Protein AF-A0A2S4VQL9-F1 (afdb_monomer)

Foldseek 3Di:
DDDDDDDDDPDQPQVRPDPPPPPPCDPVNVVVVDDVLCVVPDPDQDQGWEKFWALDADDLQQFDADPVRHGDPQHGDSRQEAEFLQDAPQDDDPVRLVVNLVSVVVVPVVLVVLVVVLVQLVPVVRNPDPSVVSCVVSVVVSVVSSVVSVVVSVVRVVVSVVLQQDKFKWFDCVQAPGNGHYDADDDSDDPPPDDDDPRDPPDQPDADPSQPDDDDDPPDPDPDDDDDDDDDPVLVVVLVQQSPRIGIGGLRSDDAFIWTWDDAQDFDSAKWFALAWLDLPFRKFWKACCQPPNDRDIDIAHHDPLRHQQQGSNSCRPSVDQSNTWMKTFGRDDPDLQWGKIKIWRQPVVCVVVCVPPDDDDPDRPTDIDIDISSRMDHGGMTTHDPDPPPPPSTRTGIIGRD

InterPro domains:
  IPR008250 P-type ATPase, A domain superfamily [SSF81653] (248-383)
  IPR023298 P-type ATPase, transmembrane domain superfamily [SSF81665] (82-169)
  IPR032631 P-type ATPase, N-terminal [PF16209] (78-133)

pLDDT: mean 73.67, std 22.12, range [27.58, 96.25]

Organism: NCBI:txid27350

Nearest PDB structures (foldseek):
  7kyc-assembly1_A  TM=7.510E-01  e=9.557E-21  Saccharomyces cerevisiae S288C
  7kya-assembly1_A  TM=7.364E-01  e=1.854E-18  Saccharomyces cerevisiae S288C
  8ox9-assembly1_A  TM=7.703E-01  e=2.399E-16  Homo sapiens
  8ox8-assembly1_A  TM=7.370E-01  e=1.928E-15  Homo sapiens
  6roj-assembly1_A  TM=8.112E-01  e=6.588E-14  Saccharomyces cerevisiae S288C

Structure (mmCIF, N/CA/C/O backbone):
data_AF-A0A2S4VQL9-F1
#
_entry.id   AF-A0A2S4VQL9-F1
#
loop_
_atom_site.group_PDB
_atom_site.id
_atom_site.type_symbol
_atom_site.label_atom_id
_atom_site.label_alt_id
_atom_site.label_comp_id
_atom_site.label_asym_id
_atom_site.label_entity_id
_atom_site.label_seq_id
_atom_site.pdbx_PDB_ins_code
_atom_site.Cartn_x
_atom_site.Cartn_y
_atom_site.Cartn_z
_atom_site.occupancy
_atom_site.B_iso_or_equiv
_atom_site.auth_seq_id
_atom_site.auth_comp_id
_atom_site.auth_asym_id
_atom_site.auth_atom_id
_atom_site.pdbx_PDB_model_num
ATOM 1 N N . MET A 1 1 ? -7.738 -40.842 -44.217 1.00 43.28 1 MET A N 1
ATOM 2 C CA . MET A 1 1 ? -8.075 -40.825 -42.778 1.00 43.28 1 MET A CA 1
ATOM 3 C C . MET A 1 1 ? -8.167 -39.357 -42.385 1.00 43.28 1 MET A C 1
ATOM 5 O O . MET A 1 1 ? -7.141 -38.694 -42.358 1.00 43.28 1 MET A O 1
ATOM 9 N N . ALA A 1 2 ? -9.377 -38.801 -42.2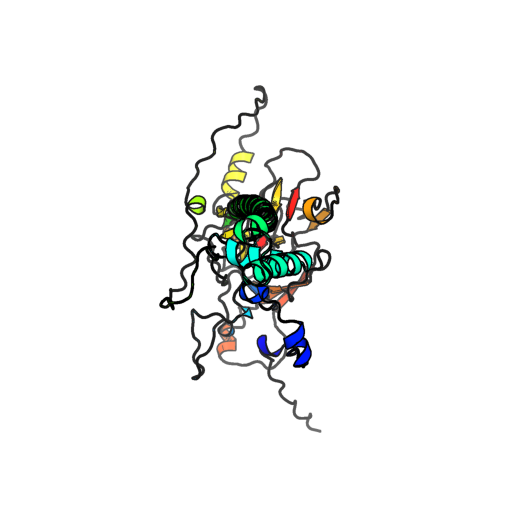87 1.00 36.72 2 ALA A N 1
ATOM 10 C CA . ALA A 1 2 ? -9.545 -37.389 -41.932 1.00 36.72 2 ALA A CA 1
ATOM 11 C C . ALA A 1 2 ? -9.124 -37.179 -40.464 1.00 36.72 2 ALA A C 1
ATOM 13 O O . ALA A 1 2 ? -9.416 -38.058 -39.646 1.00 36.72 2 ALA A O 1
ATOM 14 N N . PRO A 1 3 ? -8.433 -36.078 -40.116 1.00 38.47 3 PRO A N 1
ATOM 15 C CA . PRO A 1 3 ? -8.099 -35.800 -38.726 1.00 38.47 3 PRO A CA 1
ATOM 16 C C . PRO A 1 3 ? -9.386 -35.572 -37.914 1.00 38.47 3 PRO A C 1
ATOM 18 O O . PRO A 1 3 ? -10.385 -35.095 -38.465 1.00 38.47 3 PRO A O 1
ATOM 21 N N . PRO A 1 4 ? -9.399 -35.939 -36.623 1.00 37.69 4 PRO A N 1
ATOM 22 C CA . PRO A 1 4 ? -10.594 -35.833 -35.798 1.00 37.69 4 PRO A CA 1
ATOM 23 C C . PRO A 1 4 ? -10.985 -34.359 -35.590 1.00 37.69 4 PRO A C 1
ATOM 25 O O . PRO A 1 4 ? -10.112 -33.488 -35.573 1.00 37.69 4 PRO A O 1
ATOM 28 N N . PRO A 1 5 ? -12.284 -34.055 -35.414 1.00 36.38 5 PRO A N 1
ATOM 29 C CA . PRO A 1 5 ? -12.742 -32.695 -35.174 1.00 36.38 5 PRO A CA 1
ATOM 30 C C . PRO A 1 5 ? -12.224 -32.192 -33.823 1.00 36.38 5 PRO A C 1
ATOM 32 O O . PRO A 1 5 ? -12.572 -32.717 -32.765 1.00 36.38 5 PRO A O 1
ATOM 35 N N . THR A 1 6 ? -11.389 -31.156 -33.863 1.00 38.81 6 THR A N 1
ATOM 36 C CA . THR A 1 6 ? -10.864 -30.476 -32.678 1.00 38.81 6 THR A CA 1
ATOM 37 C C . THR A 1 6 ? -12.017 -29.817 -31.919 1.00 38.81 6 THR A C 1
ATOM 39 O O . THR A 1 6 ? -12.635 -28.866 -32.400 1.00 38.81 6 THR A O 1
ATOM 42 N N . ILE A 1 7 ? -12.331 -30.329 -30.727 1.00 40.03 7 ILE A N 1
ATOM 43 C CA . ILE A 1 7 ? -13.328 -29.742 -29.827 1.00 40.03 7 ILE A CA 1
ATOM 44 C C . ILE A 1 7 ? -12.822 -28.355 -29.400 1.00 40.03 7 ILE A C 1
ATOM 46 O O . ILE A 1 7 ? -11.817 -28.238 -28.701 1.00 40.03 7 ILE A O 1
ATOM 50 N N . ARG A 1 8 ? -13.518 -27.299 -29.843 1.00 32.69 8 ARG A N 1
ATOM 51 C CA . ARG A 1 8 ? -13.298 -25.899 -29.443 1.00 32.69 8 ARG A CA 1
ATOM 52 C C . ARG A 1 8 ? -13.422 -25.773 -27.919 1.00 32.69 8 ARG A C 1
ATOM 54 O O . ARG A 1 8 ? -14.526 -25.852 -27.387 1.00 32.69 8 ARG A O 1
ATOM 61 N N . GLN A 1 9 ? -12.314 -25.532 -27.227 1.00 37.62 9 GLN A N 1
ATOM 62 C CA . GLN A 1 9 ? -12.337 -25.003 -25.864 1.00 37.62 9 GLN A CA 1
ATOM 63 C C . GLN A 1 9 ? -12.290 -23.473 -25.952 1.00 37.62 9 GLN A C 1
ATOM 65 O O . GLN A 1 9 ? -11.307 -22.901 -26.415 1.00 37.62 9 GLN A O 1
ATOM 70 N N . GLU A 1 10 ? -13.382 -22.806 -25.580 1.00 37.94 10 GLU A N 1
ATOM 71 C CA . GLU A 1 10 ? -13.427 -21.344 -25.486 1.00 37.94 10 GLU A CA 1
ATOM 72 C C . GLU A 1 10 ? -12.422 -20.857 -24.431 1.00 37.94 10 GLU A C 1
ATOM 74 O O . GLU A 1 10 ? -12.387 -21.386 -23.317 1.00 37.94 10 GLU A O 1
ATOM 79 N N . ALA A 1 11 ? -11.620 -19.840 -24.767 1.00 42.22 11 ALA A N 1
ATOM 80 C CA . ALA A 1 11 ? -10.708 -19.207 -23.822 1.00 42.22 11 ALA A CA 1
ATOM 81 C C . ALA A 1 11 ? -11.501 -18.702 -22.610 1.00 42.22 11 ALA A C 1
ATOM 83 O O . ALA A 1 11 ? -12.383 -17.846 -22.713 1.00 42.22 11 ALA A O 1
ATOM 84 N N . ILE A 1 12 ? -11.208 -19.282 -21.452 1.00 43.56 12 ILE A N 1
ATOM 85 C CA . ILE A 1 12 ? -11.928 -19.014 -20.218 1.00 43.56 12 ILE A CA 1
ATOM 86 C C . ILE A 1 12 ? -11.625 -17.559 -19.813 1.00 43.56 12 ILE A C 1
ATOM 88 O O . ILE A 1 12 ? -10.456 -17.237 -19.609 1.00 43.56 12 ILE A O 1
ATOM 92 N N . PRO A 1 13 ? -12.611 -16.651 -19.694 1.00 51.81 13 PRO A N 1
ATOM 93 C CA . PRO A 1 13 ? -12.355 -15.286 -19.243 1.00 51.81 13 PRO A CA 1
ATOM 94 C C . PRO A 1 13 ? -11.736 -15.298 -17.839 1.00 51.81 13 PRO A C 1
ATOM 96 O O . PRO A 1 13 ? -12.085 -16.162 -17.041 1.00 51.81 13 PRO A O 1
ATOM 99 N N . LEU A 1 14 ? -10.857 -14.341 -17.513 1.00 51.47 14 LEU A N 1
ATOM 100 C CA . LEU A 1 14 ? -10.101 -14.290 -16.243 1.00 51.47 14 LEU A CA 1
ATOM 101 C C . LEU A 1 14 ? -10.972 -14.534 -14.990 1.00 51.47 14 LEU A C 1
ATOM 103 O O . LEU A 1 14 ? -10.557 -15.212 -14.059 1.00 51.47 14 LEU A O 1
ATOM 107 N N . TRP A 1 15 ? -12.227 -14.075 -14.985 1.00 50.69 15 TRP A N 1
ATOM 108 C CA . TRP A 1 15 ? -13.175 -14.301 -13.883 1.00 50.69 15 TRP A CA 1
ATOM 109 C C . TRP A 1 15 ? -13.722 -15.743 -13.773 1.00 50.69 15 TRP A C 1
ATOM 111 O O . TRP A 1 15 ? -14.286 -16.099 -12.739 1.00 50.69 15 TRP A O 1
ATOM 121 N N . LYS A 1 16 ? -13.578 -16.572 -14.815 1.00 46.47 16 LYS A N 1
ATOM 122 C CA . LYS A 1 16 ? -13.861 -18.021 -14.834 1.00 46.47 16 LYS A CA 1
ATOM 123 C C . LYS A 1 16 ? -12.601 -18.889 -14.639 1.00 46.47 16 LYS A C 1
ATOM 125 O O . LYS A 1 16 ? -12.766 -20.082 -14.412 1.00 46.47 16 LYS A O 1
ATOM 130 N N . GLN A 1 17 ? -11.383 -18.341 -14.733 1.00 47.94 17 GLN A N 1
ATOM 131 C CA . GLN A 1 17 ? -10.129 -19.116 -14.620 1.00 47.94 17 GLN A CA 1
ATOM 132 C C . GLN A 1 17 ? -9.805 -19.563 -13.186 1.00 47.94 17 GLN A C 1
ATOM 134 O O . GLN A 1 17 ? -8.913 -20.380 -12.982 1.00 47.94 17 GLN A O 1
ATOM 139 N N . TYR A 1 18 ? -10.553 -19.082 -12.192 1.00 48.06 18 TYR A N 1
ATOM 140 C CA . TYR A 1 18 ? -10.358 -19.456 -10.796 1.00 48.06 18 TYR A CA 1
ATOM 141 C C . TYR A 1 18 ? -11.431 -20.436 -10.331 1.00 48.06 18 TYR A C 1
ATOM 143 O O . TYR A 1 18 ? -12.618 -20.235 -10.627 1.00 48.06 18 TYR A O 1
ATOM 151 N N . PRO A 1 19 ? -11.059 -21.470 -9.554 1.00 36.88 19 PRO A N 1
ATOM 152 C CA . PRO A 1 19 ? -12.044 -22.326 -8.927 1.00 36.88 19 PRO A CA 1
ATOM 153 C C . PRO A 1 19 ? -12.939 -21.450 -8.050 1.00 36.88 19 PRO A C 1
ATOM 155 O O . PRO A 1 19 ? -12.478 -20.766 -7.135 1.00 36.88 19 PRO A O 1
ATOM 158 N N . LYS A 1 20 ? -14.252 -21.474 -8.308 1.00 38.50 20 LYS A N 1
ATOM 159 C CA . LYS A 1 20 ? -15.217 -21.062 -7.288 1.00 38.50 20 LYS A CA 1
ATOM 160 C C . LYS A 1 20 ? -14.913 -21.946 -6.088 1.00 38.50 20 LYS A C 1
ATOM 162 O O . LYS A 1 20 ? -15.196 -23.140 -6.151 1.00 38.50 20 LYS A O 1
ATOM 167 N N . HIS A 1 21 ? -14.331 -21.392 -5.026 1.00 39.50 21 HIS A N 1
ATOM 168 C CA . HIS A 1 21 ? -14.248 -22.091 -3.752 1.00 39.50 21 HIS A CA 1
ATOM 169 C C . HIS A 1 21 ? -15.686 -22.372 -3.304 1.00 39.50 21 HIS A C 1
ATOM 171 O O . HIS A 1 21 ? -16.340 -21.571 -2.641 1.00 39.50 21 HIS A O 1
ATOM 177 N N . SER A 1 22 ? -16.201 -23.529 -3.713 1.00 42.69 22 SER A N 1
ATOM 178 C CA . SER A 1 22 ? -17.415 -24.148 -3.208 1.00 42.69 22 SER A CA 1
ATOM 179 C C . SER A 1 22 ? -17.081 -24.746 -1.842 1.00 42.69 22 SER A C 1
ATOM 181 O O . SER A 1 22 ? -17.219 -25.945 -1.607 1.00 42.69 22 SER A O 1
ATOM 183 N N . GLY A 1 23 ? -16.614 -23.901 -0.924 1.00 42.34 23 GLY A N 1
ATOM 184 C CA . GLY A 1 23 ? -16.652 -24.221 0.487 1.00 42.34 23 GLY A CA 1
ATOM 185 C C . GLY A 1 23 ? -18.117 -24.191 0.886 1.00 42.34 23 GLY A C 1
ATOM 186 O O . GLY A 1 23 ? -18.687 -23.115 1.075 1.00 42.34 23 GLY A O 1
ATOM 187 N N . LYS A 1 24 ? -18.751 -25.363 0.980 1.00 43.69 24 LYS A N 1
ATOM 188 C CA . LYS A 1 24 ? -20.011 -25.513 1.711 1.00 43.69 24 LYS A CA 1
ATOM 189 C C . LYS A 1 24 ? -19.702 -25.227 3.184 1.00 43.69 24 LYS A C 1
ATOM 191 O O . LYS A 1 24 ? -19.511 -26.146 3.964 1.00 43.69 24 LYS A O 1
ATOM 196 N N . SER A 1 25 ? -19.590 -23.947 3.537 1.00 48.38 25 SER A N 1
ATOM 197 C CA . SER A 1 25 ? -19.574 -23.491 4.924 1.00 48.38 25 SER A CA 1
ATOM 198 C C . SER A 1 25 ? -20.846 -24.039 5.563 1.00 48.38 25 SER A C 1
ATOM 200 O O . SER A 1 25 ? -21.957 -23.748 5.099 1.00 48.38 25 SER A O 1
ATOM 202 N N . SER A 1 26 ? -20.672 -24.911 6.557 1.00 58.00 26 SER A N 1
ATOM 203 C CA . SER A 1 26 ? -21.779 -25.474 7.316 1.00 58.00 26 SER A CA 1
ATOM 204 C C . SER A 1 26 ? -22.599 -24.318 7.884 1.00 58.00 26 SER A C 1
ATOM 206 O O . SER A 1 26 ? -22.049 -23.300 8.307 1.00 58.00 26 SER A O 1
ATOM 208 N N . ARG A 1 27 ? -23.933 -24.441 7.907 1.00 56.72 27 ARG A N 1
ATOM 209 C CA . ARG A 1 27 ? -24.791 -23.424 8.544 1.00 56.72 27 ARG A CA 1
ATOM 210 C C . ARG A 1 27 ? -24.388 -23.180 10.005 1.00 56.72 27 ARG A C 1
ATOM 212 O O . ARG A 1 27 ? -24.597 -22.078 10.493 1.00 56.72 27 ARG A O 1
ATOM 219 N N . LEU A 1 28 ? -23.779 -24.173 10.657 1.00 55.16 28 LEU A N 1
ATOM 220 C CA . LEU A 1 28 ? -23.256 -24.069 12.018 1.00 55.16 28 LEU A CA 1
ATOM 221 C C . LEU A 1 28 ? -22.000 -23.187 12.095 1.00 55.16 28 LEU A C 1
ATOM 223 O O . LEU A 1 28 ? -21.932 -22.349 12.988 1.00 55.16 28 LEU A O 1
ATOM 227 N N . ASP A 1 29 ? -21.094 -23.257 11.114 1.00 53.09 29 ASP A N 1
ATOM 228 C CA . ASP A 1 29 ? -19.906 -22.383 11.045 1.00 53.09 29 ASP A CA 1
ATOM 229 C C . ASP A 1 29 ? -20.289 -20.908 10.857 1.00 53.09 29 ASP A C 1
ATOM 231 O O . ASP A 1 29 ? -19.590 -20.004 11.309 1.00 53.09 29 ASP A O 1
ATOM 235 N N . ARG A 1 30 ? -21.433 -20.644 10.210 1.00 53.38 30 ARG A N 1
ATOM 236 C CA . ARG A 1 30 ? -21.975 -19.282 10.069 1.00 53.38 30 ARG A CA 1
ATOM 237 C C . ARG A 1 30 ? -22.552 -18.725 11.368 1.00 53.38 30 ARG A C 1
ATOM 239 O O . ARG A 1 30 ? -22.628 -17.509 11.500 1.00 53.38 30 ARG A O 1
ATOM 246 N N . ILE A 1 31 ? -22.980 -19.590 12.288 1.00 56.09 31 ILE A N 1
ATOM 247 C CA . ILE A 1 31 ? -23.577 -19.195 13.571 1.00 56.09 31 ILE A CA 1
ATOM 248 C C . ILE A 1 31 ? -22.487 -19.045 14.641 1.00 56.09 31 ILE A C 1
ATOM 250 O O . ILE A 1 31 ? -22.532 -18.095 15.415 1.00 56.09 31 ILE A O 1
ATOM 254 N N . THR A 1 32 ? -21.477 -19.922 14.662 1.00 58.09 32 THR A N 1
ATOM 255 C CA . THR A 1 32 ? -20.350 -19.843 15.612 1.00 58.09 32 THR A CA 1
ATOM 256 C C . THR A 1 32 ? -19.261 -18.856 15.184 1.00 58.09 32 THR A C 1
ATOM 258 O O . THR A 1 32 ? -18.546 -18.330 16.033 1.00 58.09 32 THR A O 1
ATOM 261 N N . GLY A 1 33 ? -19.146 -18.568 13.883 1.00 57.53 33 GLY A N 1
ATOM 262 C CA . GLY A 1 33 ? -18.180 -17.621 13.319 1.00 57.53 33 GLY A CA 1
ATOM 263 C C . GLY A 1 33 ? -18.687 -16.183 13.165 1.00 57.53 33 GLY A C 1
ATOM 264 O O . GLY A 1 33 ? -17.986 -15.362 12.572 1.00 57.53 33 GLY A O 1
ATOM 265 N N . PHE A 1 34 ? -19.895 -15.860 13.644 1.00 60.69 34 PHE A N 1
ATOM 266 C CA . PHE A 1 34 ? -20.451 -14.509 13.528 1.00 60.69 34 PHE A CA 1
ATOM 267 C C . PHE A 1 34 ? -19.806 -13.566 14.554 1.00 60.69 34 PHE A C 1
ATOM 269 O O . PHE A 1 34 ? -20.309 -13.367 15.659 1.00 60.69 34 PHE A O 1
ATOM 276 N N . ASP A 1 35 ? -18.668 -12.978 14.189 1.00 71.19 35 ASP A N 1
ATOM 277 C CA . ASP A 1 35 ? -18.062 -11.902 14.968 1.00 71.19 35 ASP A CA 1
ATOM 278 C C . ASP A 1 35 ? -18.828 -10.597 14.710 1.00 71.19 35 ASP A C 1
ATOM 280 O O . ASP A 1 35 ? -18.774 -10.043 13.611 1.00 71.19 35 ASP A O 1
ATOM 284 N N . VAL A 1 36 ? -19.534 -10.083 15.721 1.00 72.19 36 VAL A N 1
ATOM 285 C CA . VAL A 1 36 ? -20.275 -8.808 15.646 1.00 72.19 36 VAL A CA 1
ATOM 286 C C . VAL A 1 36 ? -19.349 -7.648 15.261 1.00 72.19 36 VAL A C 1
ATOM 288 O O . VAL A 1 36 ? -19.791 -6.693 14.624 1.00 72.19 36 VAL A O 1
ATOM 291 N N . LEU A 1 37 ? -18.048 -7.742 15.567 1.00 71.25 37 LEU A N 1
ATOM 292 C CA . LEU A 1 37 ? -17.064 -6.734 15.165 1.00 71.25 37 LEU A CA 1
ATOM 293 C C . LEU A 1 37 ? -16.857 -6.682 13.646 1.00 71.25 37 LEU A C 1
ATOM 295 O O . LEU A 1 37 ? -16.582 -5.607 13.115 1.00 71.25 37 LEU A O 1
ATOM 299 N N . SER A 1 38 ? -17.065 -7.798 12.937 1.00 72.19 38 SER A N 1
ATOM 300 C CA . SER A 1 38 ? -16.911 -7.862 11.476 1.00 72.19 38 SER A CA 1
ATOM 301 C C . SER A 1 38 ? -17.935 -7.006 10.723 1.00 72.19 38 SER A C 1
ATOM 303 O O . SER A 1 38 ? -17.681 -6.615 9.588 1.00 72.19 38 SER A O 1
ATOM 305 N N . LEU A 1 39 ? -19.054 -6.633 11.362 1.00 73.00 39 LEU A N 1
ATOM 306 C CA . LEU A 1 39 ? -20.030 -5.684 10.807 1.00 73.00 39 LEU A CA 1
ATOM 307 C C . LEU A 1 39 ? -19.453 -4.273 10.641 1.00 73.00 39 LEU A C 1
ATOM 309 O O . LEU A 1 39 ? -19.949 -3.495 9.826 1.00 73.00 39 LEU A O 1
ATOM 313 N N . PHE A 1 40 ? -18.419 -3.938 11.415 1.00 72.00 40 PHE A N 1
ATOM 314 C CA . PHE A 1 40 ? -17.731 -2.651 11.344 1.00 72.00 40 PHE A CA 1
ATOM 315 C C . PHE A 1 40 ? -16.517 -2.684 10.411 1.00 72.00 40 PHE A C 1
ATOM 317 O O . PHE A 1 40 ? -15.958 -1.626 10.109 1.00 72.00 40 PHE A O 1
ATOM 324 N N . ASP A 1 41 ? -16.109 -3.867 9.949 1.00 69.31 41 ASP A N 1
ATOM 325 C CA . ASP A 1 41 ? -14.976 -4.011 9.048 1.00 69.31 41 ASP A CA 1
ATOM 326 C C . ASP A 1 41 ? -15.420 -3.837 7.590 1.00 69.31 41 ASP A C 1
ATOM 328 O O . ASP A 1 41 ? -16.455 -4.363 7.169 1.00 69.31 41 ASP A O 1
ATOM 332 N N . PRO A 1 42 ? -14.653 -3.096 6.769 1.00 66.75 42 PRO A N 1
ATOM 333 C CA . PRO A 1 42 ? -14.935 -3.033 5.347 1.00 66.75 42 PRO A CA 1
ATOM 334 C C . PRO A 1 42 ? -14.797 -4.436 4.731 1.00 66.75 42 PRO A C 1
ATOM 336 O O . PRO A 1 42 ? -13.919 -5.201 5.141 1.00 66.75 42 PRO A O 1
ATOM 339 N N . PRO A 1 43 ? -15.600 -4.772 3.706 1.00 68.44 43 PRO A N 1
ATOM 340 C CA . PRO A 1 43 ? -15.455 -6.045 3.016 1.00 68.44 43 PRO A CA 1
ATOM 341 C C . PRO A 1 43 ? -14.030 -6.166 2.472 1.00 68.44 43 PRO A C 1
ATOM 343 O O . PRO A 1 43 ? -13.530 -5.250 1.807 1.00 68.44 43 PRO A O 1
ATOM 346 N N . LYS A 1 44 ? -13.372 -7.291 2.771 1.00 67.31 44 LYS A N 1
ATOM 347 C CA . LYS A 1 44 ? -12.032 -7.571 2.251 1.00 67.31 44 LYS A CA 1
ATOM 348 C C . LYS A 1 44 ? -12.110 -7.649 0.720 1.00 67.31 44 LYS A C 1
ATOM 350 O O . LYS A 1 44 ? -12.982 -8.357 0.207 1.00 67.31 44 LYS A O 1
ATOM 355 N N . PRO A 1 45 ? -11.249 -6.928 -0.019 1.00 68.75 45 PRO A N 1
ATOM 356 C CA . PRO A 1 45 ? -11.206 -7.060 -1.467 1.00 68.75 45 PRO A CA 1
ATOM 357 C C . PRO A 1 45 ? -10.804 -8.492 -1.828 1.00 68.75 45 PRO A C 1
ATOM 359 O O . PRO A 1 45 ? -9.984 -9.104 -1.141 1.00 68.75 45 PRO A O 1
ATOM 362 N N . LYS A 1 46 ? -11.376 -9.034 -2.905 1.00 77.19 46 LYS A N 1
ATOM 363 C CA . LYS A 1 46 ? -10.947 -10.337 -3.418 1.00 77.19 46 LYS A CA 1
ATOM 364 C C . LYS A 1 46 ? -9.519 -10.210 -3.946 1.00 77.19 46 LYS A C 1
ATOM 366 O O . LYS A 1 46 ? -9.213 -9.275 -4.684 1.00 77.19 46 LYS A O 1
ATOM 371 N N . GLN A 1 47 ? -8.655 -11.143 -3.568 1.00 78.81 47 GLN A N 1
ATOM 372 C CA . GLN A 1 47 ? -7.318 -11.247 -4.140 1.00 78.81 47 GLN A CA 1
ATOM 373 C C . GLN A 1 47 ? -7.454 -11.942 -5.497 1.00 78.81 47 GLN A C 1
ATOM 375 O O . GLN A 1 47 ? -7.831 -13.107 -5.576 1.00 78.81 47 GLN A O 1
ATOM 380 N N . LEU A 1 48 ? -7.234 -11.182 -6.562 1.00 85.38 48 LEU A N 1
ATOM 381 C CA . LEU A 1 48 ? -7.280 -11.639 -7.947 1.00 85.38 48 LEU A CA 1
ATOM 382 C C . LEU A 1 48 ? -5.904 -11.400 -8.566 1.00 85.38 48 LEU A C 1
ATOM 384 O O . LEU A 1 48 ? -5.208 -10.476 -8.132 1.00 85.38 48 LEU A O 1
ATOM 388 N N . ALA A 1 49 ? -5.538 -12.197 -9.570 1.00 86.69 49 ALA A N 1
ATOM 389 C CA . ALA A 1 49 ? -4.393 -11.882 -10.416 1.00 86.69 49 ALA A CA 1
ATOM 390 C C . ALA A 1 49 ? -4.640 -10.557 -11.134 1.00 86.69 49 ALA A C 1
ATOM 392 O O . ALA A 1 49 ? -5.788 -10.185 -11.410 1.00 86.69 49 ALA A O 1
ATOM 393 N N . ARG A 1 50 ? -3.560 -9.828 -11.398 1.00 87.06 50 ARG A N 1
ATOM 394 C CA . ARG A 1 50 ? -3.631 -8.444 -11.867 1.00 87.06 50 ARG A CA 1
ATOM 395 C C . ARG A 1 50 ? -2.830 -8.293 -13.133 1.00 87.06 50 ARG A C 1
ATOM 397 O O . ARG A 1 50 ? -1.736 -8.829 -13.245 1.00 87.06 50 ARG A O 1
ATOM 404 N N . GLN A 1 51 ? -3.359 -7.503 -14.049 1.00 90.00 51 GLN A N 1
ATOM 405 C CA . GLN A 1 51 ? -2.627 -7.080 -15.227 1.00 90.00 51 GLN A CA 1
ATOM 406 C C . GLN A 1 51 ? -2.455 -5.568 -15.178 1.00 90.00 51 GLN A C 1
ATOM 408 O O . GLN A 1 51 ? -3.420 -4.850 -14.919 1.00 90.00 51 GLN A O 1
ATOM 413 N N . VAL A 1 52 ? -1.234 -5.097 -15.409 1.00 92.00 52 VAL A N 1
ATOM 414 C CA . VAL A 1 52 ? -0.894 -3.671 -15.410 1.00 92.00 52 VAL A CA 1
ATOM 415 C C . VAL A 1 52 ? -0.462 -3.274 -16.809 1.00 92.00 52 VAL A C 1
ATOM 417 O O . VAL A 1 52 ? 0.478 -3.839 -17.360 1.00 92.00 52 VAL A O 1
ATOM 420 N N . PHE A 1 53 ? -1.155 -2.300 -17.388 1.00 91.75 53 PHE A N 1
ATOM 421 C CA . PHE A 1 53 ? -0.972 -1.875 -18.771 1.00 91.75 53 PHE A CA 1
ATOM 422 C C . PHE A 1 53 ? -0.119 -0.617 -18.817 1.00 91.75 53 PHE A C 1
ATOM 424 O O . PHE A 1 53 ? -0.493 0.409 -18.245 1.00 91.75 53 PHE A O 1
ATOM 431 N N . ILE A 1 54 ? 1.015 -0.688 -19.513 1.00 92.62 54 ILE A N 1
ATOM 432 C CA . ILE A 1 54 ? 1.965 0.417 -19.640 1.00 92.62 54 ILE A CA 1
ATOM 433 C C . ILE A 1 54 ? 1.975 0.909 -21.075 1.00 92.62 54 ILE A C 1
ATOM 435 O O . ILE A 1 54 ? 2.223 0.141 -22.003 1.00 92.62 54 ILE A O 1
ATOM 439 N N . ASN A 1 55 ? 1.667 2.198 -21.252 1.00 91.62 55 ASN A N 1
ATOM 440 C CA . ASN A 1 55 ? 1.512 2.849 -22.559 1.00 91.62 55 ASN A CA 1
ATOM 441 C C . ASN A 1 55 ? 0.540 2.128 -23.519 1.00 91.62 55 ASN A C 1
ATOM 443 O O . ASN A 1 55 ? 0.596 2.322 -24.734 1.00 91.62 55 ASN A O 1
ATOM 447 N N . LEU A 1 56 ? -0.360 1.312 -22.969 1.00 89.00 56 LEU A N 1
ATOM 448 C CA . LEU A 1 56 ? -1.388 0.559 -23.676 1.00 89.00 56 LEU A CA 1
ATOM 449 C C . LEU A 1 56 ? -2.759 0.948 -23.127 1.00 89.00 56 LEU A C 1
ATOM 451 O O . LEU A 1 56 ? -2.914 1.201 -21.931 1.00 89.00 56 LEU A O 1
ATOM 455 N N . SER A 1 57 ? -3.759 0.994 -24.001 1.00 89.19 57 SER A N 1
ATOM 456 C CA . SER A 1 57 ? -5.150 1.159 -23.586 1.00 89.19 57 SER A CA 1
ATOM 457 C C . SER A 1 57 ? -5.664 -0.112 -22.920 1.00 89.19 57 SER A C 1
ATOM 459 O O . SER A 1 57 ? -5.318 -1.220 -23.334 1.00 89.19 57 SER A O 1
ATOM 461 N N . LEU A 1 58 ? -6.537 0.047 -21.926 1.00 87.62 58 LEU A N 1
ATOM 462 C CA . LEU A 1 58 ? -7.215 -1.088 -21.310 1.00 87.62 58 LEU A CA 1
ATOM 463 C C . LEU A 1 58 ? -8.101 -1.821 -22.334 1.00 87.62 58 LEU A C 1
ATOM 465 O O . LEU A 1 58 ? -8.760 -1.167 -23.150 1.00 87.62 58 LEU A O 1
ATOM 469 N N . PRO A 1 59 ? -8.165 -3.162 -22.284 1.00 87.62 59 PRO A N 1
ATOM 470 C CA . PRO A 1 59 ? -9.013 -3.939 -23.177 1.00 87.62 59 PRO A CA 1
ATOM 471 C C . PRO A 1 59 ? -10.499 -3.778 -22.817 1.00 87.62 59 PRO A C 1
ATOM 473 O O . PRO A 1 59 ? -10.852 -3.436 -21.688 1.00 87.62 59 PRO A O 1
ATOM 476 N N . SER A 1 60 ? -11.401 -4.083 -23.757 1.00 81.62 60 SER A N 1
ATOM 477 C CA . SER A 1 60 ? -12.861 -3.992 -23.548 1.00 81.62 60 SER A CA 1
ATOM 478 C C . SER A 1 60 ? -13.372 -4.780 -22.329 1.00 81.62 60 SER A C 1
ATOM 480 O O . SER A 1 60 ? -14.316 -4.360 -21.667 1.00 81.62 60 SER A O 1
ATOM 482 N N . GLN A 1 61 ? -12.697 -5.880 -21.990 1.00 85.00 61 GLN A N 1
ATOM 483 C CA . GLN A 1 61 ? -12.981 -6.776 -20.869 1.00 85.00 61 GLN A CA 1
ATOM 484 C C . GLN A 1 61 ? -12.706 -6.137 -19.501 1.00 85.00 61 GLN A C 1
ATOM 486 O O . GLN A 1 61 ? -13.164 -6.654 -18.478 1.00 85.00 61 GLN A O 1
ATOM 491 N N . ALA A 1 62 ? -11.961 -5.028 -19.468 1.00 82.12 62 ALA A N 1
ATOM 492 C CA . ALA A 1 62 ? -11.726 -4.272 -18.245 1.00 82.12 62 ALA A CA 1
ATOM 493 C C . ALA A 1 62 ? -13.021 -3.665 -17.687 1.00 82.12 62 ALA A C 1
ATOM 495 O O . ALA A 1 62 ? -13.144 -3.445 -16.481 1.00 82.12 62 ALA A O 1
ATOM 496 N N . TRP A 1 63 ? -14.011 -3.453 -18.551 1.00 84.94 63 TRP A N 1
ATOM 497 C CA . TRP A 1 63 ? -15.266 -2.783 -18.248 1.00 84.94 63 TRP A CA 1
ATOM 498 C C . TRP A 1 63 ? -16.406 -3.783 -18.040 1.00 84.94 63 TRP A C 1
ATOM 500 O O . TRP A 1 63 ? -16.447 -4.856 -18.643 1.00 84.94 63 TRP A O 1
ATOM 510 N N . LYS A 1 64 ? -17.360 -3.435 -17.176 1.00 83.69 64 LYS A N 1
ATOM 511 C CA . LYS A 1 64 ? -18.572 -4.234 -16.956 1.00 83.69 64 LYS A CA 1
ATOM 512 C C . LYS A 1 64 ? -19.496 -4.148 -18.168 1.00 83.69 64 LYS A C 1
ATOM 514 O O . LYS A 1 64 ? -19.593 -3.105 -18.803 1.00 83.69 64 LYS A O 1
ATOM 519 N N . SER A 1 65 ? -20.235 -5.218 -18.440 1.00 84.06 65 SER A N 1
ATOM 520 C CA . SER A 1 65 ? -21.272 -5.224 -19.476 1.00 84.06 65 SER A CA 1
ATOM 521 C C . SER A 1 65 ? -22.669 -5.106 -18.869 1.00 84.06 65 SER A C 1
ATOM 523 O O . SER A 1 65 ? -22.962 -5.669 -17.811 1.00 84.06 65 SER A O 1
ATOM 525 N N . ASN A 1 66 ? -23.555 -4.400 -19.566 1.00 85.88 66 ASN A N 1
ATOM 526 C CA . ASN A 1 66 ? -24.979 -4.357 -19.258 1.00 85.88 66 ASN A CA 1
ATOM 527 C C . ASN A 1 66 ? -25.651 -5.717 -19.487 1.00 85.88 66 ASN A C 1
ATOM 529 O O . ASN A 1 66 ? -25.138 -6.575 -20.201 1.00 85.88 66 ASN A O 1
ATOM 533 N N . LYS A 1 67 ? -26.884 -5.883 -18.983 1.00 85.12 67 LYS A N 1
ATOM 534 C CA . LYS A 1 67 ? -27.734 -7.055 -19.296 1.00 85.12 67 LYS A CA 1
ATOM 535 C C . LYS A 1 67 ? -27.966 -7.257 -20.804 1.00 85.12 67 LYS A C 1
ATOM 537 O O . LYS A 1 67 ? -28.299 -8.358 -21.218 1.00 85.12 67 LYS A O 1
ATOM 542 N N . LYS A 1 68 ? -27.800 -6.196 -21.601 1.00 84.44 68 LYS A N 1
ATOM 543 C CA . LYS A 1 68 ? -27.902 -6.192 -23.068 1.00 84.44 68 LYS A CA 1
ATOM 544 C C . LYS A 1 68 ? -26.582 -6.529 -23.786 1.00 84.44 68 LYS A C 1
ATOM 546 O O . LYS A 1 68 ? -26.567 -6.568 -25.005 1.00 84.44 68 LYS A O 1
ATOM 551 N N . GLY A 1 69 ? -25.484 -6.745 -23.054 1.00 78.50 69 GLY A N 1
ATOM 552 C CA . GLY A 1 69 ? -24.160 -7.055 -23.614 1.00 78.50 69 GLY A CA 1
ATOM 553 C C . GLY A 1 69 ? -23.289 -5.841 -23.963 1.00 78.50 69 GLY A C 1
ATOM 554 O O . GLY A 1 69 ? -22.111 -6.009 -24.255 1.00 78.50 69 GLY A O 1
ATOM 555 N N . GLU A 1 70 ? -23.820 -4.620 -23.884 1.00 80.62 70 GLU A N 1
ATOM 556 C CA . GLU A 1 70 ? -23.069 -3.383 -24.145 1.00 80.62 70 GLU A CA 1
ATOM 557 C C . GLU A 1 70 ? -22.032 -3.105 -23.049 1.00 80.62 70 GLU A C 1
ATOM 559 O O . GLU A 1 70 ? -22.316 -3.271 -21.859 1.00 80.62 70 GLU A O 1
ATOM 564 N N . VAL A 1 71 ? -20.840 -2.661 -23.449 1.00 80.31 71 VAL A N 1
ATOM 565 C CA . VAL A 1 71 ? -19.724 -2.359 -22.546 1.00 80.31 71 VAL A CA 1
ATOM 566 C C . VAL A 1 71 ? -19.917 -0.987 -21.895 1.00 80.31 71 VAL A C 1
ATOM 568 O O . VAL A 1 71 ? -20.036 0.027 -22.579 1.00 80.31 71 VAL A O 1
ATOM 571 N N . LEU A 1 72 ? -19.915 -0.947 -20.563 1.00 77.94 72 LEU A N 1
ATOM 572 C CA . LEU A 1 72 ? -20.015 0.271 -19.766 1.00 77.94 72 LEU A CA 1
ATOM 573 C C . LEU A 1 72 ? -18.626 0.836 -19.444 1.00 77.94 72 LEU A C 1
ATOM 575 O O . LEU A 1 72 ? -18.044 0.550 -18.391 1.00 77.94 72 LEU A O 1
ATOM 579 N N . VAL A 1 73 ? -18.102 1.669 -20.342 1.00 75.50 73 VAL A N 1
ATOM 580 C CA . VAL A 1 73 ? -16.860 2.416 -20.096 1.00 75.50 73 VAL A CA 1
ATOM 581 C C . VAL A 1 73 ? -17.035 3.296 -18.853 1.00 75.50 73 VAL A C 1
ATOM 583 O O . VAL A 1 73 ? -18.037 3.990 -18.713 1.00 75.50 73 VAL A O 1
ATOM 586 N N . GLY A 1 74 ? -16.081 3.239 -17.923 1.00 74.12 74 GLY A N 1
ATOM 587 C CA . GLY A 1 74 ? -16.156 3.933 -16.630 1.00 74.12 74 GLY A CA 1
ATOM 588 C C . GLY A 1 74 ? -16.476 3.032 -15.436 1.00 74.12 74 GLY A C 1
ATOM 589 O O . GLY A 1 74 ? -16.141 3.381 -14.306 1.00 74.12 74 GLY A O 1
ATOM 590 N N . HIS A 1 75 ? -17.039 1.842 -15.667 1.00 79.25 75 HIS A N 1
ATOM 591 C CA . HIS A 1 75 ? -17.333 0.878 -14.607 1.00 79.25 75 HIS A CA 1
ATOM 592 C C . HIS A 1 75 ? -16.404 -0.336 -14.6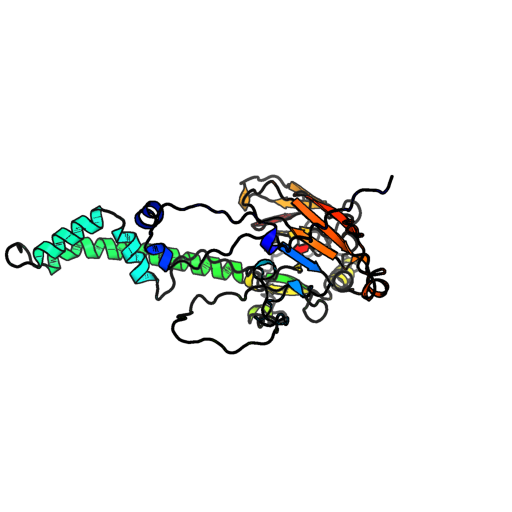99 1.00 79.25 75 HIS A C 1
ATOM 594 O O . HIS A 1 75 ? -16.744 -1.310 -15.377 1.00 79.25 75 HIS A O 1
ATOM 600 N N . PRO A 1 76 ? -15.240 -0.315 -14.025 1.00 84.06 76 PRO A N 1
ATOM 601 C CA . PRO A 1 76 ? -14.303 -1.426 -14.080 1.00 84.06 76 PRO A CA 1
ATOM 602 C C . PRO A 1 76 ? -14.866 -2.693 -13.431 1.00 84.06 76 PRO A C 1
ATOM 604 O O . PRO A 1 76 ? -15.683 -2.664 -12.497 1.00 84.06 76 PRO A O 1
ATOM 607 N N . THR A 1 77 ? -14.396 -3.830 -13.929 1.00 84.69 77 THR A N 1
ATOM 608 C CA . THR A 1 77 ? -14.551 -5.139 -13.291 1.00 84.69 77 THR A CA 1
ATOM 609 C C . THR A 1 77 ? -13.551 -5.280 -12.136 1.00 84.69 77 THR A C 1
ATOM 611 O O . THR A 1 77 ? -12.466 -4.714 -12.188 1.00 84.69 77 THR A O 1
ATOM 614 N N . GLU A 1 78 ? -13.880 -6.068 -11.104 1.00 82.19 78 GLU A N 1
ATOM 615 C CA . GLU A 1 78 ? -13.048 -6.229 -9.889 1.00 82.19 78 GLU A CA 1
ATOM 616 C C . GLU A 1 78 ? -11.589 -6.641 -10.173 1.00 82.19 78 GLU A C 1
ATOM 618 O O . GLU A 1 78 ? -10.698 -6.265 -9.423 1.00 82.19 78 GLU A O 1
ATOM 623 N N . ALA A 1 79 ? -11.327 -7.387 -11.253 1.00 80.88 79 ALA A N 1
ATOM 624 C CA . ALA A 1 79 ? -9.972 -7.803 -11.639 1.00 80.88 79 ALA A CA 1
ATOM 625 C C . ALA A 1 79 ? -9.084 -6.645 -12.144 1.00 80.88 79 ALA A C 1
ATOM 627 O O . ALA A 1 79 ? -7.862 -6.752 -12.127 1.00 80.88 79 ALA A O 1
ATOM 628 N N . TRP A 1 80 ? -9.704 -5.548 -12.582 1.00 84.62 80 TRP A N 1
ATOM 629 C CA . TRP A 1 80 ? -9.067 -4.406 -13.245 1.00 84.62 80 TRP A CA 1
ATOM 630 C C . TRP A 1 80 ? -9.057 -3.142 -12.379 1.00 84.62 80 TRP A C 1
ATOM 632 O O . TRP A 1 80 ? -8.525 -2.109 -12.778 1.00 84.62 80 TRP A O 1
ATOM 642 N N . GLU A 1 81 ? -9.668 -3.212 -11.197 1.00 87.06 81 GLU A N 1
ATOM 643 C CA . GLU A 1 81 ? -9.715 -2.127 -10.228 1.00 87.06 81 GLU A CA 1
ATOM 644 C C . GLU A 1 81 ? -8.709 -2.400 -9.100 1.00 87.06 81 GLU A C 1
ATOM 646 O O . GLU A 1 81 ? -8.898 -3.280 -8.258 1.00 87.06 81 GLU A O 1
ATOM 651 N N . HIS A 1 82 ? -7.616 -1.638 -9.071 1.00 88.25 82 HIS A N 1
ATOM 652 C CA . HIS A 1 82 ? -6.546 -1.815 -8.090 1.00 88.25 82 HIS A CA 1
ATOM 653 C C . HIS A 1 82 ? -6.818 -1.060 -6.777 1.00 88.25 82 HIS A C 1
ATOM 655 O O . HIS A 1 82 ? -7.422 0.014 -6.787 1.00 88.25 82 HIS A O 1
ATOM 661 N N . PRO A 1 83 ? -6.341 -1.552 -5.619 1.00 88.00 83 PRO A N 1
ATOM 662 C CA . PRO A 1 83 ? -6.487 -0.846 -4.352 1.00 88.00 83 PRO A CA 1
ATOM 663 C C . PRO A 1 83 ? -5.634 0.435 -4.293 1.00 88.00 83 PRO A C 1
ATOM 665 O O . PRO A 1 83 ? -4.532 0.510 -4.842 1.00 88.00 83 PRO A O 1
ATOM 668 N N . SER A 1 84 ? -6.137 1.439 -3.569 1.00 90.25 84 SER A N 1
ATOM 669 C CA . SER A 1 84 ? -5.393 2.661 -3.232 1.00 90.25 84 SER A CA 1
ATOM 670 C C . SER A 1 84 ? -4.114 2.332 -2.454 1.00 90.25 84 SER A C 1
ATOM 672 O O . SER A 1 84 ? -4.091 1.378 -1.679 1.00 90.25 84 SER A O 1
ATOM 674 N N . ASN A 1 85 ? -3.064 3.147 -2.610 1.00 92.19 85 ASN A N 1
ATOM 675 C CA . ASN A 1 85 ? -1.828 3.008 -1.830 1.00 92.19 85 ASN A CA 1
ATOM 676 C C . ASN A 1 85 ? -1.929 3.560 -0.389 1.00 92.19 85 ASN A C 1
ATOM 678 O O . ASN A 1 85 ? -0.947 3.563 0.357 1.00 92.19 85 ASN A O 1
ATOM 682 N N . GLN A 1 86 ? -3.107 4.052 0.005 1.00 90.62 86 GLN A N 1
ATOM 683 C CA . GLN A 1 86 ? -3.362 4.565 1.345 1.00 90.62 86 GLN A CA 1
ATOM 684 C C . GLN A 1 86 ? -3.269 3.449 2.400 1.00 90.62 86 GLN A C 1
ATOM 686 O O . GLN A 1 86 ? -4.047 2.494 2.374 1.00 90.62 86 GLN A O 1
ATOM 691 N N . ILE A 1 87 ? -2.384 3.621 3.382 1.00 90.31 87 ILE A N 1
ATOM 692 C CA . ILE A 1 87 ? -2.343 2.791 4.590 1.00 90.31 87 ILE A CA 1
ATOM 693 C C . ILE A 1 87 ? -3.374 3.295 5.598 1.00 90.31 87 ILE A C 1
ATOM 695 O O . ILE A 1 87 ? -3.517 4.502 5.812 1.00 90.31 87 ILE A O 1
ATOM 699 N N . LYS A 1 88 ? -4.065 2.351 6.241 1.00 88.44 88 LYS A N 1
ATOM 700 C CA . LYS A 1 88 ? -4.912 2.595 7.409 1.00 88.44 88 LYS A CA 1
ATOM 701 C C . LYS A 1 88 ? -4.685 1.503 8.444 1.00 88.44 88 LYS A C 1
ATOM 703 O O . LYS A 1 88 ? -5.163 0.385 8.268 1.00 88.44 88 LYS A O 1
ATOM 708 N N . THR A 1 89 ? -3.951 1.833 9.497 1.00 89.81 89 THR A N 1
ATOM 709 C CA . THR A 1 89 ? -3.714 0.962 10.654 1.00 89.81 89 THR A CA 1
ATOM 710 C C . THR A 1 89 ? -4.644 1.286 11.819 1.00 89.81 89 THR A C 1
ATOM 712 O O . THR A 1 89 ? -4.879 0.431 12.675 1.00 89.81 89 THR A O 1
ATOM 715 N N . ALA A 1 90 ? -5.200 2.501 11.853 1.00 86.12 90 ALA A N 1
ATOM 716 C CA . ALA A 1 90 ? -6.165 2.889 12.870 1.00 86.12 90 ALA A CA 1
ATOM 717 C C . ALA A 1 90 ? -7.457 2.060 12.784 1.00 86.12 90 ALA A C 1
ATOM 719 O O . ALA A 1 90 ? -8.023 1.855 11.705 1.00 86.12 90 ALA A O 1
ATOM 720 N N . LYS A 1 91 ? -7.927 1.590 13.943 1.00 81.00 91 LYS A N 1
ATOM 721 C CA . LYS A 1 91 ? -9.085 0.688 14.049 1.00 81.00 91 LYS A CA 1
ATOM 722 C C . LYS A 1 91 ? -10.399 1.447 14.155 1.00 81.00 91 LYS A C 1
ATOM 724 O O . LYS A 1 91 ? -11.442 0.949 13.721 1.00 81.00 91 LYS A O 1
ATOM 729 N N . TYR A 1 92 ? -10.354 2.640 14.742 1.00 83.19 92 TYR A N 1
ATOM 730 C CA . TYR A 1 92 ? -11.538 3.406 15.077 1.00 83.19 92 TYR A CA 1
ATOM 731 C C . TYR A 1 92 ? -11.636 4.678 14.233 1.00 83.19 92 TYR A C 1
ATOM 733 O O . TYR A 1 92 ? -10.655 5.333 13.886 1.00 83.19 92 TYR A O 1
ATOM 741 N N . SER A 1 93 ? -12.870 5.044 13.904 1.00 81.06 93 SER A N 1
ATOM 742 C CA . SER A 1 93 ? -13.238 6.404 13.516 1.00 81.06 93 SER A CA 1
ATOM 743 C C . SER A 1 93 ? -13.821 7.105 14.743 1.00 81.06 93 SER A C 1
ATOM 745 O O . SER A 1 93 ? -14.259 6.431 15.675 1.00 81.06 93 SER A O 1
ATOM 747 N N . LEU A 1 94 ? -13.901 8.440 14.740 1.00 78.12 94 LEU A N 1
ATOM 748 C CA . LEU A 1 94 ? -14.487 9.193 15.857 1.00 78.12 94 LEU A CA 1
ATOM 749 C C . LEU A 1 94 ? -15.890 8.681 16.235 1.00 78.12 94 LEU A C 1
ATOM 751 O O . LEU A 1 94 ? -16.219 8.610 17.414 1.00 78.12 94 LEU A O 1
ATOM 755 N N . LEU A 1 95 ? -16.694 8.277 15.245 1.00 80.31 95 LEU A N 1
ATOM 756 C CA . LEU A 1 95 ? -18.050 7.767 15.473 1.00 80.31 95 LEU A CA 1
ATOM 757 C C . LEU A 1 95 ? -18.084 6.279 15.854 1.00 80.31 95 LEU A C 1
ATOM 759 O O . LEU A 1 95 ? -18.944 5.856 16.621 1.00 80.31 95 LEU A O 1
ATOM 763 N N . THR A 1 96 ? -17.172 5.469 15.312 1.00 85.19 96 THR A N 1
ATOM 764 C CA . THR A 1 96 ? -17.162 4.020 15.570 1.00 85.19 96 THR A CA 1
ATOM 765 C C . THR A 1 96 ? -16.387 3.647 16.828 1.00 85.19 96 THR A C 1
ATOM 767 O O . THR A 1 96 ? -16.521 2.515 17.281 1.00 85.19 96 THR A O 1
ATOM 770 N N . PHE A 1 97 ? -15.628 4.584 17.412 1.00 90.19 97 PHE A N 1
ATOM 771 C CA . PHE A 1 97 ? -14.821 4.358 18.607 1.00 90.19 97 PHE A CA 1
ATOM 772 C C . PHE A 1 97 ? -15.654 3.807 19.763 1.00 90.19 97 PHE A C 1
ATOM 774 O O . PHE A 1 97 ? -15.435 2.675 20.166 1.00 90.19 97 PHE A O 1
ATOM 781 N N . ILE A 1 98 ? -16.651 4.553 20.249 1.00 90.25 98 ILE A N 1
ATOM 782 C CA . ILE A 1 98 ? -17.446 4.157 21.422 1.00 90.25 98 ILE A CA 1
ATOM 783 C C . ILE A 1 98 ? -18.121 2.787 21.233 1.00 90.25 98 ILE A C 1
ATOM 785 O O . ILE A 1 98 ? -17.865 1.907 22.055 1.00 90.25 98 ILE A O 1
ATOM 789 N N . PRO A 1 99 ? -18.944 2.551 20.187 1.00 89.94 99 PRO A N 1
ATOM 790 C CA . PRO A 1 99 ? -19.655 1.280 20.055 1.00 89.94 99 PRO A CA 1
ATOM 791 C C . PRO A 1 99 ? -18.704 0.097 19.854 1.00 89.94 99 PRO A C 1
ATOM 793 O O . PRO A 1 99 ? -18.895 -0.948 20.472 1.00 89.94 99 PRO A O 1
ATOM 796 N N . ARG A 1 100 ? -17.655 0.252 19.036 1.00 88.88 100 ARG A N 1
ATOM 797 C CA . ARG A 1 100 ? -16.709 -0.836 18.755 1.00 88.88 100 ARG A CA 1
ATOM 798 C C . ARG A 1 100 ? -15.827 -1.137 19.966 1.00 88.88 100 ARG A C 1
ATOM 800 O O . ARG A 1 100 ? -15.688 -2.298 20.330 1.00 88.88 100 ARG A O 1
ATOM 807 N N . ASN A 1 101 ? -15.301 -0.106 20.625 1.00 93.31 101 ASN A N 1
ATOM 808 C CA . ASN A 1 101 ? -14.478 -0.249 21.823 1.00 93.31 101 ASN A CA 1
ATOM 809 C C . ASN A 1 101 ? -15.262 -0.901 22.975 1.00 93.31 101 ASN A C 1
ATOM 811 O O . ASN A 1 101 ? -14.748 -1.807 23.624 1.00 93.31 101 ASN A O 1
ATOM 815 N N . LEU A 1 102 ? -16.527 -0.511 23.202 1.00 92.06 102 LEU A N 1
ATOM 816 C CA . LEU A 1 102 ? -17.356 -1.163 24.224 1.00 92.06 102 LEU A CA 1
ATOM 817 C C . LEU A 1 102 ? -17.579 -2.646 23.904 1.00 92.06 102 LEU A C 1
ATOM 819 O O . LEU A 1 102 ? -17.414 -3.490 24.782 1.00 92.06 102 LEU A O 1
ATOM 823 N N . LEU A 1 103 ? -17.924 -2.973 22.652 1.00 91.12 103 LEU A N 1
ATOM 824 C CA . LEU A 1 103 ? -18.106 -4.363 22.224 1.00 91.12 103 LEU A CA 1
ATOM 825 C C . LEU A 1 103 ? -16.824 -5.182 22.425 1.00 91.12 103 LEU A C 1
ATOM 827 O O . LEU A 1 103 ? -16.888 -6.290 22.953 1.00 91.12 103 LEU A O 1
ATOM 831 N N . GLU A 1 104 ? -15.660 -4.629 22.072 1.00 90.00 104 GLU A N 1
ATOM 832 C CA . GLU A 1 104 ? -14.355 -5.263 22.300 1.00 90.00 104 GLU A CA 1
ATOM 833 C C . GLU A 1 104 ? -14.081 -5.495 23.794 1.00 90.00 104 GLU A C 1
ATOM 835 O O . GLU A 1 104 ? -13.646 -6.584 24.181 1.00 90.00 104 GLU A O 1
ATOM 840 N N . GLN A 1 105 ? -14.402 -4.531 24.660 1.00 93.31 105 GLN A N 1
ATOM 841 C CA . GLN A 1 105 ? -14.244 -4.687 26.107 1.00 93.31 105 GLN A CA 1
ATOM 842 C C . GLN A 1 105 ? -15.204 -5.741 26.685 1.00 93.31 105 GLN A C 1
ATOM 844 O O . GLN A 1 105 ? -14.788 -6.545 27.522 1.00 93.31 105 GLN A O 1
ATOM 849 N N . PHE A 1 106 ? -16.453 -5.812 26.218 1.00 92.88 106 PHE A N 1
ATOM 850 C CA . PHE A 1 106 ? -17.437 -6.802 26.678 1.00 92.88 106 PHE A CA 1
ATOM 851 C C . PHE A 1 106 ? -17.238 -8.213 26.109 1.00 92.88 106 PHE A C 1
ATOM 853 O O . PHE A 1 106 ? -17.859 -9.151 26.603 1.00 92.88 106 PHE A O 1
ATOM 860 N N . ARG A 1 107 ? -16.305 -8.425 25.169 1.00 88.81 107 ARG A N 1
ATOM 861 C CA . ARG A 1 107 ? -15.843 -9.786 24.823 1.00 88.81 107 ARG A CA 1
ATOM 862 C C . ARG A 1 107 ? -15.111 -10.472 25.978 1.00 88.81 107 ARG A C 1
ATOM 864 O O . ARG A 1 107 ? -14.979 -11.694 25.978 1.00 88.81 107 ARG A O 1
ATOM 871 N N . ARG A 1 108 ? -14.629 -9.715 26.971 1.00 90.19 108 ARG A N 1
ATOM 872 C CA . ARG A 1 108 ? -14.053 -10.287 28.192 1.00 90.19 108 ARG A CA 1
ATOM 873 C C . ARG A 1 108 ? -15.175 -10.741 29.122 1.00 90.19 108 ARG A C 1
ATOM 875 O O . ARG A 1 108 ? -15.935 -9.915 29.622 1.00 90.19 108 ARG A O 1
ATOM 882 N N . ILE A 1 109 ? -15.208 -12.040 29.426 1.00 91.62 109 ILE A N 1
ATOM 883 C CA . ILE A 1 109 ? -16.231 -12.670 30.285 1.00 91.62 109 ILE A CA 1
ATOM 884 C C . ILE A 1 109 ? -16.350 -11.959 31.645 1.00 91.62 109 ILE A C 1
ATOM 886 O O . ILE A 1 109 ? -17.455 -11.761 32.140 1.00 91.62 109 ILE A O 1
ATOM 890 N N . ALA A 1 110 ? -15.233 -11.490 32.214 1.00 92.38 110 ALA A N 1
ATOM 891 C CA . ALA A 1 110 ? -15.230 -10.732 33.466 1.00 92.38 110 ALA A CA 1
ATOM 892 C C . ALA A 1 110 ? -16.076 -9.446 33.398 1.00 92.38 110 ALA A C 1
ATOM 894 O O . ALA A 1 110 ? -16.828 -9.155 34.323 1.00 92.38 110 ALA A O 1
ATOM 895 N N . ASN A 1 111 ? -16.013 -8.701 32.290 1.00 93.88 111 ASN A N 1
ATOM 896 C CA . ASN A 1 111 ? -16.785 -7.466 32.131 1.00 93.88 111 ASN A CA 1
ATOM 897 C C . ASN A 1 111 ? -18.289 -7.757 32.028 1.00 93.88 111 ASN A C 1
ATOM 899 O O . ASN A 1 111 ? -19.093 -7.012 32.582 1.00 93.88 111 ASN A O 1
ATOM 903 N N . VAL A 1 112 ? -18.669 -8.869 31.388 1.00 94.50 112 VAL A N 1
ATOM 904 C CA . VAL A 1 112 ? -20.063 -9.345 31.346 1.00 94.50 112 VAL A CA 1
ATOM 905 C C . VAL A 1 112 ? -20.545 -9.755 32.739 1.00 94.50 112 VAL A C 1
ATOM 907 O O . VAL A 1 112 ? -21.656 -9.403 33.138 1.00 94.50 112 VAL A O 1
ATOM 910 N N . PHE A 1 113 ? -19.704 -10.453 33.505 1.00 93.69 113 PHE A N 1
ATOM 911 C CA . PHE A 1 113 ? -19.998 -10.836 34.886 1.00 93.69 113 PHE A CA 1
ATOM 912 C C . PHE A 1 113 ? -20.236 -9.610 35.781 1.00 93.69 113 PHE A C 1
ATOM 914 O O . PHE A 1 113 ? -21.285 -9.510 36.416 1.00 93.69 113 PHE A O 1
ATOM 921 N N . PHE A 1 114 ? -19.324 -8.632 35.776 1.00 93.94 114 PHE A N 1
ATOM 922 C CA . PHE A 1 114 ? -19.482 -7.408 36.567 1.00 93.94 114 PHE A CA 1
ATOM 923 C C . PHE A 1 114 ? -20.686 -6.573 36.127 1.00 93.94 114 PHE A C 1
ATOM 925 O O . PHE A 1 114 ? -21.408 -6.055 36.976 1.00 93.94 114 PHE A O 1
ATOM 932 N N . LEU A 1 115 ? -20.958 -6.485 34.821 1.00 94.19 115 LEU A N 1
ATOM 933 C CA . LEU A 1 115 ? -22.163 -5.826 34.319 1.00 94.19 115 LEU A CA 1
ATOM 934 C C . LEU A 1 115 ? -23.433 -6.516 34.827 1.00 94.19 115 LEU A C 1
ATOM 936 O O . LEU A 1 115 ? -24.373 -5.838 35.228 1.00 94.19 115 LEU A O 1
ATOM 940 N N . SER A 1 116 ? -23.449 -7.848 34.866 1.00 93.94 116 SER A N 1
ATOM 941 C CA . SER A 1 116 ? -24.588 -8.618 35.379 1.00 93.94 116 SER A CA 1
ATOM 942 C C . SER A 1 116 ? -24.830 -8.345 36.867 1.00 93.94 116 SER A C 1
ATOM 944 O O . SER A 1 116 ? -25.976 -8.170 37.277 1.00 93.94 116 SER A O 1
ATOM 946 N N . LEU A 1 117 ? -23.761 -8.230 37.666 1.00 92.06 117 LEU A N 1
ATOM 947 C CA . LEU A 1 117 ? -23.859 -7.845 39.079 1.00 92.06 117 LEU A CA 1
ATOM 948 C C . LEU A 1 117 ? -24.396 -6.421 39.264 1.00 92.06 117 LEU A C 1
ATOM 950 O O . LEU A 1 117 ? -25.185 -6.179 40.175 1.00 92.06 117 LEU A O 1
ATOM 954 N N . VAL A 1 118 ? -23.994 -5.483 38.402 1.00 93.12 118 VAL A N 1
ATOM 955 C CA . VAL A 1 118 ? -24.516 -4.109 38.416 1.00 93.12 118 VAL A CA 1
ATOM 956 C C . VAL A 1 118 ? -26.000 -4.096 38.043 1.00 93.12 118 VAL A C 1
ATOM 958 O O . VAL A 1 118 ? -26.795 -3.498 38.761 1.00 93.12 118 VAL A O 1
ATOM 961 N N . ILE A 1 119 ? -26.398 -4.800 36.977 1.00 92.94 119 ILE A N 1
ATOM 962 C CA . ILE A 1 119 ? -27.801 -4.913 36.541 1.00 92.94 119 ILE A CA 1
ATOM 963 C C . ILE A 1 119 ? -28.674 -5.519 37.647 1.00 92.94 119 ILE A C 1
ATOM 965 O O . ILE A 1 119 ? -29.774 -5.026 37.892 1.00 92.94 119 ILE A O 1
ATOM 969 N N . LEU A 1 120 ? -28.186 -6.543 38.353 1.00 91.81 120 LEU A N 1
ATOM 970 C CA . LEU A 1 120 ? -28.928 -7.178 39.444 1.00 91.81 120 LEU A CA 1
ATOM 971 C C . LEU A 1 120 ? -29.249 -6.195 40.583 1.00 91.81 120 LEU A C 1
ATOM 973 O O . LEU A 1 120 ? -30.319 -6.286 41.178 1.00 91.81 120 LEU A O 1
ATOM 977 N N . GLN A 1 121 ? -28.376 -5.216 40.842 1.00 90.69 121 GLN A N 1
ATOM 978 C CA . GLN A 1 121 ? -28.603 -4.189 41.866 1.00 90.69 121 GLN A CA 1
ATOM 979 C C . GLN A 1 121 ? -29.653 -3.145 41.469 1.00 90.69 121 GLN A C 1
ATOM 981 O O . GLN A 1 121 ? -30.236 -2.520 42.347 1.00 90.69 121 GLN A O 1
ATOM 986 N N . PHE A 1 122 ? -29.970 -2.989 40.178 1.00 89.00 122 PHE A N 1
ATOM 987 C CA . PHE A 1 122 ? -31.105 -2.159 39.754 1.00 89.00 122 PHE A CA 1
ATOM 988 C C . PHE A 1 122 ? -32.463 -2.790 40.089 1.00 89.00 122 PHE A C 1
ATOM 990 O O . PHE A 1 122 ? -33.478 -2.096 40.048 1.00 89.00 122 PHE A O 1
ATOM 997 N N . ILE A 1 123 ? -32.504 -4.081 40.441 1.00 92.12 123 ILE A N 1
ATOM 998 C CA . ILE A 1 123 ? -33.713 -4.741 40.935 1.00 92.12 123 ILE A CA 1
ATOM 999 C C . ILE A 1 123 ? -33.818 -4.461 42.442 1.00 92.12 123 ILE A C 1
ATOM 1001 O O . ILE A 1 123 ? -33.019 -5.000 43.211 1.00 92.12 123 ILE A O 1
ATOM 1005 N N . PRO A 1 124 ? -34.823 -3.693 42.913 1.00 87.94 124 PRO A N 1
ATOM 1006 C CA . PRO A 1 124 ? -34.885 -3.244 44.308 1.00 87.94 124 PRO A CA 1
ATOM 1007 C C . PRO A 1 124 ? -34.870 -4.380 45.339 1.00 87.94 124 PRO A C 1
ATOM 1009 O O . PRO A 1 124 ? -34.377 -4.199 46.444 1.00 87.94 124 PRO A O 1
ATOM 1012 N N . LYS A 1 125 ? -35.360 -5.573 44.971 1.00 90.31 125 LYS A N 1
ATOM 1013 C CA . LYS A 1 125 ? -35.351 -6.766 45.835 1.00 90.31 125 LYS A CA 1
ATOM 1014 C C . LYS A 1 125 ? -33.947 -7.292 46.162 1.00 90.31 125 LYS A C 1
ATOM 1016 O O . LYS A 1 125 ? -33.791 -7.968 47.170 1.00 90.31 125 LYS A O 1
ATOM 1021 N N . PHE A 1 126 ? -32.959 -7.014 45.312 1.00 86.12 126 PHE A N 1
ATOM 1022 C CA . PHE A 1 126 ? -31.576 -7.484 45.454 1.00 86.12 126 PHE A CA 1
ATOM 1023 C C . PHE A 1 126 ? -30.577 -6.332 45.672 1.00 86.12 126 PHE A C 1
ATOM 1025 O O . PHE A 1 126 ? -29.375 -6.569 45.782 1.00 86.12 126 PHE A O 1
ATOM 1032 N N . SER A 1 127 ? -31.056 -5.085 45.743 1.00 87.19 127 SER A N 1
ATOM 1033 C CA . SER A 1 127 ? -30.235 -3.889 45.951 1.00 87.19 127 SER A CA 1
ATOM 1034 C C . SER A 1 127 ? -29.738 -3.814 47.396 1.00 87.19 127 SER A C 1
ATOM 1036 O O . SER A 1 127 ? -30.528 -3.611 48.314 1.00 87.19 127 SER A O 1
ATOM 1038 N N . GLN A 1 128 ? -28.425 -3.927 47.601 1.00 85.88 128 GLN A N 1
ATOM 1039 C CA . GLN A 1 128 ? -27.786 -3.751 48.917 1.00 85.88 128 GLN A CA 1
ATOM 1040 C C . GLN A 1 128 ? -27.104 -2.383 49.068 1.00 85.88 128 GLN A C 1
ATOM 1042 O O . GLN A 1 128 ? -27.000 -1.856 50.171 1.00 85.88 128 GLN A O 1
ATOM 1047 N N . VAL A 1 129 ? -26.652 -1.802 47.954 1.00 87.69 129 VAL A N 1
ATOM 1048 C CA . VAL A 1 129 ? -25.964 -0.506 47.865 1.00 87.69 129 VAL A CA 1
ATOM 1049 C C . VAL A 1 129 ? -26.625 0.296 46.745 1.00 87.69 129 VAL A C 1
ATOM 1051 O O . VAL A 1 129 ? -27.315 -0.277 45.902 1.00 87.69 129 VAL A O 1
ATOM 1054 N N . SER A 1 130 ? -26.451 1.621 46.716 1.00 90.19 130 SER A N 1
ATOM 1055 C CA . SER A 1 130 ? -26.984 2.409 45.606 1.00 90.19 130 SER A CA 1
ATOM 1056 C C . SER A 1 130 ? -26.404 1.903 44.265 1.00 90.19 130 SER A C 1
ATOM 1058 O O . SER A 1 130 ? -25.181 1.767 44.135 1.00 90.19 130 SER A O 1
ATOM 1060 N N . PRO A 1 131 ? -27.248 1.639 43.245 1.00 87.56 131 PRO A N 1
ATOM 1061 C CA . PRO A 1 131 ? -26.796 1.056 41.976 1.00 87.56 131 PRO A CA 1
ATOM 1062 C C . PRO A 1 131 ? -25.705 1.878 41.279 1.00 87.56 131 PRO A C 1
ATOM 1064 O O . PRO A 1 131 ? -24.819 1.331 40.625 1.00 87.56 131 PRO A O 1
ATOM 1067 N N . ALA A 1 132 ? -25.730 3.202 41.463 1.00 89.31 132 ALA A N 1
ATOM 1068 C CA . ALA A 1 132 ? -24.712 4.108 40.944 1.00 89.31 132 ALA A CA 1
ATOM 1069 C C . ALA A 1 132 ? -23.327 3.848 41.560 1.00 89.31 132 ALA A C 1
ATOM 1071 O O . ALA A 1 132 ? -22.342 3.771 40.827 1.00 89.31 132 ALA A O 1
ATOM 1072 N N . LEU A 1 133 ? -23.243 3.664 42.885 1.00 91.38 133 LEU A N 1
ATOM 1073 C CA . LEU A 1 133 ? -21.975 3.376 43.563 1.00 91.38 133 LEU A CA 1
ATOM 1074 C C . LEU A 1 133 ? -21.437 1.995 43.179 1.00 91.38 133 LEU A C 1
ATOM 1076 O O . LEU A 1 133 ? -20.234 1.834 42.997 1.00 91.38 133 LEU A O 1
ATOM 1080 N N . ALA A 1 134 ? -22.320 1.016 42.987 1.00 90.38 134 ALA A N 1
ATOM 1081 C CA . ALA A 1 134 ? -21.935 -0.316 42.536 1.00 90.38 134 ALA A CA 1
ATOM 1082 C C . ALA A 1 134 ? -21.404 -0.355 41.095 1.00 90.38 134 ALA A C 1
ATOM 1084 O O . ALA A 1 134 ? -20.554 -1.184 40.773 1.00 90.38 134 ALA A O 1
ATOM 1085 N N . ALA A 1 135 ? -21.882 0.542 40.228 1.00 93.69 135 ALA A N 1
ATOM 1086 C CA . ALA A 1 135 ? -21.412 0.660 38.850 1.00 93.69 135 ALA A CA 1
ATOM 1087 C C . ALA A 1 135 ? -20.043 1.352 38.733 1.00 93.69 135 ALA A C 1
ATOM 1089 O O . ALA A 1 135 ? -19.344 1.141 37.739 1.00 93.69 135 ALA A O 1
ATOM 1090 N N . LEU A 1 136 ? -19.642 2.162 39.722 1.00 93.62 136 LEU A N 1
ATOM 1091 C CA . LEU A 1 136 ? -18.425 2.981 39.650 1.00 93.62 136 LEU A CA 1
ATOM 1092 C C . LEU A 1 136 ? -17.148 2.192 39.327 1.00 93.62 136 LEU A C 1
ATOM 1094 O O . LEU A 1 136 ? -16.414 2.646 38.446 1.00 93.62 136 LEU A O 1
ATOM 1098 N N . PRO A 1 137 ? -16.849 1.035 39.952 1.00 92.81 137 PRO A N 1
ATOM 1099 C CA . PRO A 1 137 ? -15.628 0.291 39.641 1.00 92.81 137 PRO A CA 1
ATOM 1100 C C . PRO A 1 137 ? -15.600 -0.201 38.191 1.00 92.81 137 PRO A C 1
ATOM 1102 O O . PRO A 1 137 ? -14.593 -0.038 37.503 1.00 92.81 137 PRO A O 1
ATOM 1105 N N . LEU A 1 138 ? -16.724 -0.738 37.701 1.00 93.75 138 LEU A N 1
ATOM 1106 C CA . LEU A 1 138 ? -16.850 -1.197 36.318 1.00 93.75 138 LEU A CA 1
ATOM 1107 C C . LEU A 1 138 ? -16.682 -0.028 35.342 1.00 93.75 138 LEU A C 1
ATOM 1109 O O . LEU A 1 138 ? -15.858 -0.103 34.434 1.00 93.75 138 LEU A O 1
ATOM 1113 N N . LEU A 1 139 ? -17.410 1.071 35.557 1.00 95.00 139 LEU A N 1
ATOM 1114 C CA . LEU A 1 139 ? -17.317 2.263 34.713 1.00 95.00 139 LEU A CA 1
ATOM 1115 C C . LEU A 1 139 ? -15.902 2.848 34.705 1.00 95.00 139 LEU A C 1
ATOM 1117 O O . LEU A 1 139 ? -15.420 3.245 33.649 1.00 95.00 139 LEU A O 1
ATOM 1121 N N . SER A 1 140 ? -15.214 2.846 35.849 1.00 95.00 140 SER A N 1
ATOM 1122 C CA . SER A 1 140 ? -13.838 3.343 35.964 1.00 95.00 140 SER A CA 1
ATOM 1123 C C . SER A 1 140 ? -12.864 2.507 35.134 1.00 95.00 140 SER A C 1
ATOM 1125 O O . SER A 1 140 ? -12.063 3.057 34.380 1.00 95.00 140 SER A O 1
ATOM 1127 N N . VAL A 1 141 ? -12.954 1.175 35.213 1.00 94.12 141 VAL A N 1
ATOM 1128 C CA . VAL A 1 141 ? -12.091 0.272 34.432 1.00 94.12 141 VAL A CA 1
ATOM 1129 C C . VAL A 1 141 ? -12.371 0.395 32.931 1.00 94.12 141 VAL A C 1
ATOM 1131 O O . VAL A 1 141 ? -11.428 0.499 32.139 1.00 94.12 141 VAL A O 1
ATOM 1134 N N . LEU A 1 142 ? -13.646 0.435 32.526 1.00 95.38 142 LEU A N 1
ATOM 1135 C CA . LEU A 1 142 ? -14.031 0.625 31.121 1.00 95.38 142 LEU A CA 1
ATOM 1136 C C . LEU A 1 142 ? -13.566 1.995 30.592 1.00 95.38 142 LEU A C 1
ATOM 1138 O O . LEU A 1 142 ? -13.056 2.092 29.477 1.00 95.38 142 LEU A O 1
ATOM 1142 N N . ALA A 1 143 ? -13.664 3.051 31.407 1.00 95.50 143 ALA A N 1
ATOM 1143 C CA . ALA A 1 143 ? -13.213 4.391 31.040 1.00 95.50 143 ALA A CA 1
ATOM 1144 C C . ALA A 1 143 ? -11.688 4.469 30.878 1.00 95.50 143 ALA A C 1
ATOM 1146 O O . ALA A 1 143 ? -11.210 4.970 29.863 1.00 95.50 143 ALA A O 1
ATOM 1147 N N . ILE A 1 144 ? -10.909 3.942 31.831 1.00 96.25 144 ILE A N 1
ATOM 1148 C CA . ILE A 1 144 ? -9.437 3.957 31.760 1.00 96.25 144 ILE A CA 1
ATOM 1149 C C . ILE A 1 144 ? -8.945 3.183 30.532 1.00 96.25 144 ILE A C 1
ATOM 1151 O O . ILE A 1 144 ? -8.068 3.655 29.807 1.00 96.25 144 ILE A O 1
ATOM 1155 N N . THR A 1 145 ? -9.527 2.009 30.274 1.00 94.94 145 THR A N 1
ATOM 1156 C CA . THR A 1 145 ? -9.185 1.207 29.090 1.00 94.94 145 THR A CA 1
ATOM 1157 C C . THR A 1 145 ? -9.571 1.924 27.799 1.00 94.94 145 THR A C 1
ATOM 1159 O O . THR A 1 145 ? -8.737 2.025 26.905 1.00 94.94 145 THR A O 1
ATOM 1162 N N . ALA A 1 146 ? -10.759 2.535 27.735 1.00 95.62 146 ALA A N 1
ATOM 1163 C CA . ALA A 1 146 ? -11.172 3.327 26.579 1.00 95.62 146 ALA A CA 1
ATOM 1164 C C . ALA A 1 146 ? -10.235 4.523 26.327 1.00 95.62 146 ALA A C 1
ATOM 1166 O O . ALA A 1 146 ? -9.847 4.765 25.190 1.00 95.62 146 ALA A O 1
ATOM 1167 N N . ILE A 1 147 ? -9.818 5.256 27.364 1.00 95.69 147 ILE A N 1
ATOM 1168 C CA . ILE A 1 147 ? -8.887 6.388 27.212 1.00 95.69 147 ILE A CA 1
ATOM 1169 C C . ILE A 1 147 ? -7.540 5.914 26.656 1.00 95.69 147 ILE A C 1
ATOM 1171 O O . ILE A 1 147 ? -6.998 6.538 25.741 1.00 95.69 147 ILE A O 1
ATOM 1175 N N . LYS A 1 148 ? -7.009 4.803 27.179 1.00 95.69 148 LYS A N 1
ATOM 1176 C CA . LYS A 1 148 ? -5.767 4.204 26.676 1.00 95.69 148 LYS A CA 1
ATOM 1177 C C . LYS A 1 148 ? -5.899 3.824 25.199 1.00 95.69 148 LYS A C 1
ATOM 1179 O O . LYS A 1 148 ? -5.040 4.195 24.400 1.00 95.69 148 LYS A O 1
ATOM 1184 N N . ASP A 1 149 ? -6.974 3.124 24.846 1.00 95.00 149 ASP A N 1
ATOM 1185 C CA . ASP A 1 149 ? -7.211 2.642 23.485 1.00 95.00 149 ASP A CA 1
ATOM 1186 C C . ASP A 1 149 ? -7.431 3.813 22.512 1.00 95.00 149 ASP A C 1
ATOM 1188 O O . ASP A 1 149 ? -6.915 3.794 21.393 1.00 95.00 149 ASP A O 1
ATOM 1192 N N . ALA A 1 150 ? -8.104 4.883 22.954 1.00 93.06 150 ALA A N 1
ATOM 1193 C CA . ALA A 1 150 ? -8.253 6.123 22.195 1.00 93.06 150 ALA A CA 1
ATOM 1194 C C . ALA A 1 150 ? -6.904 6.808 21.944 1.00 93.06 150 ALA A C 1
ATOM 1196 O O . ALA A 1 150 ? -6.614 7.204 20.816 1.00 93.06 150 ALA A O 1
ATOM 1197 N N . TYR A 1 151 ? -6.062 6.932 22.975 1.00 93.81 151 TYR A N 1
ATOM 1198 C CA . TYR A 1 151 ? -4.731 7.526 22.840 1.00 93.81 151 TYR A CA 1
ATOM 1199 C C . TYR A 1 151 ? -3.852 6.731 21.865 1.00 93.81 151 TYR A C 1
ATOM 1201 O O . TYR A 1 151 ? -3.185 7.313 21.004 1.00 93.81 151 TYR A O 1
ATOM 1209 N N . GLU A 1 152 ? -3.874 5.400 21.961 1.00 93.06 152 GLU A N 1
ATOM 1210 C CA . GLU A 1 152 ? -3.148 4.533 21.037 1.00 93.06 152 GLU A CA 1
ATOM 1211 C C . GLU A 1 152 ? -3.660 4.683 19.597 1.00 93.06 152 GLU A C 1
ATOM 1213 O O . GLU A 1 152 ? -2.856 4.802 18.670 1.00 93.06 152 GLU A O 1
ATOM 1218 N N . ASP A 1 153 ? -4.977 4.750 19.392 1.00 93.94 153 ASP A N 1
ATOM 1219 C CA . ASP A 1 153 ? -5.538 4.888 18.047 1.00 93.94 153 ASP A CA 1
ATOM 1220 C C . ASP A 1 153 ? -5.276 6.277 17.441 1.00 93.94 153 ASP A C 1
ATOM 1222 O O . ASP A 1 153 ? -4.961 6.374 16.256 1.00 93.94 153 ASP A O 1
ATOM 1226 N N . VAL A 1 154 ? -5.270 7.353 18.241 1.00 89.88 154 VAL A N 1
ATOM 1227 C CA . VAL A 1 154 ? -4.829 8.692 17.793 1.00 89.88 154 VAL A CA 1
ATOM 1228 C C . VAL A 1 154 ? -3.378 8.657 17.310 1.00 89.88 154 VAL A C 1
ATOM 1230 O O . VAL A 1 154 ? -3.058 9.238 16.269 1.00 89.88 154 VAL A O 1
ATOM 1233 N N . ARG A 1 155 ? -2.494 7.937 18.015 1.00 93.62 155 ARG A N 1
ATOM 1234 C CA . ARG A 1 155 ? -1.106 7.744 17.564 1.00 93.62 155 ARG A CA 1
ATOM 1235 C C . ARG A 1 155 ? -1.035 6.980 16.241 1.00 93.62 155 ARG A C 1
ATOM 1237 O O . ARG A 1 155 ? -0.215 7.348 15.399 1.00 93.62 155 ARG A O 1
ATOM 1244 N N . ARG A 1 156 ? -1.896 5.977 16.025 1.00 92.25 156 ARG A N 1
ATOM 1245 C CA . ARG A 1 156 ? -1.998 5.268 14.733 1.00 92.25 156 ARG A CA 1
ATOM 1246 C C . ARG A 1 156 ? -2.459 6.197 13.612 1.00 92.25 156 ARG A C 1
ATOM 1248 O O . ARG A 1 156 ? -1.807 6.237 12.577 1.00 92.25 156 ARG A O 1
ATOM 1255 N N . HIS A 1 157 ? -3.485 7.024 13.836 1.00 88.44 157 HIS A N 1
ATOM 1256 C CA . HIS A 1 157 ? -3.921 8.029 12.850 1.00 88.44 157 HIS A CA 1
ATOM 1257 C C . HIS A 1 157 ? -2.804 9.016 12.492 1.00 88.44 157 HIS A C 1
ATOM 1259 O O . HIS A 1 157 ? -2.628 9.344 11.320 1.00 88.44 157 HIS A O 1
ATOM 1265 N N . ALA A 1 158 ? -2.026 9.475 13.477 1.00 89.00 158 ALA A N 1
ATOM 1266 C CA . ALA A 1 158 ? -0.899 10.376 13.237 1.00 89.00 158 ALA A CA 1
ATOM 1267 C C . ALA A 1 158 ? 0.221 9.702 12.416 1.00 89.00 158 ALA A C 1
ATOM 1269 O O . ALA A 1 158 ? 0.771 10.314 11.496 1.00 89.00 158 ALA A O 1
ATOM 1270 N N . ALA A 1 159 ? 0.529 8.434 12.706 1.00 89.88 159 ALA A N 1
ATOM 1271 C CA . ALA A 1 159 ? 1.508 7.645 11.958 1.00 89.88 159 ALA A CA 1
ATOM 1272 C C . ALA A 1 159 ? 1.042 7.341 10.521 1.00 89.88 159 ALA A C 1
ATOM 1274 O O . ALA A 1 159 ? 1.813 7.520 9.572 1.00 89.88 159 ALA A O 1
ATOM 1275 N N . ASP A 1 160 ? -0.227 6.960 10.348 1.00 91.94 160 ASP A N 1
ATOM 1276 C CA . ASP A 1 160 ? -0.858 6.757 9.041 1.00 91.94 160 ASP A CA 1
ATOM 1277 C C . ASP A 1 160 ? -0.828 8.053 8.225 1.00 91.94 160 ASP A C 1
ATOM 1279 O O . ASP A 1 160 ? -0.468 8.041 7.048 1.00 91.94 160 ASP A O 1
ATOM 1283 N N . TYR A 1 161 ? -1.160 9.193 8.844 1.00 88.38 161 TYR A N 1
ATOM 1284 C CA . TYR A 1 161 ? -1.107 10.499 8.189 1.00 88.38 161 TYR A CA 1
ATOM 1285 C C . TYR A 1 161 ? 0.306 10.814 7.700 1.00 88.38 161 TYR A C 1
ATOM 1287 O O . TYR A 1 161 ? 0.473 11.171 6.533 1.00 88.38 161 TYR A O 1
ATOM 1295 N N . LYS A 1 162 ? 1.323 10.633 8.553 1.00 90.44 162 LYS A N 1
ATOM 1296 C CA . LYS A 1 162 ? 2.726 10.862 8.187 1.00 90.44 162 LYS A CA 1
ATOM 1297 C C . LYS A 1 162 ? 3.139 9.997 6.994 1.00 90.44 162 LYS A C 1
ATOM 1299 O O . LYS A 1 162 ? 3.669 10.534 6.030 1.00 90.44 162 L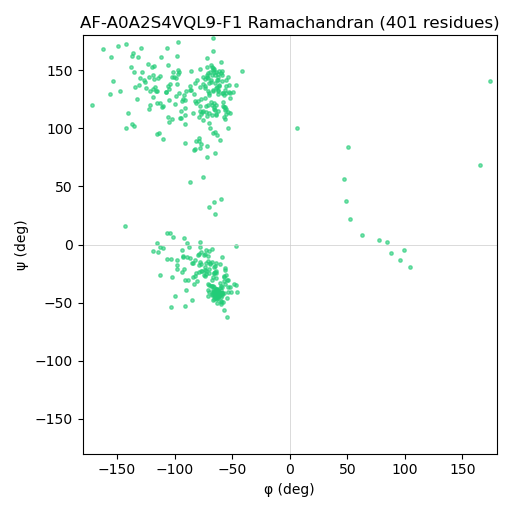YS A O 1
ATOM 1304 N N . THR A 1 163 ? 2.854 8.697 7.040 1.00 90.31 163 THR A N 1
ATOM 1305 C CA . THR A 1 163 ? 3.238 7.735 5.990 1.00 90.31 163 THR A CA 1
ATOM 1306 C C . THR A 1 163 ? 2.528 8.024 4.668 1.00 90.31 163 THR A C 1
ATOM 1308 O O . THR A 1 163 ? 3.151 8.089 3.616 1.00 90.31 163 THR A O 1
ATOM 1311 N N . ASN A 1 164 ? 1.222 8.287 4.708 1.00 89.56 164 ASN A N 1
ATOM 1312 C CA . ASN A 1 164 ? 0.426 8.572 3.513 1.00 89.56 164 ASN A CA 1
ATOM 1313 C C . ASN A 1 164 ? 0.811 9.888 2.811 1.00 89.56 164 ASN A C 1
ATOM 1315 O O . ASN A 1 164 ? 0.577 10.024 1.607 1.00 89.56 164 ASN A O 1
ATOM 1319 N N . HIS A 1 165 ? 1.394 10.839 3.550 1.00 90.06 165 HIS A N 1
ATOM 1320 C CA . HIS A 1 165 ? 1.847 12.138 3.039 1.00 90.06 165 HIS A CA 1
ATOM 1321 C C . HIS A 1 165 ? 3.361 12.210 2.800 1.00 90.06 165 HIS A C 1
ATOM 1323 O O . HIS A 1 165 ? 3.859 13.282 2.452 1.00 90.06 165 HIS A O 1
ATOM 1329 N N . GLN A 1 166 ? 4.092 11.096 2.935 1.00 88.12 166 GLN A N 1
ATOM 1330 C CA . GLN A 1 166 ? 5.452 11.016 2.406 1.00 88.12 166 GLN A CA 1
ATOM 1331 C C . GLN A 1 166 ? 5.430 11.262 0.898 1.00 88.12 166 GLN A C 1
ATOM 1333 O O . GLN A 1 166 ? 4.457 10.937 0.212 1.00 88.12 166 GLN A O 1
ATOM 1338 N N . LEU A 1 167 ? 6.482 11.901 0.395 1.00 90.06 167 LEU A N 1
ATOM 1339 C CA . LEU A 1 167 ? 6.595 12.277 -1.006 1.00 90.06 167 LEU A CA 1
ATOM 1340 C C . LEU A 1 167 ? 7.481 11.279 -1.736 1.00 90.06 167 LEU A C 1
ATOM 1342 O O . LEU A 1 167 ? 8.470 10.801 -1.190 1.00 90.06 167 LEU A O 1
ATOM 1346 N N . VAL A 1 168 ? 7.128 11.008 -2.984 1.00 88.94 168 VAL A N 1
ATOM 1347 C CA . VAL A 1 168 ? 7.962 10.272 -3.927 1.00 88.94 168 VAL A CA 1
ATOM 1348 C C . VAL A 1 168 ? 7.896 10.950 -5.290 1.00 88.94 168 VAL A C 1
ATOM 1350 O O . VAL A 1 168 ? 6.919 11.636 -5.598 1.00 88.94 168 VAL A O 1
ATOM 1353 N N . GLN A 1 169 ? 8.939 10.813 -6.104 1.00 90.00 169 GLN A N 1
ATOM 1354 C CA . GLN A 1 169 ? 8.960 11.393 -7.442 1.00 90.00 169 GLN A CA 1
ATOM 1355 C C . GLN A 1 169 ? 8.229 10.471 -8.422 1.00 90.00 169 GLN A C 1
ATOM 1357 O O . GLN A 1 169 ? 8.593 9.311 -8.569 1.00 90.00 169 GLN A O 1
ATOM 1362 N N . THR A 1 170 ? 7.218 10.981 -9.117 1.00 91.00 170 THR A N 1
ATOM 1363 C CA . THR A 1 170 ? 6.472 10.260 -10.163 1.00 91.00 170 THR A CA 1
ATOM 1364 C C . THR A 1 170 ? 6.529 11.029 -11.470 1.00 91.00 170 THR A C 1
ATOM 1366 O O . THR A 1 170 ? 6.660 12.250 -11.436 1.00 91.00 170 THR A O 1
ATOM 1369 N N . ILE A 1 171 ? 6.373 10.375 -12.620 1.00 89.38 171 ILE A N 1
ATOM 1370 C CA . ILE A 1 171 ? 6.264 11.118 -13.888 1.00 89.38 171 ILE A CA 1
ATOM 1371 C C . ILE A 1 171 ? 5.029 12.026 -13.857 1.00 89.38 171 ILE A C 1
ATOM 1373 O O . ILE A 1 171 ? 3.959 11.634 -13.385 1.00 89.38 171 ILE A O 1
ATOM 1377 N N . SER A 1 172 ? 5.186 13.257 -14.343 1.00 88.50 172 SER A N 1
ATOM 1378 C CA . SER A 1 172 ? 4.104 14.229 -14.371 1.00 88.50 172 SER A CA 1
ATOM 1379 C C . SER A 1 172 ? 2.954 13.771 -15.258 1.00 88.50 172 SER A C 1
ATOM 1381 O O . SER A 1 172 ? 3.155 13.223 -16.346 1.00 88.50 172 SER A O 1
ATOM 1383 N N . SER A 1 173 ? 1.730 14.048 -14.807 1.00 84.94 173 SER A N 1
ATOM 1384 C CA . SER A 1 173 ? 0.506 13.653 -15.514 1.00 84.94 173 SER A CA 1
ATOM 1385 C C . SER A 1 173 ? 0.344 14.318 -16.887 1.00 84.94 173 SER A C 1
ATOM 1387 O O . SER A 1 173 ? -0.454 13.845 -17.689 1.00 84.94 173 SER A O 1
ATOM 1389 N N . SER A 1 174 ? 1.086 15.393 -17.180 1.00 86.31 174 SER A N 1
ATOM 1390 C CA . SER A 1 174 ? 1.127 15.995 -18.521 1.00 86.31 174 SER A CA 1
ATOM 1391 C C . SER A 1 174 ? 1.921 15.165 -19.528 1.00 86.31 174 SER A C 1
ATOM 1393 O O . SER A 1 174 ? 1.678 15.264 -20.725 1.00 86.31 174 SER A O 1
ATOM 1395 N N . THR A 1 175 ? 2.893 14.388 -19.049 1.00 87.69 175 THR A N 1
ATOM 1396 C CA . THR A 1 175 ? 3.841 13.650 -19.889 1.00 87.69 175 THR A CA 1
ATOM 1397 C C . THR A 1 175 ? 3.419 12.193 -20.021 1.00 87.69 175 THR A C 1
ATOM 1399 O O . THR A 1 175 ? 3.403 11.656 -21.122 1.00 87.69 175 THR A O 1
ATOM 1402 N N . TYR A 1 176 ? 3.028 11.561 -18.912 1.00 89.12 176 TYR A N 1
ATOM 1403 C CA . TYR A 1 176 ? 2.591 10.168 -18.877 1.00 89.12 176 TYR A CA 1
ATOM 1404 C C . TYR A 1 176 ? 1.147 10.065 -18.390 1.00 89.12 176 TYR A C 1
ATOM 1406 O O . TYR A 1 176 ? 0.796 10.550 -17.311 1.00 89.12 176 TYR A O 1
ATOM 1414 N N . THR A 1 177 ? 0.311 9.391 -19.180 1.00 89.56 177 THR A N 1
ATOM 1415 C CA . THR A 1 177 ? -1.076 9.096 -18.812 1.00 89.56 177 THR A CA 1
ATOM 1416 C C . THR A 1 177 ? -1.202 7.631 -18.426 1.00 89.56 177 THR A C 1
ATOM 1418 O O . THR A 1 177 ? -1.225 6.748 -19.280 1.00 89.56 177 THR A O 1
ATOM 1421 N N . ASN A 1 178 ? -1.325 7.382 -17.125 1.00 90.19 178 ASN A N 1
ATOM 1422 C CA . ASN A 1 178 ? -1.611 6.054 -16.601 1.00 90.19 178 ASN A CA 1
ATOM 1423 C C . ASN A 1 178 ? -3.077 5.669 -16.877 1.00 90.19 178 ASN A C 1
ATOM 1425 O O . ASN A 1 178 ? -3.992 6.342 -16.393 1.00 90.19 178 ASN A O 1
ATOM 1429 N N . GLN A 1 179 ? -3.269 4.589 -17.639 1.00 88.31 179 GLN A N 1
ATOM 1430 C CA . GLN A 1 179 ? -4.577 4.042 -18.021 1.00 88.31 179 GLN A CA 1
ATOM 1431 C C . GLN A 1 179 ? -5.168 3.101 -16.960 1.00 88.31 179 GLN A C 1
ATOM 1433 O O . GLN A 1 179 ? -6.359 2.807 -16.999 1.00 88.31 179 GLN A O 1
ATOM 1438 N N . ASN A 1 180 ? -4.359 2.625 -16.007 1.00 90.69 180 ASN A N 1
ATOM 1439 C CA . ASN A 1 180 ? -4.791 1.669 -14.991 1.00 90.69 180 ASN A CA 1
ATOM 1440 C C . ASN A 1 180 ? -5.719 2.326 -13.965 1.00 90.69 180 ASN A C 1
ATOM 1442 O O . ASN A 1 180 ? -5.544 3.480 -13.556 1.00 90.69 180 ASN A O 1
ATOM 1446 N N . ILE A 1 181 ? -6.706 1.560 -13.506 1.00 88.69 181 ILE A N 1
ATOM 1447 C CA . ILE A 1 181 ? -7.764 2.071 -12.640 1.00 88.69 181 ILE A CA 1
ATOM 1448 C C . ILE A 1 181 ? -7.438 1.719 -11.195 1.00 88.69 181 ILE A C 1
ATOM 1450 O O . ILE A 1 181 ? -7.159 0.574 -10.854 1.00 88.69 181 ILE A O 1
ATOM 1454 N N . THR A 1 182 ? -7.462 2.723 -10.323 1.00 87.00 182 THR A N 1
ATOM 1455 C CA . THR A 1 182 ? -7.197 2.556 -8.891 1.00 87.00 182 THR A CA 1
ATOM 1456 C C . THR A 1 182 ? -8.364 3.117 -8.091 1.00 87.00 182 THR A C 1
ATOM 1458 O O . THR A 1 182 ? -8.828 4.225 -8.363 1.00 87.00 182 THR A O 1
ATOM 1461 N N . THR A 1 183 ? -8.820 2.376 -7.078 1.00 85.31 183 THR A N 1
ATOM 1462 C CA . THR A 1 183 ? -9.838 2.848 -6.135 1.00 85.31 183 THR A CA 1
ATOM 1463 C C . THR A 1 183 ? -9.380 4.166 -5.502 1.00 85.31 183 THR A C 1
ATOM 1465 O O . THR A 1 183 ? -8.221 4.274 -5.088 1.00 85.31 183 THR A O 1
ATOM 1468 N N . PRO A 1 184 ? -10.256 5.171 -5.371 1.00 80.00 184 PRO A N 1
ATOM 1469 C CA . PRO A 1 184 ? -9.892 6.403 -4.689 1.00 80.00 184 PRO A CA 1
ATOM 1470 C C . PRO A 1 184 ? -9.626 6.141 -3.201 1.00 80.00 184 PRO A C 1
ATOM 1472 O O . PRO A 1 184 ? -10.279 5.295 -2.579 1.00 80.00 184 PRO A O 1
ATOM 1475 N N . ALA A 1 185 ? -8.708 6.916 -2.615 1.00 74.12 185 ALA A N 1
ATOM 1476 C CA . ALA A 1 185 ? -8.454 6.895 -1.179 1.00 74.12 185 ALA A CA 1
ATOM 1477 C C . ALA A 1 185 ? -9.770 7.092 -0.407 1.00 74.12 185 ALA A C 1
ATOM 1479 O O . ALA A 1 185 ? -10.588 7.976 -0.701 1.00 74.12 185 ALA A O 1
ATOM 1480 N N . LYS A 1 186 ? -10.015 6.237 0.587 1.00 71.81 186 LYS A N 1
ATOM 1481 C CA . LYS A 1 186 ? -11.239 6.314 1.385 1.00 71.81 186 LYS A CA 1
ATOM 1482 C C . LYS A 1 186 ? -11.020 7.389 2.446 1.00 71.81 186 LYS A C 1
ATOM 1484 O O . LYS A 1 186 ? -10.124 7.260 3.271 1.00 71.81 186 LYS A O 1
ATOM 1489 N N . SER A 1 187 ? -11.848 8.430 2.497 1.00 63.47 187 SER A N 1
ATOM 1490 C CA . SER A 1 187 ? -11.874 9.298 3.685 1.00 63.47 187 SER A CA 1
ATOM 1491 C C . SER A 1 187 ? -12.373 8.494 4.891 1.00 63.47 187 SER A C 1
ATOM 1493 O O . SER A 1 187 ? -13.299 7.694 4.752 1.00 63.47 187 SER A O 1
ATOM 1495 N N . SER A 1 188 ? -11.764 8.685 6.065 1.00 54.16 188 SER A N 1
ATOM 1496 C CA . SER A 1 188 ? -12.175 8.042 7.329 1.00 54.16 188 SER A CA 1
ATOM 1497 C C . SER A 1 188 ? -13.544 8.522 7.843 1.00 54.16 188 SER A C 1
ATOM 1499 O O . SER A 1 188 ? -14.071 7.979 8.813 1.00 54.16 188 SER A O 1
ATOM 1501 N N . PHE A 1 189 ? -14.149 9.489 7.147 1.00 46.88 189 PHE A N 1
ATOM 1502 C CA . PHE A 1 189 ? -15.515 9.953 7.349 1.00 46.88 189 PHE A CA 1
ATOM 1503 C C . PHE A 1 189 ? -16.376 9.652 6.120 1.00 46.88 189 PHE A C 1
ATOM 1505 O O . PHE A 1 189 ? -16.416 10.433 5.169 1.00 46.88 189 PHE A O 1
ATOM 1512 N N . LYS A 1 190 ? -17.089 8.521 6.144 1.00 39.97 190 LYS A N 1
ATOM 1513 C CA . LYS A 1 190 ? -18.264 8.292 5.291 1.00 39.97 190 LYS A CA 1
ATOM 1514 C C . LYS A 1 190 ? -19.330 7.526 6.070 1.00 39.97 190 LYS A C 1
ATOM 1516 O O . LYS A 1 190 ? -19.261 6.309 6.192 1.00 39.97 190 LYS A O 1
ATOM 1521 N N . ILE A 1 191 ? -20.334 8.249 6.559 1.00 39.00 191 ILE A N 1
ATOM 1522 C CA . ILE A 1 191 ? -21.622 7.667 6.948 1.00 39.00 191 ILE A CA 1
ATOM 1523 C C . ILE A 1 191 ? -22.391 7.453 5.639 1.00 39.00 191 ILE A C 1
ATOM 1525 O O . ILE A 1 191 ? -23.067 8.347 5.140 1.00 39.00 191 ILE A O 1
ATOM 1529 N N . ASN A 1 192 ? -22.216 6.290 5.014 1.00 38.03 192 ASN A N 1
ATOM 1530 C CA . ASN A 1 192 ? -22.836 5.964 3.727 1.00 38.03 192 ASN A CA 1
ATOM 1531 C C . ASN A 1 192 ? -24.245 5.367 3.915 1.00 38.03 192 ASN A C 1
ATOM 1533 O O . ASN A 1 192 ? -24.528 4.287 3.405 1.00 38.03 192 ASN A O 1
ATOM 1537 N N . TRP A 1 193 ? -25.132 6.055 4.643 1.00 40.41 193 TRP A N 1
ATOM 1538 C CA . TRP A 1 193 ? -26.520 5.591 4.784 1.00 40.41 193 TRP A CA 1
ATOM 1539 C C . TRP A 1 193 ? -27.472 6.169 3.720 1.00 40.41 193 TRP A C 1
ATOM 1541 O O . TRP A 1 193 ? -28.461 5.520 3.408 1.00 40.41 193 TRP A O 1
ATOM 1551 N N . PHE A 1 194 ? -27.154 7.303 3.064 1.00 36.19 194 PHE A N 1
ATOM 1552 C CA . PHE A 1 194 ? -28.142 7.973 2.188 1.00 36.19 194 PHE A CA 1
ATOM 1553 C C . PHE A 1 194 ? -27.681 8.645 0.887 1.00 36.19 194 PHE A C 1
ATOM 1555 O O . PHE A 1 194 ? -28.464 9.375 0.290 1.00 36.19 194 PHE A O 1
ATOM 1562 N N . HIS A 1 195 ? -26.487 8.385 0.350 1.00 34.94 195 HIS A N 1
ATOM 1563 C CA . HIS A 1 195 ? -26.144 8.959 -0.962 1.00 34.94 195 HIS A CA 1
ATOM 1564 C C . HIS A 1 195 ? -25.475 7.959 -1.907 1.00 34.94 195 HIS A C 1
ATOM 1566 O O . HIS A 1 195 ? -24.269 7.720 -1.841 1.00 34.94 195 HIS A O 1
ATOM 1572 N N . LYS A 1 196 ? -26.264 7.442 -2.862 1.00 34.47 196 LYS A N 1
ATOM 1573 C CA . LYS A 1 196 ? -25.743 7.113 -4.195 1.00 34.47 196 LYS A CA 1
ATOM 1574 C C . LYS A 1 196 ? -25.253 8.426 -4.804 1.00 34.47 196 LYS A C 1
ATOM 1576 O O . LYS A 1 196 ? -26.050 9.339 -5.003 1.00 34.47 196 LYS A O 1
ATOM 1581 N N . LYS A 1 197 ? -23.948 8.550 -5.042 1.00 34.38 197 LYS A N 1
ATOM 1582 C CA . LYS A 1 197 ? -23.429 9.657 -5.852 1.00 34.38 197 LYS A CA 1
ATOM 1583 C C . LYS A 1 197 ? -23.773 9.400 -7.326 1.00 34.38 197 LYS A C 1
ATOM 1585 O O . LYS A 1 197 ? -23.713 8.238 -7.725 1.00 34.38 197 LYS A O 1
ATOM 1590 N N . PRO A 1 198 ? -24.116 10.442 -8.102 1.00 35.06 198 PRO A N 1
ATOM 1591 C CA . PRO A 1 198 ? -24.208 10.330 -9.548 1.00 35.06 198 PRO A CA 1
ATOM 1592 C C . PRO A 1 198 ? -22.810 10.132 -10.143 1.00 35.06 198 PRO A C 1
ATOM 1594 O O . PRO A 1 198 ? -21.803 10.504 -9.528 1.00 35.06 198 PRO A O 1
ATOM 1597 N N . ASP A 1 199 ? -22.789 9.500 -11.310 1.00 38.75 199 ASP A N 1
ATOM 1598 C CA . ASP A 1 199 ? -21.615 9.009 -12.020 1.00 38.75 199 ASP A CA 1
ATOM 1599 C C . ASP A 1 199 ? -20.567 10.111 -12.218 1.00 38.75 199 ASP A C 1
ATOM 1601 O O . ASP A 1 199 ? -20.797 11.112 -12.894 1.00 38.75 199 ASP A O 1
ATOM 1605 N N . SER A 1 200 ? -19.408 9.947 -11.581 1.00 37.31 200 SER A N 1
ATOM 1606 C CA . SER A 1 200 ? -18.266 10.833 -11.779 1.00 37.31 200 SER A CA 1
ATOM 1607 C C . SER A 1 200 ? -17.397 10.278 -12.899 1.00 37.31 200 SER A C 1
ATOM 1609 O O . SER A 1 200 ? -16.846 9.186 -12.751 1.00 37.31 200 SER A O 1
ATOM 1611 N N . GLU A 1 201 ? -17.282 11.052 -13.977 1.00 38.31 201 GLU A N 1
ATOM 1612 C CA . GLU A 1 201 ? -16.347 10.864 -15.087 1.00 38.31 201 GLU A CA 1
ATOM 1613 C C . GLU A 1 201 ? -14.948 10.441 -14.617 1.00 38.31 201 GLU A C 1
ATOM 1615 O O . GLU A 1 201 ? -14.491 10.829 -13.538 1.00 38.31 201 GLU A O 1
ATOM 1620 N N . LEU A 1 202 ? -14.280 9.667 -15.480 1.00 42.66 202 LEU A N 1
ATOM 1621 C CA . LEU A 1 202 ? -12.934 9.078 -15.403 1.00 42.66 202 LEU A CA 1
ATOM 1622 C C . LEU A 1 202 ? -11.783 10.099 -15.256 1.00 42.66 202 LEU A C 1
ATOM 1624 O O . LEU A 1 202 ? -10.712 9.949 -15.842 1.00 42.66 202 LEU A O 1
ATOM 1628 N N . LEU A 1 203 ? -11.968 11.152 -14.471 1.00 37.97 203 LEU A N 1
ATOM 1629 C CA . LEU A 1 203 ? -10.889 12.045 -14.096 1.00 37.97 203 LEU A CA 1
ATOM 1630 C C . LEU A 1 203 ? -10.066 11.379 -12.984 1.00 37.97 203 LEU A C 1
ATOM 1632 O O . LEU A 1 203 ? -10.643 10.842 -12.030 1.00 37.97 203 LEU A O 1
ATOM 1636 N N . PRO A 1 204 ? -8.722 11.415 -13.057 1.00 42.41 204 PRO A N 1
ATOM 1637 C CA . PRO A 1 204 ? -7.891 10.974 -11.947 1.00 42.41 204 PRO A CA 1
ATOM 1638 C C . PRO A 1 204 ? -8.321 11.713 -10.669 1.00 42.41 204 PRO A C 1
ATOM 1640 O O . PRO A 1 204 ? -8.704 12.889 -10.741 1.00 42.41 204 PRO A O 1
ATOM 1643 N N . PRO A 1 205 ? -8.283 11.057 -9.492 1.00 47.84 205 PRO A N 1
ATOM 1644 C CA . PRO A 1 205 ? -8.629 11.719 -8.245 1.00 47.84 205 PRO A CA 1
ATOM 1645 C C . PRO A 1 205 ? -7.821 13.013 -8.126 1.00 47.84 205 PRO A C 1
ATOM 1647 O O . PRO A 1 205 ? -6.612 13.034 -8.359 1.00 47.84 205 PRO A O 1
ATOM 1650 N N . LYS A 1 206 ? -8.509 14.118 -7.814 1.00 46.62 206 LYS A N 1
ATOM 1651 C CA . LYS A 1 206 ? -7.877 15.428 -7.636 1.00 46.62 206 LYS A CA 1
ATOM 1652 C C . LYS A 1 206 ? -6.717 15.279 -6.647 1.00 46.62 206 LYS A C 1
ATOM 1654 O O . LYS A 1 206 ? -6.974 15.049 -5.468 1.00 46.62 206 LYS A O 1
ATOM 1659 N N . LYS A 1 207 ? -5.476 15.459 -7.119 1.00 53.12 207 LYS A N 1
ATOM 1660 C CA . LYS A 1 207 ? -4.259 15.383 -6.293 1.00 53.12 207 LYS A CA 1
ATOM 1661 C C . LYS A 1 207 ? -4.429 16.187 -5.003 1.00 53.12 207 LYS A C 1
ATOM 1663 O O . LYS A 1 207 ? -4.980 17.301 -5.049 1.00 53.12 207 LYS A O 1
ATOM 1668 N N . HIS A 1 208 ? -3.979 15.640 -3.873 1.00 52.34 208 HIS A N 1
ATOM 1669 C CA . HIS A 1 208 ? -4.056 16.332 -2.585 1.00 52.34 208 HIS A CA 1
ATOM 1670 C C . HIS A 1 208 ? -3.284 17.662 -2.615 1.00 52.34 208 HIS A C 1
ATOM 1672 O O . HIS A 1 208 ? -2.394 17.862 -3.439 1.00 52.34 208 HIS A O 1
ATOM 1678 N N . TRP A 1 209 ? -3.629 18.597 -1.721 1.00 40.69 209 TRP A N 1
ATOM 1679 C CA . TRP A 1 209 ? -2.985 19.920 -1.637 1.00 40.69 209 TRP A CA 1
ATOM 1680 C C . TRP A 1 209 ? -1.451 19.822 -1.568 1.00 40.69 209 TRP A C 1
ATOM 1682 O O . TRP A 1 209 ? -0.755 20.572 -2.250 1.00 40.69 209 TRP A O 1
ATOM 1692 N N . CYS A 1 210 ? -0.923 18.863 -0.799 1.00 43.59 210 CYS A N 1
ATOM 1693 C CA . CYS A 1 210 ? 0.515 18.603 -0.674 1.00 43.59 210 CYS A CA 1
ATOM 1694 C C . CYS A 1 210 ? 1.166 18.224 -2.015 1.00 43.59 210 CYS A C 1
ATOM 1696 O O . CYS A 1 210 ? 2.251 18.711 -2.314 1.00 43.59 210 CYS A O 1
ATOM 1698 N N . SER A 1 211 ? 0.460 17.466 -2.855 1.00 45.31 211 SER A N 1
ATOM 1699 C CA . SER A 1 211 ? 0.870 17.085 -4.213 1.00 45.31 211 SER A CA 1
ATOM 1700 C C . SER A 1 211 ? 0.753 18.237 -5.234 1.00 45.31 211 SER A C 1
ATOM 1702 O O . SER A 1 211 ? 1.202 18.099 -6.366 1.00 45.31 211 SER A O 1
ATOM 1704 N N . ARG A 1 212 ? 0.133 19.378 -4.878 1.00 49.91 212 ARG A N 1
ATOM 1705 C CA . ARG A 1 21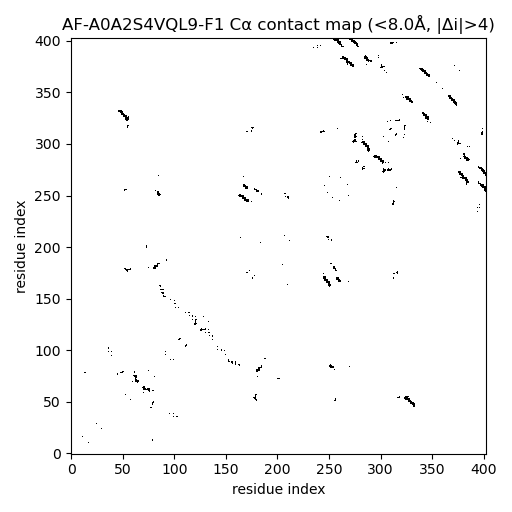2 ? -0.013 20.566 -5.754 1.00 49.91 212 ARG A CA 1
ATOM 1706 C C . ARG A 1 212 ? 0.946 21.707 -5.433 1.00 49.91 212 ARG A C 1
ATOM 1708 O O . ARG A 1 212 ? 1.050 22.645 -6.226 1.00 49.91 212 ARG A O 1
ATOM 1715 N N . ARG A 1 213 ? 1.638 21.676 -4.290 1.00 38.09 213 ARG A N 1
ATOM 1716 C CA . ARG A 1 213 ? 2.649 22.694 -3.981 1.00 38.09 213 ARG A CA 1
ATOM 1717 C C . ARG A 1 213 ? 3.855 22.494 -4.901 1.00 38.09 213 ARG A C 1
ATOM 1719 O O . ARG A 1 213 ? 4.686 21.623 -4.665 1.00 38.09 213 ARG A O 1
ATOM 1726 N N . ARG A 1 214 ? 3.995 23.355 -5.919 1.00 39.31 214 ARG A N 1
ATOM 1727 C CA . ARG A 1 214 ? 5.318 23.653 -6.488 1.00 39.31 214 ARG A CA 1
ATOM 1728 C C . ARG A 1 214 ? 6.218 24.120 -5.342 1.00 39.31 214 ARG A C 1
ATOM 1730 O O . ARG A 1 214 ? 5.796 24.964 -4.556 1.00 39.31 214 ARG A O 1
ATOM 1737 N N . LYS A 1 215 ? 7.404 23.508 -5.263 1.00 35.19 215 LYS A N 1
ATOM 1738 C CA . LYS A 1 215 ? 8.552 23.804 -4.388 1.00 35.19 215 LYS A CA 1
ATOM 1739 C C . LYS A 1 215 ? 8.292 24.891 -3.333 1.00 35.19 215 LYS A C 1
ATOM 1741 O O . LYS A 1 215 ? 8.450 26.075 -3.596 1.00 35.19 215 LYS A O 1
ATOM 1746 N N . VAL A 1 216 ? 8.021 24.460 -2.105 1.00 28.89 216 VAL A N 1
ATOM 1747 C CA . VAL A 1 216 ? 8.620 25.125 -0.946 1.00 28.89 216 VAL A CA 1
ATOM 1748 C C . VAL A 1 216 ? 9.551 24.081 -0.362 1.00 28.89 216 VAL A C 1
ATOM 1750 O O . VAL A 1 216 ? 9.104 23.167 0.328 1.00 28.89 216 VAL A O 1
ATOM 1753 N N . PHE A 1 217 ? 10.830 24.157 -0.731 1.00 30.84 217 PHE A N 1
ATOM 1754 C CA . PHE A 1 217 ? 11.870 23.556 0.093 1.00 30.84 217 PHE A CA 1
ATOM 1755 C C . PHE A 1 217 ? 11.625 24.040 1.530 1.00 30.84 217 PHE A C 1
ATOM 1757 O O . PHE A 1 217 ? 11.438 25.247 1.714 1.00 30.84 217 PHE A O 1
ATOM 1764 N N . PRO A 1 218 ? 11.607 23.175 2.558 1.00 29.36 218 PRO A N 1
ATOM 1765 C CA . PRO A 1 218 ? 12.004 23.647 3.870 1.00 29.36 218 PRO A CA 1
ATOM 1766 C C . PRO A 1 218 ? 13.403 24.221 3.665 1.00 29.36 218 PRO A C 1
ATOM 1768 O O . PRO A 1 218 ? 14.313 23.493 3.267 1.00 29.36 218 PRO A O 1
ATOM 1771 N N . ALA A 1 219 ? 13.533 25.535 3.807 1.00 31.50 219 ALA A N 1
ATOM 1772 C CA . ALA A 1 219 ? 14.834 26.163 3.850 1.00 31.50 219 ALA A CA 1
ATOM 1773 C C . ALA A 1 219 ? 15.673 25.428 4.905 1.00 31.50 219 ALA A C 1
ATOM 1775 O O . ALA A 1 219 ? 15.236 25.263 6.043 1.00 31.50 219 ALA A O 1
ATOM 1776 N N . ASP A 1 220 ? 16.844 24.965 4.485 1.00 33.38 220 ASP A N 1
ATOM 1777 C CA . ASP A 1 220 ? 18.049 24.938 5.296 1.00 33.38 220 ASP A CA 1
ATOM 1778 C C . ASP A 1 220 ? 17.937 24.321 6.699 1.00 33.38 220 ASP A C 1
ATOM 1780 O O . ASP A 1 220 ? 17.952 25.021 7.710 1.00 33.38 220 ASP A O 1
ATOM 1784 N N . PHE A 1 221 ? 18.046 22.993 6.790 1.00 32.69 221 PHE A N 1
ATOM 1785 C CA . PHE A 1 221 ? 18.876 22.447 7.866 1.00 32.69 221 PHE A CA 1
ATOM 1786 C C . PHE A 1 221 ? 20.327 22.494 7.377 1.00 32.69 221 PHE A C 1
ATOM 1788 O O . PHE A 1 221 ? 20.848 21.523 6.830 1.00 32.69 221 PHE A O 1
ATOM 1795 N N . ARG A 1 222 ? 20.956 23.674 7.502 1.00 30.48 222 ARG A N 1
ATOM 1796 C CA . ARG A 1 222 ? 22.399 23.858 7.296 1.00 30.48 222 ARG A CA 1
ATOM 1797 C C . ARG A 1 222 ? 23.143 22.862 8.187 1.00 30.48 222 ARG A C 1
ATOM 1799 O O . ARG A 1 222 ? 23.341 23.105 9.374 1.00 30.48 222 ARG A O 1
ATOM 1806 N N . ARG A 1 223 ? 23.595 21.754 7.602 1.00 33.16 223 ARG A N 1
ATOM 1807 C CA . ARG A 1 223 ? 24.743 21.014 8.119 1.00 33.16 223 ARG A CA 1
ATOM 1808 C C . ARG A 1 223 ? 25.952 21.887 7.790 1.00 33.16 223 ARG A C 1
ATOM 1810 O O . ARG A 1 223 ? 26.247 22.119 6.624 1.00 33.16 223 ARG A O 1
ATOM 1817 N N . THR A 1 224 ? 26.574 22.468 8.807 1.00 27.58 224 THR A N 1
ATOM 1818 C CA . THR A 1 224 ? 27.789 23.275 8.670 1.00 27.58 224 THR A CA 1
ATOM 1819 C C . THR A 1 224 ? 28.925 22.398 8.147 1.00 27.58 224 THR A C 1
ATOM 1821 O O . THR A 1 224 ? 29.597 21.725 8.923 1.00 27.58 224 THR A O 1
ATOM 1824 N N . THR A 1 225 ? 29.131 22.380 6.835 1.00 34.59 225 THR A N 1
ATOM 1825 C CA . THR A 1 225 ? 30.398 21.963 6.226 1.00 34.59 225 THR A CA 1
ATOM 1826 C C . THR A 1 225 ? 31.297 23.194 6.077 1.00 34.59 225 THR A C 1
ATOM 1828 O O . THR A 1 225 ? 30.816 24.231 5.610 1.00 34.59 225 THR A O 1
ATOM 1831 N N . PRO A 1 226 ? 32.575 23.130 6.490 1.00 30.81 226 PRO A N 1
ATOM 1832 C CA . PRO A 1 226 ? 33.510 24.237 6.319 1.00 30.81 226 PRO A CA 1
ATOM 1833 C C . PRO A 1 226 ? 33.825 24.462 4.827 1.00 30.81 226 PRO A C 1
ATOM 1835 O O . PRO A 1 226 ? 33.720 23.528 4.028 1.00 30.81 226 PRO A O 1
ATOM 1838 N N . PRO A 1 227 ? 34.185 25.693 4.423 1.00 31.16 227 PRO A N 1
ATOM 1839 C CA . PRO A 1 227 ? 34.333 26.053 3.021 1.00 31.16 227 PRO A CA 1
ATOM 1840 C C . PRO A 1 227 ? 35.659 25.516 2.478 1.00 31.16 227 PRO A C 1
ATOM 1842 O O . PRO A 1 227 ? 36.729 25.945 2.904 1.00 31.16 227 PRO A O 1
ATOM 1845 N N . GLY A 1 228 ? 35.593 24.587 1.525 1.00 35.47 228 GLY A N 1
ATOM 1846 C CA . GLY A 1 228 ? 36.789 24.095 0.847 1.00 35.47 228 GLY A CA 1
ATOM 1847 C C . GLY A 1 228 ? 36.581 22.814 0.052 1.00 35.47 228 GLY A C 1
ATOM 1848 O O . GLY A 1 228 ? 37.108 21.774 0.422 1.00 35.47 228 GLY A O 1
ATOM 1849 N N . SER A 1 229 ? 35.818 22.868 -1.037 1.00 31.41 229 SER A N 1
ATOM 1850 C CA . SER A 1 229 ? 36.037 22.017 -2.220 1.00 31.41 229 SER A CA 1
ATOM 1851 C C . SER A 1 229 ? 35.114 22.478 -3.345 1.00 31.41 229 SER A C 1
ATOM 1853 O O . SER A 1 229 ? 33.897 22.548 -3.198 1.00 31.41 229 SER A O 1
ATOM 1855 N N . GLN A 1 230 ? 35.714 22.873 -4.464 1.00 36.34 230 GLN A N 1
ATOM 1856 C CA . GLN A 1 230 ? 35.002 23.184 -5.695 1.00 36.34 230 GLN A CA 1
ATOM 1857 C C . GLN A 1 230 ? 34.573 21.850 -6.320 1.00 36.34 230 GLN A C 1
ATOM 1859 O O . GLN A 1 230 ? 35.423 21.108 -6.804 1.00 36.34 230 GLN A O 1
ATOM 1864 N N . SER A 1 231 ? 33.278 21.532 -6.268 1.00 34.09 231 SER A N 1
ATOM 1865 C CA . SER A 1 231 ? 32.695 20.429 -7.039 1.00 34.09 231 SER A CA 1
ATOM 1866 C C . SER A 1 231 ? 32.305 20.939 -8.427 1.00 34.09 231 SER A C 1
ATOM 1868 O O . SER A 1 231 ? 31.721 22.014 -8.568 1.00 34.09 231 SER A O 1
ATOM 1870 N N . SER A 1 232 ? 32.678 20.168 -9.439 1.00 38.16 232 SER A N 1
ATOM 1871 C CA . SER A 1 232 ? 32.582 20.404 -10.879 1.00 38.16 232 SER A CA 1
ATOM 1872 C C . SER A 1 232 ? 31.182 20.790 -11.383 1.00 38.16 232 SER A C 1
ATOM 1874 O O . SER A 1 232 ? 30.173 20.184 -11.040 1.00 38.16 232 SER A O 1
ATOM 1876 N N . THR A 1 233 ? 31.124 21.776 -12.283 1.00 42.06 233 THR A N 1
ATOM 1877 C CA . THR A 1 233 ? 29.905 22.321 -12.918 1.00 42.06 233 THR A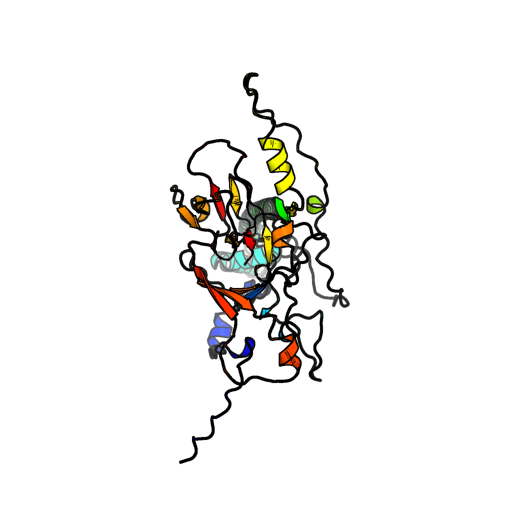 CA 1
ATOM 1878 C C . THR A 1 233 ? 29.256 21.402 -13.965 1.00 42.06 233 THR A C 1
ATOM 1880 O O . THR A 1 233 ? 28.187 21.723 -14.481 1.00 42.06 233 THR A O 1
ATOM 1883 N N . VAL A 1 234 ? 29.877 20.263 -14.285 1.00 47.72 234 VAL A N 1
ATOM 1884 C CA . VAL A 1 234 ? 29.393 19.291 -15.284 1.00 47.72 234 VAL A CA 1
ATOM 1885 C C . VAL A 1 234 ? 28.364 18.302 -14.724 1.00 47.72 234 VAL A C 1
ATOM 1887 O O . VAL A 1 234 ? 27.473 17.885 -15.461 1.00 47.72 234 VAL A O 1
ATOM 1890 N N . ASP A 1 235 ? 28.405 17.995 -13.427 1.00 43.34 235 ASP A N 1
ATOM 1891 C CA . ASP A 1 235 ? 27.512 16.997 -12.816 1.00 43.34 235 ASP A CA 1
ATOM 1892 C C . ASP A 1 235 ? 26.115 17.564 -12.505 1.00 43.34 235 ASP A C 1
ATOM 1894 O O . ASP A 1 235 ? 25.099 16.881 -12.653 1.00 43.34 235 ASP A O 1
ATOM 1898 N N . ALA A 1 236 ? 26.036 18.861 -12.189 1.00 44.28 236 ALA A N 1
ATOM 1899 C CA . ALA A 1 236 ? 24.774 19.543 -11.894 1.00 44.28 236 ALA A CA 1
ATOM 1900 C C . ALA A 1 236 ? 23.841 19.648 -13.120 1.00 44.28 236 ALA A C 1
ATOM 1902 O O . ALA A 1 236 ? 22.624 19.506 -12.994 1.00 44.28 236 ALA A O 1
ATOM 1903 N N . ALA A 1 237 ? 24.394 19.842 -14.324 1.00 38.75 237 ALA A N 1
ATOM 1904 C CA . ALA A 1 237 ? 23.604 19.952 -15.556 1.00 38.75 237 ALA A CA 1
ATOM 1905 C C . ALA A 1 237 ? 22.990 18.603 -15.990 1.00 38.75 237 ALA A C 1
ATOM 1907 O O . ALA A 1 237 ? 21.870 18.555 -16.510 1.00 38.75 237 ALA A O 1
ATOM 1908 N N . ALA A 1 238 ? 23.694 17.491 -15.744 1.00 45.56 238 ALA A N 1
ATOM 1909 C CA . ALA A 1 238 ? 23.195 16.146 -16.027 1.00 45.56 238 ALA A CA 1
ATOM 1910 C C . ALA A 1 238 ? 22.050 15.748 -15.073 1.00 45.56 238 ALA A C 1
ATOM 1912 O O . ALA A 1 238 ? 21.035 15.208 -15.527 1.00 45.56 238 ALA A O 1
ATOM 1913 N N . GLU A 1 239 ? 22.151 16.084 -13.780 1.00 48.41 239 GLU A N 1
ATOM 1914 C CA . GLU A 1 239 ? 21.075 15.866 -12.799 1.00 48.41 239 GLU A CA 1
ATOM 1915 C C . GLU A 1 239 ? 19.792 16.653 -13.121 1.00 48.41 239 GLU A C 1
ATOM 1917 O O . GLU A 1 239 ? 18.680 16.125 -12.967 1.00 48.41 239 GLU A O 1
ATOM 1922 N N . GLU A 1 240 ? 19.914 17.897 -13.596 1.00 50.16 240 GLU A N 1
ATOM 1923 C CA . GLU A 1 240 ? 18.758 18.715 -13.985 1.00 50.16 240 GLU A CA 1
ATOM 1924 C C . GLU A 1 240 ? 18.019 18.128 -15.197 1.00 50.16 240 GLU A C 1
ATOM 1926 O O . GLU A 1 240 ? 16.784 18.064 -15.188 1.00 50.16 240 GLU A O 1
ATOM 1931 N N . SER A 1 241 ? 18.750 17.603 -16.189 1.00 50.75 241 SER A N 1
ATOM 1932 C CA . SER A 1 241 ? 18.158 16.993 -17.390 1.00 50.75 241 SER A CA 1
ATOM 1933 C C . SER A 1 241 ? 17.382 15.700 -17.096 1.00 50.75 241 SER A C 1
ATOM 1935 O O . SER A 1 241 ? 16.267 15.526 -17.587 1.00 50.75 241 SER A O 1
ATOM 1937 N N . ASN A 1 242 ? 17.893 14.835 -16.211 1.00 55.72 242 ASN A N 1
ATOM 1938 C CA . ASN A 1 242 ? 17.218 13.586 -15.838 1.00 55.72 242 ASN A CA 1
ATOM 1939 C C . ASN A 1 242 ? 15.993 13.821 -14.939 1.00 55.72 242 ASN A C 1
ATOM 1941 O O . ASN A 1 242 ? 15.112 12.965 -14.844 1.00 55.72 242 ASN A O 1
ATOM 1945 N N . THR A 1 243 ? 15.932 14.960 -14.238 1.00 60.97 243 THR A N 1
ATOM 1946 C CA . THR A 1 243 ? 14.815 15.338 -13.347 1.00 60.97 243 THR A CA 1
ATOM 1947 C C . THR A 1 243 ? 13.658 16.000 -14.091 1.00 60.97 243 THR A C 1
ATOM 1949 O O . THR A 1 243 ? 12.539 16.052 -13.570 1.00 60.97 243 THR A O 1
ATOM 1952 N N . ALA A 1 244 ? 13.887 16.448 -15.326 1.00 69.44 244 ALA A N 1
ATOM 1953 C CA . ALA A 1 244 ? 12.842 16.988 -16.178 1.00 69.44 244 ALA A CA 1
ATOM 1954 C C . ALA A 1 244 ? 11.723 15.947 -16.387 1.00 69.44 244 ALA A C 1
ATOM 1956 O O . ALA A 1 244 ? 11.941 14.854 -16.903 1.00 69.44 244 ALA A O 1
ATOM 1957 N N . GLY A 1 245 ? 10.506 16.287 -15.956 1.00 80.06 245 GLY A N 1
ATOM 1958 C CA . GLY A 1 245 ? 9.318 15.443 -16.116 1.00 80.06 245 GLY A CA 1
ATOM 1959 C C . GLY A 1 245 ? 8.909 14.621 -14.891 1.00 80.06 245 GLY A C 1
ATOM 1960 O O . GLY A 1 245 ? 7.832 14.029 -14.932 1.00 80.06 245 GLY A O 1
ATOM 1961 N N . PHE A 1 246 ? 9.682 14.622 -13.798 1.00 86.19 246 PHE A N 1
ATOM 1962 C CA . PHE A 1 246 ? 9.259 14.036 -12.519 1.00 86.19 246 PHE A CA 1
ATOM 1963 C C . PHE A 1 246 ? 8.720 15.103 -11.556 1.00 86.19 246 PHE A C 1
ATOM 1965 O O . PHE A 1 246 ? 9.294 16.180 -11.403 1.00 86.19 246 PHE A O 1
ATOM 1972 N N . GLU A 1 247 ? 7.631 14.788 -10.860 1.00 88.38 247 GLU A N 1
ATOM 1973 C CA . GLU A 1 247 ? 6.978 15.655 -9.882 1.00 88.38 247 GLU A CA 1
ATOM 1974 C C . GLU A 1 247 ? 6.754 14.931 -8.545 1.00 88.38 247 GLU A C 1
ATOM 1976 O O . GLU A 1 247 ? 6.574 13.711 -8.525 1.00 88.38 247 GLU A O 1
ATOM 1981 N N . PRO A 1 248 ? 6.781 15.652 -7.410 1.00 89.06 248 PRO A N 1
ATOM 1982 C CA . PRO A 1 248 ? 6.506 15.058 -6.111 1.00 89.06 248 PRO A CA 1
ATOM 1983 C C . PRO A 1 248 ? 5.024 14.682 -5.985 1.00 89.06 248 PRO A C 1
ATOM 1985 O O . PRO A 1 248 ? 4.137 15.508 -6.203 1.00 89.06 248 PRO A O 1
ATOM 1988 N N . THR A 1 249 ? 4.763 13.451 -5.559 1.00 88.94 249 THR A N 1
ATOM 1989 C CA . THR A 1 249 ? 3.424 12.903 -5.327 1.00 88.94 249 THR A CA 1
ATOM 1990 C C . THR A 1 249 ? 3.377 12.248 -3.948 1.00 88.94 249 THR A C 1
ATOM 1992 O O . THR A 1 249 ? 4.320 11.570 -3.540 1.00 88.94 249 THR A O 1
ATOM 1995 N N . CYS A 1 250 ? 2.290 12.464 -3.200 1.00 92.38 250 CYS A N 1
ATOM 1996 C CA . CYS A 1 250 ? 2.089 11.793 -1.916 1.00 92.38 250 CYS A CA 1
ATOM 1997 C C . CYS A 1 250 ? 1.923 10.278 -2.094 1.00 92.38 250 CYS A C 1
ATOM 1999 O O . CYS A 1 250 ? 1.285 9.827 -3.043 1.00 92.38 250 CYS A O 1
ATOM 2001 N N . TRP A 1 251 ? 2.404 9.486 -1.136 1.00 92.69 251 TRP A N 1
ATOM 2002 C CA . TRP A 1 251 ? 2.299 8.025 -1.180 1.00 92.69 251 TRP A CA 1
ATOM 2003 C C . TRP A 1 251 ? 0.864 7.535 -1.379 1.00 92.69 251 TRP A C 1
ATOM 2005 O O . TRP A 1 251 ? 0.648 6.638 -2.188 1.00 92.69 251 TRP A O 1
ATOM 2015 N N . GLN A 1 252 ? -0.125 8.145 -0.719 1.00 89.75 252 GLN A N 1
ATOM 2016 C CA . GLN A 1 252 ? -1.543 7.783 -0.883 1.00 89.75 252 GLN A CA 1
ATOM 2017 C C . GLN A 1 252 ? -2.112 8.038 -2.293 1.00 89.75 252 GLN A C 1
ATOM 2019 O O . GLN A 1 252 ? -3.106 7.411 -2.661 1.00 89.75 252 GLN A O 1
ATOM 2024 N N . ASP A 1 253 ? -1.491 8.944 -3.059 1.00 89.38 253 ASP A N 1
ATOM 2025 C CA . ASP A 1 253 ? -1.898 9.325 -4.419 1.00 89.38 253 ASP A CA 1
ATOM 2026 C C . ASP A 1 253 ? -1.238 8.448 -5.495 1.00 89.38 253 ASP A C 1
ATOM 2028 O O . ASP A 1 253 ? -1.638 8.506 -6.658 1.00 89.38 253 ASP A O 1
ATOM 2032 N N . LEU A 1 254 ? -0.249 7.627 -5.122 1.00 91.00 254 LEU A N 1
ATOM 2033 C CA . LEU A 1 254 ? 0.408 6.695 -6.032 1.00 91.00 254 LEU A CA 1
ATOM 2034 C C . LEU A 1 254 ? -0.621 5.692 -6.577 1.00 91.00 254 LEU A C 1
ATOM 2036 O O . LEU A 1 254 ? -1.422 5.135 -5.810 1.00 91.00 254 LEU A O 1
ATOM 2040 N N . ARG A 1 255 ? -0.578 5.404 -7.884 1.00 92.00 255 ARG A N 1
ATOM 2041 C CA . ARG A 1 255 ? -1.443 4.425 -8.574 1.00 92.00 255 ARG A CA 1
ATOM 2042 C C . ARG A 1 255 ? -0.628 3.290 -9.185 1.00 92.00 255 ARG A C 1
ATOM 2044 O O . ARG A 1 255 ? 0.561 3.444 -9.446 1.00 92.00 255 ARG A O 1
ATOM 2051 N N . VAL A 1 256 ? -1.249 2.122 -9.339 1.00 92.31 256 VAL A N 1
ATOM 2052 C CA . VAL A 1 256 ? -0.611 0.979 -10.016 1.00 92.31 256 VAL A CA 1
ATOM 2053 C C . VAL A 1 256 ? -0.345 1.373 -11.467 1.00 92.31 256 VAL A C 1
ATOM 2055 O O . VAL A 1 256 ? -1.194 2.016 -12.081 1.00 92.31 256 VAL A O 1
ATOM 2058 N N . GLY A 1 257 ? 0.838 1.064 -11.990 1.00 91.50 257 GLY A N 1
ATOM 2059 C CA . GLY A 1 257 ? 1.277 1.494 -13.317 1.00 91.50 257 GLY A CA 1
ATOM 2060 C C . GLY A 1 257 ? 1.906 2.892 -13.384 1.00 91.50 257 GLY A C 1
ATOM 2061 O O . GLY A 1 257 ? 2.247 3.344 -14.476 1.00 91.50 257 GLY A O 1
ATOM 2062 N N . ASP A 1 258 ? 2.053 3.601 -12.258 1.00 92.75 258 ASP A N 1
ATOM 2063 C CA . ASP A 1 258 ? 2.847 4.832 -12.217 1.00 92.75 258 ASP A CA 1
ATOM 2064 C C . ASP A 1 258 ? 4.346 4.493 -12.238 1.00 92.75 258 ASP A C 1
ATOM 2066 O O . ASP A 1 258 ? 4.807 3.584 -11.541 1.00 92.75 258 ASP A O 1
ATOM 2070 N N . PHE A 1 259 ? 5.107 5.265 -13.013 1.00 93.25 259 PHE A N 1
ATOM 2071 C CA . PHE A 1 259 ? 6.563 5.261 -12.961 1.00 93.25 259 PHE A CA 1
ATOM 2072 C C . PHE A 1 259 ? 7.044 6.170 -11.840 1.00 93.25 259 PHE A C 1
ATOM 2074 O O . PHE A 1 259 ? 6.655 7.342 -11.750 1.00 93.25 259 PHE A O 1
ATOM 2081 N N . VAL A 1 260 ? 7.925 5.626 -11.017 1.00 92.00 260 VAL A N 1
ATOM 2082 C CA . VAL A 1 260 ? 8.407 6.256 -9.797 1.00 92.00 260 VAL A CA 1
ATOM 2083 C C . VAL A 1 260 ? 9.919 6.300 -9.819 1.00 92.00 260 VAL A C 1
ATOM 2085 O O . VAL A 1 260 ? 10.563 5.339 -10.207 1.00 92.00 260 VAL A O 1
ATOM 2088 N N . ARG A 1 261 ? 10.489 7.403 -9.368 1.00 89.19 261 ARG A N 1
ATOM 2089 C CA . ARG A 1 261 ? 11.924 7.612 -9.293 1.00 89.19 261 ARG A CA 1
ATOM 2090 C C . ARG A 1 261 ? 12.333 7.649 -7.819 1.00 89.19 261 ARG A C 1
ATOM 2092 O O . ARG A 1 261 ? 11.848 8.507 -7.082 1.00 89.19 261 ARG A O 1
ATOM 2099 N N . LEU A 1 262 ? 13.187 6.712 -7.403 1.00 89.44 262 LEU A N 1
ATOM 2100 C CA . LEU A 1 262 ? 13.710 6.612 -6.032 1.00 89.44 262 LEU A CA 1
ATOM 2101 C C . LEU A 1 262 ? 15.161 7.071 -5.980 1.00 89.44 262 LEU A C 1
ATOM 2103 O O . LEU A 1 262 ? 15.942 6.706 -6.853 1.00 89.44 262 LEU A O 1
ATOM 2107 N N . LYS A 1 263 ? 15.509 7.858 -4.965 1.00 86.38 263 LYS A N 1
ATOM 2108 C CA . LYS A 1 263 ? 16.876 8.291 -4.665 1.00 86.38 263 LYS A CA 1
ATOM 2109 C C . LYS A 1 263 ? 17.510 7.402 -3.596 1.00 86.38 263 LYS A C 1
ATOM 2111 O O . LYS A 1 263 ? 16.852 6.545 -3.011 1.00 86.38 263 LYS A O 1
ATOM 2116 N N . ASN A 1 264 ? 18.795 7.633 -3.338 1.00 85.44 264 ASN A N 1
ATOM 2117 C CA . ASN A 1 264 ? 19.472 6.996 -2.217 1.00 85.44 264 ASN A CA 1
ATOM 2118 C C . ASN A 1 264 ? 18.784 7.337 -0.890 1.00 85.44 264 ASN A C 1
ATOM 2120 O O . ASN A 1 264 ? 18.330 8.468 -0.710 1.00 85.44 264 ASN A O 1
ATOM 2124 N N . ASP A 1 265 ? 18.703 6.352 -0.002 1.00 87.38 265 ASP A N 1
ATOM 2125 C CA . ASP A 1 265 ? 18.022 6.395 1.295 1.00 87.38 265 ASP A CA 1
ATOM 2126 C C . ASP A 1 265 ? 16.495 6.615 1.236 1.00 87.38 265 ASP A C 1
ATOM 2128 O O . ASP A 1 265 ? 15.841 6.771 2.275 1.00 87.38 265 ASP A O 1
ATOM 2132 N N . ASP A 1 266 ? 15.881 6.585 0.045 1.00 89.31 266 ASP A N 1
ATOM 2133 C CA . ASP A 1 266 ? 14.426 6.646 -0.068 1.00 89.31 266 ASP A CA 1
ATOM 2134 C C . ASP A 1 266 ? 13.797 5.316 0.369 1.00 89.31 266 ASP A C 1
ATOM 2136 O O . ASP A 1 266 ? 14.189 4.217 -0.035 1.00 89.31 266 ASP A O 1
ATOM 2140 N N . SER A 1 267 ? 12.745 5.416 1.181 1.00 91.31 267 SER A N 1
ATOM 2141 C CA . SER A 1 267 ? 11.898 4.268 1.500 1.00 91.31 267 SER A CA 1
ATOM 2142 C C . SER A 1 267 ? 11.016 3.906 0.308 1.00 91.31 267 SER A C 1
ATOM 2144 O O . SER A 1 267 ? 10.382 4.771 -0.300 1.00 91.31 267 SER A O 1
ATOM 2146 N N . VAL A 1 268 ? 10.913 2.611 0.018 1.00 93.25 268 VAL A N 1
ATOM 2147 C CA . VAL A 1 268 ? 10.100 2.097 -1.086 1.00 93.25 268 VAL A CA 1
ATOM 2148 C C . VAL A 1 268 ? 8.599 2.239 -0.749 1.00 93.25 268 VAL A C 1
ATOM 2150 O O . VAL A 1 268 ? 8.140 1.666 0.248 1.00 93.25 268 VAL A O 1
ATOM 2153 N N . PRO A 1 269 ? 7.809 2.993 -1.547 1.00 93.00 269 PRO A N 1
ATOM 2154 C CA . PRO A 1 269 ? 6.429 3.368 -1.210 1.00 93.00 269 PRO A CA 1
ATOM 2155 C C . PRO A 1 269 ? 5.385 2.264 -1.441 1.00 93.00 269 PRO A C 1
ATOM 2157 O O . PRO A 1 269 ? 4.294 2.321 -0.865 1.00 93.00 269 PRO A O 1
ATOM 2160 N N . ALA A 1 270 ? 5.679 1.314 -2.327 1.00 93.62 270 ALA A N 1
ATOM 2161 C CA . ALA A 1 270 ? 4.818 0.213 -2.756 1.00 93.62 270 ALA A CA 1
ATOM 2162 C C . ALA A 1 270 ? 5.679 -0.874 -3.419 1.00 93.62 270 ALA A C 1
ATOM 2164 O O . ALA A 1 270 ? 6.830 -0.603 -3.747 1.00 93.62 270 ALA A O 1
ATOM 2165 N N . ASP A 1 271 ? 5.118 -2.058 -3.654 1.00 93.88 271 ASP A N 1
ATOM 2166 C CA . ASP A 1 271 ? 5.822 -3.116 -4.384 1.00 93.88 271 ASP A CA 1
ATOM 2167 C C . ASP A 1 271 ? 6.001 -2.739 -5.860 1.00 93.88 271 ASP A C 1
ATOM 2169 O O . ASP A 1 271 ? 5.151 -2.072 -6.468 1.00 93.88 271 ASP A O 1
ATOM 2173 N N . MET A 1 272 ? 7.162 -3.084 -6.405 1.00 93.06 272 MET A N 1
ATOM 2174 C CA . MET A 1 272 ? 7.761 -2.290 -7.466 1.00 93.06 272 MET A CA 1
ATOM 2175 C C . MET A 1 272 ? 8.731 -3.098 -8.329 1.00 93.06 272 MET A C 1
ATOM 2177 O O . MET A 1 272 ? 9.663 -3.689 -7.799 1.00 93.06 272 MET A O 1
ATOM 2181 N N . ILE A 1 273 ? 8.583 -3.056 -9.653 1.00 94.06 273 ILE A N 1
ATOM 2182 C CA . ILE A 1 273 ? 9.504 -3.691 -10.608 1.00 94.06 273 ILE A CA 1
ATOM 2183 C C . ILE A 1 273 ? 10.581 -2.694 -11.041 1.00 94.06 273 ILE A C 1
ATOM 2185 O O . ILE A 1 273 ? 10.279 -1.586 -11.501 1.00 94.06 273 ILE A O 1
ATOM 2189 N N . ILE A 1 274 ? 11.844 -3.099 -10.937 1.00 93.25 274 ILE A N 1
ATOM 2190 C CA . ILE A 1 274 ? 12.997 -2.272 -11.301 1.00 93.25 274 ILE A CA 1
ATOM 2191 C C . ILE A 1 274 ? 13.131 -2.237 -12.830 1.00 93.25 274 ILE A C 1
ATOM 2193 O O . ILE A 1 274 ? 13.428 -3.256 -13.459 1.00 93.25 274 ILE A O 1
ATOM 2197 N N . CYS A 1 275 ? 12.928 -1.064 -13.442 1.00 90.88 275 CYS A N 1
ATOM 2198 C CA . CYS A 1 275 ? 13.066 -0.924 -14.897 1.00 90.88 275 CYS A CA 1
ATOM 2199 C C . CYS A 1 275 ? 14.520 -0.667 -15.298 1.00 90.88 275 CYS A C 1
ATOM 2201 O O . CYS A 1 275 ? 15.047 -1.340 -16.175 1.00 90.88 275 CYS A O 1
ATOM 2203 N N . ALA A 1 276 ? 15.182 0.270 -14.626 1.00 89.19 276 ALA A N 1
ATOM 2204 C CA . ALA A 1 276 ? 16.595 0.571 -14.819 1.00 89.19 276 ALA A CA 1
ATOM 2205 C C . ALA A 1 276 ? 17.240 0.901 -13.467 1.00 89.19 276 ALA A C 1
ATOM 2207 O O . ALA A 1 276 ? 16.538 1.055 -12.467 1.00 89.19 276 ALA A O 1
ATOM 2208 N N . THR A 1 277 ? 18.562 1.047 -13.436 1.00 87.56 277 THR A N 1
ATOM 2209 C CA . THR A 1 277 ? 19.271 1.708 -12.332 1.00 87.56 277 THR A CA 1
ATOM 2210 C C . THR A 1 277 ? 20.213 2.775 -12.890 1.00 87.56 277 THR A C 1
ATOM 2212 O O . THR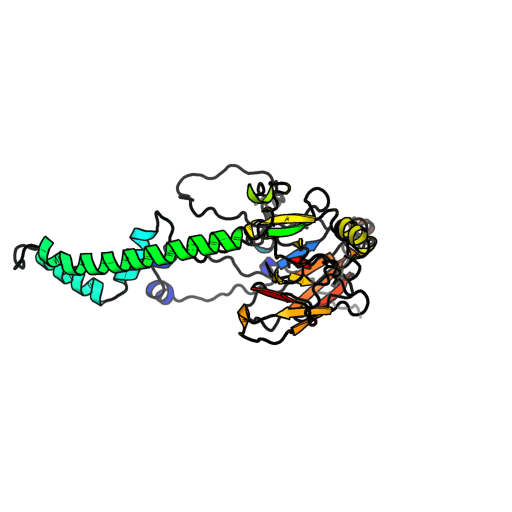 A 1 277 ? 20.405 2.904 -14.104 1.00 87.56 277 THR A O 1
ATOM 2215 N N . SER A 1 278 ? 20.763 3.604 -12.011 1.00 82.56 278 SER A N 1
ATOM 2216 C CA . SER A 1 278 ? 21.807 4.575 -12.354 1.00 82.56 278 SER A CA 1
ATOM 2217 C C . SER A 1 278 ? 23.058 3.910 -12.923 1.00 82.56 278 SER A C 1
ATOM 2219 O O . SER A 1 278 ? 23.665 4.464 -13.840 1.00 82.56 278 SER A O 1
ATOM 2221 N N . ASP A 1 279 ? 23.404 2.722 -12.423 1.00 82.06 279 ASP A N 1
ATOM 2222 C CA . ASP A 1 279 ? 24.482 1.907 -12.962 1.00 82.06 279 ASP A CA 1
ATOM 2223 C C . ASP A 1 279 ? 24.113 1.452 -14.384 1.00 82.06 279 ASP A C 1
ATOM 2225 O O . ASP A 1 279 ? 23.076 0.828 -14.634 1.00 82.06 279 ASP A O 1
ATOM 2229 N N . LYS A 1 280 ? 24.927 1.866 -15.356 1.00 74.31 280 LYS A N 1
ATOM 2230 C CA . LYS A 1 280 ? 24.710 1.574 -16.777 1.00 74.31 280 LYS A CA 1
ATOM 2231 C C . LYS A 1 280 ? 25.207 0.199 -17.179 1.00 74.31 280 LYS A C 1
ATOM 2233 O O . LYS A 1 280 ? 24.669 -0.358 -18.133 1.00 74.31 280 LYS A O 1
ATOM 2238 N N . GLU A 1 281 ? 26.200 -0.318 -16.472 1.00 76.62 281 GLU A N 1
ATOM 2239 C CA . GLU A 1 281 ? 26.917 -1.522 -16.867 1.00 76.62 281 GLU A CA 1
ATOM 2240 C C . GLU A 1 281 ? 26.249 -2.746 -16.247 1.00 76.62 281 GLU A C 1
ATOM 2242 O O . GLU A 1 281 ? 25.817 -3.640 -16.974 1.00 76.62 281 GLU A O 1
ATOM 2247 N N . GLU A 1 282 ? 26.046 -2.741 -14.927 1.00 80.19 282 GLU A N 1
ATOM 2248 C CA . GLU A 1 282 ? 25.516 -3.917 -14.226 1.00 80.19 282 GLU A CA 1
ATOM 2249 C C . GLU A 1 282 ? 24.001 -3.846 -13.964 1.00 80.19 282 GLU A C 1
ATOM 2251 O O . GLU A 1 282 ? 23.360 -4.869 -13.718 1.00 80.19 282 GLU A O 1
ATOM 2256 N N . ASN A 1 283 ? 23.396 -2.653 -14.049 1.00 85.00 283 ASN A N 1
ATOM 2257 C CA . ASN A 1 283 ? 21.993 -2.394 -13.694 1.00 85.00 283 ASN A CA 1
ATOM 2258 C C . ASN A 1 283 ? 21.594 -2.958 -12.308 1.00 85.00 283 ASN A C 1
ATOM 2260 O O . ASN A 1 283 ? 20.483 -3.466 -12.119 1.00 85.00 283 ASN A O 1
ATOM 2264 N N . VAL A 1 284 ? 22.508 -2.880 -11.338 1.00 88.06 284 VAL A N 1
ATOM 2265 C CA . VAL A 1 284 ? 22.305 -3.360 -9.965 1.00 88.06 284 VAL A CA 1
ATOM 2266 C C . VAL A 1 284 ? 21.880 -2.207 -9.064 1.00 88.06 284 VAL A C 1
ATOM 2268 O O . VAL A 1 284 ? 22.265 -1.053 -9.262 1.00 88.06 284 VAL A O 1
ATOM 2271 N N . CYS A 1 285 ? 21.070 -2.517 -8.061 1.00 87.81 285 CYS A N 1
ATOM 2272 C CA . CYS A 1 285 ? 20.855 -1.665 -6.903 1.00 87.81 285 CYS A CA 1
ATOM 2273 C C . CYS A 1 285 ? 20.866 -2.489 -5.620 1.00 87.81 285 CYS A C 1
ATOM 2275 O O . CYS A 1 285 ? 20.719 -3.711 -5.652 1.00 87.81 285 CYS A O 1
ATOM 2277 N N . PHE A 1 286 ? 20.996 -1.817 -4.482 1.00 90.81 286 PHE A N 1
ATOM 2278 C CA . PHE A 1 286 ? 21.029 -2.468 -3.184 1.00 90.81 286 PHE A CA 1
ATOM 2279 C C . PHE A 1 286 ? 19.867 -1.989 -2.324 1.00 90.81 286 PHE A C 1
ATOM 2281 O O . PHE A 1 286 ? 19.427 -0.842 -2.416 1.00 90.81 286 PHE A O 1
ATOM 2288 N N . ILE A 1 287 ? 19.351 -2.892 -1.497 1.00 91.56 287 ILE A N 1
ATOM 22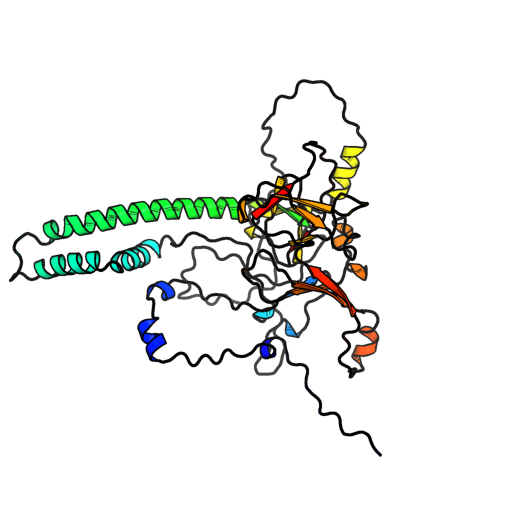89 C CA . ILE A 1 287 ? 18.280 -2.585 -0.557 1.00 91.56 287 ILE A CA 1
ATOM 2290 C C . ILE A 1 287 ? 18.616 -3.055 0.847 1.00 91.56 287 ILE A C 1
ATOM 2292 O O . ILE A 1 287 ? 19.176 -4.133 1.044 1.00 91.56 287 ILE A O 1
ATOM 2296 N N . GLU A 1 288 ? 18.200 -2.260 1.822 1.00 90.94 288 GLU A N 1
ATOM 2297 C CA . GLU A 1 288 ? 18.171 -2.640 3.226 1.00 90.94 288 GLU A CA 1
ATOM 2298 C C . GLU A 1 288 ? 16.786 -3.207 3.567 1.00 90.94 288 GLU A C 1
ATOM 2300 O O . GLU A 1 288 ? 15.755 -2.556 3.350 1.00 90.94 288 GLU A O 1
ATOM 2305 N N . THR A 1 289 ? 16.753 -4.424 4.117 1.00 89.50 289 THR A N 1
ATOM 2306 C CA . THR A 1 289 ? 15.511 -5.112 4.514 1.00 89.50 289 THR A CA 1
ATOM 2307 C C . THR A 1 289 ? 15.260 -5.111 6.021 1.00 89.50 289 THR A C 1
ATOM 2309 O O . THR A 1 289 ? 14.288 -5.706 6.477 1.00 89.50 289 THR A O 1
ATOM 2312 N N . LYS A 1 290 ? 16.035 -4.343 6.796 1.00 89.69 290 LYS A N 1
ATOM 2313 C CA . LYS A 1 290 ? 15.943 -4.248 8.263 1.00 89.69 290 LYS A CA 1
ATOM 2314 C C . LYS A 1 290 ? 14.526 -4.032 8.805 1.00 89.69 290 LYS A C 1
ATOM 2316 O O . LYS A 1 290 ? 14.195 -4.542 9.870 1.00 89.69 290 LYS A O 1
ATOM 2321 N N . ASN A 1 291 ? 13.677 -3.298 8.086 1.00 86.50 291 ASN A N 1
ATOM 2322 C CA . ASN A 1 291 ? 12.294 -3.035 8.504 1.00 86.50 291 ASN A CA 1
ATOM 2323 C C . ASN A 1 291 ? 11.323 -4.208 8.255 1.00 86.50 291 ASN A C 1
ATOM 2325 O O . ASN A 1 291 ? 10.214 -4.179 8.785 1.00 86.50 291 ASN A O 1
ATOM 2329 N N . LEU A 1 292 ? 11.702 -5.194 7.434 1.00 84.62 292 LEU A N 1
ATOM 2330 C CA . LEU A 1 292 ? 10.877 -6.351 7.069 1.00 84.62 292 LEU A CA 1
ATOM 2331 C C . LEU A 1 292 ? 11.292 -7.618 7.821 1.00 84.62 292 LEU A C 1
ATOM 2333 O O . LEU A 1 292 ? 10.451 -8.255 8.449 1.00 84.62 292 LEU A O 1
ATOM 2337 N N . ASP A 1 293 ? 12.575 -7.975 7.755 1.00 85.88 293 ASP A N 1
ATOM 2338 C CA . ASP A 1 293 ? 13.121 -9.232 8.293 1.00 85.88 293 ASP A CA 1
ATOM 2339 C C . ASP A 1 293 ? 14.178 -9.018 9.391 1.00 85.88 293 ASP A C 1
ATOM 2341 O O . ASP A 1 293 ? 14.609 -9.976 10.030 1.00 85.88 293 ASP A O 1
ATOM 2345 N N . GLY A 1 294 ? 14.563 -7.766 9.664 1.00 89.06 294 GLY A N 1
ATOM 2346 C CA . GLY A 1 294 ? 15.603 -7.436 10.638 1.00 89.06 294 GLY A CA 1
ATOM 2347 C C . GLY A 1 294 ? 17.028 -7.675 10.133 1.00 89.06 294 GLY A C 1
ATOM 2348 O O . GLY A 1 294 ? 17.973 -7.469 10.897 1.00 89.06 294 GLY A O 1
ATOM 2349 N N . GLU A 1 295 ? 17.207 -8.074 8.870 1.00 87.81 295 GLU A N 1
ATOM 2350 C CA . GLU A 1 295 ? 18.533 -8.241 8.286 1.00 87.81 295 GLU A CA 1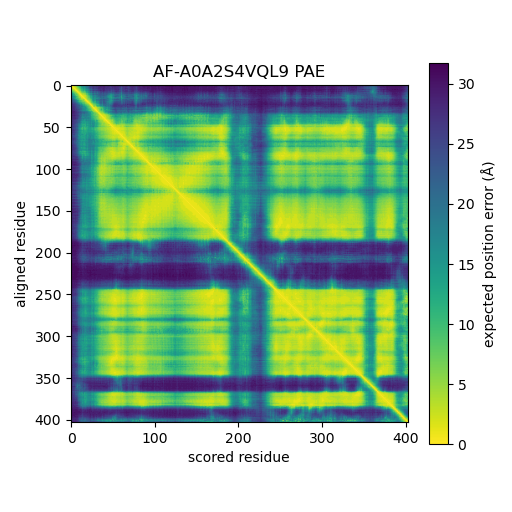
ATOM 2351 C C . GLU A 1 295 ? 19.198 -6.877 8.060 1.00 87.81 295 GLU A C 1
ATOM 2353 O O . GLU A 1 295 ? 18.610 -5.944 7.514 1.00 87.81 295 GLU A O 1
ATOM 2358 N N . THR A 1 296 ? 20.452 -6.756 8.492 1.00 84.81 296 THR A N 1
ATOM 2359 C CA . THR A 1 296 ? 21.247 -5.523 8.372 1.00 84.81 296 THR A CA 1
ATOM 2360 C C . THR A 1 296 ? 22.097 -5.480 7.111 1.00 84.81 296 THR A C 1
ATOM 2362 O O . THR A 1 296 ? 22.697 -4.454 6.805 1.00 84.81 296 THR A O 1
ATOM 2365 N N . ASN A 1 297 ? 22.202 -6.606 6.407 1.00 87.50 297 ASN A N 1
ATOM 2366 C CA . ASN A 1 297 ? 23.000 -6.701 5.198 1.00 87.50 297 ASN A CA 1
ATOM 2367 C C . ASN A 1 297 ? 22.220 -6.136 4.015 1.00 87.50 297 ASN A C 1
ATOM 2369 O O . ASN A 1 297 ? 21.018 -6.361 3.871 1.00 87.50 297 ASN A O 1
ATOM 2373 N N . LEU A 1 298 ? 22.935 -5.433 3.143 1.00 87.81 298 LEU A N 1
ATOM 2374 C CA . LEU A 1 298 ? 22.382 -4.979 1.880 1.00 87.81 298 LEU A CA 1
ATOM 2375 C C . LEU A 1 298 ? 22.173 -6.180 0.952 1.00 87.81 298 LEU A C 1
ATOM 2377 O O . LEU A 1 298 ? 23.097 -6.962 0.720 1.00 87.81 298 LEU A O 1
ATOM 2381 N N . LYS A 1 299 ? 20.967 -6.311 0.397 1.00 89.25 299 LYS A N 1
ATOM 2382 C CA . LYS A 1 299 ? 20.643 -7.305 -0.636 1.00 89.25 299 LYS A CA 1
ATOM 2383 C C . LYS A 1 299 ? 20.762 -6.648 -2.006 1.00 89.25 299 LYS A C 1
ATOM 2385 O O . LYS A 1 299 ? 20.186 -5.580 -2.215 1.00 89.25 299 LYS A O 1
ATOM 2390 N N . SER A 1 300 ? 21.477 -7.272 -2.938 1.00 90.75 300 SER A N 1
ATOM 2391 C CA . SER A 1 300 ? 21.511 -6.820 -4.330 1.00 90.75 300 SER A CA 1
ATOM 2392 C C . SER A 1 300 ? 20.210 -7.184 -5.053 1.00 90.75 300 SER A C 1
ATOM 2394 O O . SER A 1 300 ? 19.592 -8.221 -4.801 1.00 90.75 300 SER A O 1
ATOM 2396 N N . ARG A 1 301 ? 19.774 -6.303 -5.949 1.00 91.50 301 ARG A N 1
ATOM 2397 C CA . ARG A 1 301 ? 18.632 -6.470 -6.851 1.00 91.50 301 ARG A CA 1
ATOM 2398 C C . ARG A 1 301 ? 19.042 -5.995 -8.238 1.00 91.50 301 ARG A C 1
ATOM 2400 O O . ARG A 1 301 ? 19.855 -5.082 -8.362 1.00 91.50 301 ARG A O 1
ATOM 2407 N N . HIS A 1 302 ? 18.480 -6.606 -9.271 1.00 91.50 302 HIS A N 1
ATOM 2408 C CA . HIS A 1 302 ? 18.854 -6.351 -10.661 1.00 91.50 302 HIS A CA 1
ATOM 2409 C C . HIS A 1 302 ? 17.668 -5.774 -11.428 1.00 91.50 302 HIS A C 1
ATOM 2411 O O . HIS A 1 302 ? 16.554 -6.287 -11.323 1.00 91.50 302 HIS A O 1
ATOM 2417 N N . ALA A 1 303 ? 17.893 -4.733 -12.228 1.00 90.44 303 ALA A N 1
ATOM 2418 C CA . ALA A 1 303 ? 16.869 -4.275 -13.158 1.00 90.44 303 ALA A CA 1
ATOM 2419 C C . ALA A 1 303 ? 16.612 -5.317 -14.247 1.00 90.44 303 ALA A C 1
ATOM 2421 O O . ALA A 1 303 ? 17.508 -6.063 -14.647 1.00 90.44 303 ALA A O 1
ATOM 2422 N N . LEU A 1 304 ? 15.393 -5.324 -14.783 1.00 89.88 304 LEU A N 1
ATOM 2423 C CA . LEU A 1 304 ? 15.071 -6.180 -15.917 1.00 89.88 304 LEU A CA 1
ATOM 2424 C C . LEU A 1 304 ? 15.815 -5.697 -17.171 1.00 89.88 304 LEU A C 1
ATOM 2426 O O . LEU A 1 304 ? 15.574 -4.572 -17.619 1.00 89.88 304 LEU A O 1
ATOM 2430 N N . PRO A 1 305 ? 16.635 -6.542 -17.827 1.00 89.75 305 PRO A N 1
ATOM 2431 C CA . PRO A 1 305 ? 17.384 -6.132 -19.017 1.00 89.75 305 PRO A CA 1
ATOM 2432 C C . PRO A 1 305 ? 16.485 -5.588 -20.134 1.00 89.75 305 PRO A C 1
ATOM 2434 O O . PRO A 1 305 ? 16.846 -4.637 -20.824 1.00 89.75 305 PRO A O 1
ATOM 2437 N N . SER A 1 306 ? 15.271 -6.137 -20.256 1.00 89.62 306 SER A N 1
ATOM 2438 C CA . SER A 1 306 ? 14.271 -5.725 -21.253 1.00 89.62 306 SER A CA 1
ATOM 2439 C C . SER A 1 306 ? 13.673 -4.333 -21.014 1.00 89.62 306 SER A C 1
ATOM 2441 O O . SER A 1 306 ? 13.069 -3.782 -21.931 1.00 89.62 306 SER A O 1
ATOM 2443 N N . LEU A 1 307 ? 13.823 -3.772 -19.809 1.00 90.31 307 LEU A N 1
ATOM 2444 C CA . LEU A 1 307 ? 13.333 -2.442 -19.431 1.00 90.31 307 LEU A CA 1
ATOM 2445 C C . LEU A 1 307 ? 14.462 -1.431 -19.166 1.00 90.31 307 LEU A C 1
ATOM 2447 O O . LEU A 1 307 ? 14.182 -0.260 -18.917 1.00 90.31 307 LEU A O 1
ATOM 2451 N N . SER A 1 308 ? 15.726 -1.857 -19.255 1.00 88.31 308 SER A N 1
ATOM 2452 C CA . SER A 1 308 ? 16.913 -1.058 -18.907 1.00 88.31 308 SER A CA 1
ATOM 2453 C C . SER A 1 308 ? 17.090 0.232 -19.723 1.00 88.31 308 SER A C 1
ATOM 2455 O O . SER A 1 308 ? 17.837 1.131 -19.321 1.00 88.31 308 SER A O 1
ATOM 2457 N N . HIS A 1 309 ? 16.393 0.352 -20.860 1.00 87.75 309 HIS A N 1
ATOM 2458 C CA . HIS A 1 309 ? 16.352 1.555 -21.697 1.00 87.75 309 HIS A CA 1
ATOM 2459 C C . HIS A 1 309 ? 15.446 2.658 -21.131 1.00 87.75 309 HIS A C 1
ATOM 2461 O O . HIS A 1 309 ? 15.565 3.812 -21.537 1.00 87.75 309 HIS A O 1
ATOM 2467 N N . LEU A 1 310 ? 14.555 2.338 -20.189 1.00 89.25 310 LEU A N 1
ATOM 2468 C CA . LEU A 1 310 ? 13.677 3.298 -19.526 1.00 89.25 310 LEU A CA 1
ATOM 2469 C C . LEU A 1 310 ? 14.471 4.056 -18.459 1.00 89.25 310 LEU A C 1
ATOM 2471 O O . LEU A 1 310 ? 14.464 3.679 -17.294 1.00 89.25 310 LEU A O 1
ATOM 2475 N N . ARG A 1 311 ? 15.204 5.104 -18.846 1.00 85.00 311 ARG A N 1
ATOM 2476 C CA . ARG A 1 311 ? 16.064 5.867 -17.915 1.00 85.00 311 ARG A CA 1
ATOM 2477 C C . ARG A 1 311 ? 15.583 7.288 -17.659 1.00 85.00 311 ARG A C 1
ATOM 2479 O O . ARG A 1 311 ? 15.832 7.822 -16.583 1.00 85.00 311 ARG A O 1
ATOM 2486 N N . SER A 1 312 ? 14.860 7.885 -18.603 1.00 85.81 312 SER A N 1
ATOM 2487 C CA . SER A 1 312 ? 14.270 9.215 -18.447 1.00 85.81 312 SER A CA 1
ATOM 2488 C C . SER A 1 312 ? 12.741 9.169 -18.387 1.00 85.81 312 SER A C 1
ATOM 2490 O O . SER A 1 312 ? 12.101 8.210 -18.830 1.00 85.81 312 SER A O 1
ATOM 2492 N N . ALA A 1 313 ? 12.129 10.244 -17.877 1.00 87.19 313 ALA A N 1
ATOM 2493 C CA . ALA A 1 313 ? 10.674 10.398 -17.898 1.00 87.19 313 ALA A CA 1
ATOM 2494 C C . ALA A 1 313 ? 10.113 10.369 -19.331 1.00 87.19 313 ALA A C 1
ATOM 2496 O O . ALA A 1 313 ? 9.039 9.815 -19.567 1.00 87.19 313 ALA A O 1
ATOM 2497 N N . HIS A 1 314 ? 10.848 10.941 -20.289 1.00 88.12 314 HIS A N 1
ATOM 2498 C CA . HIS A 1 314 ? 10.465 10.941 -21.697 1.00 88.12 314 HIS A CA 1
ATOM 2499 C C . HIS A 1 314 ? 10.514 9.529 -22.295 1.00 88.12 314 HIS A C 1
ATOM 2501 O O . HIS A 1 314 ? 9.575 9.135 -22.985 1.00 88.12 314 HIS A O 1
ATOM 2507 N N . ASP A 1 315 ? 11.547 8.739 -21.983 1.00 88.69 315 ASP A N 1
ATOM 2508 C CA . ASP A 1 315 ? 11.650 7.355 -22.461 1.00 88.69 315 ASP A CA 1
ATOM 2509 C C . ASP A 1 315 ? 10.504 6.504 -21.925 1.00 88.69 315 ASP A C 1
ATOM 2511 O O . ASP A 1 315 ? 9.897 5.763 -22.684 1.00 88.69 315 ASP A O 1
ATOM 2515 N N . CYS A 1 316 ? 10.134 6.666 -20.655 1.00 88.88 316 CYS A N 1
ATOM 2516 C CA . CYS A 1 316 ? 8.988 5.965 -20.071 1.00 88.88 316 CYS A CA 1
ATOM 2517 C C . CYS A 1 316 ? 7.659 6.350 -20.721 1.00 88.88 316 CYS A C 1
ATOM 2519 O O . CYS A 1 316 ? 6.800 5.497 -20.933 1.00 88.88 316 CYS A O 1
ATOM 2521 N N . ALA A 1 317 ? 7.480 7.634 -21.033 1.00 89.00 317 ALA A N 1
ATOM 2522 C CA . ALA A 1 317 ? 6.240 8.165 -21.585 1.00 89.00 317 ALA A CA 1
ATOM 2523 C C . ALA A 1 317 ? 6.098 7.976 -23.103 1.00 89.00 317 ALA A C 1
ATOM 2525 O O . ALA A 1 317 ? 5.010 8.172 -23.648 1.00 89.00 317 ALA A O 1
ATOM 2526 N N . ASN A 1 318 ? 7.176 7.616 -23.806 1.00 88.75 318 ASN A N 1
ATOM 2527 C CA . ASN A 1 318 ? 7.166 7.467 -25.255 1.00 88.75 318 ASN A CA 1
ATOM 2528 C C . ASN A 1 318 ? 6.383 6.214 -25.682 1.00 88.75 318 ASN A C 1
ATOM 2530 O O . ASN A 1 318 ? 6.959 5.157 -25.947 1.00 88.75 318 ASN A O 1
ATOM 2534 N N . SER A 1 319 ? 5.062 6.355 -25.796 1.00 85.81 319 SER A N 1
ATOM 2535 C CA . SER A 1 319 ? 4.135 5.299 -26.216 1.00 85.81 319 SER A CA 1
ATOM 2536 C C . SER A 1 319 ? 4.294 4.876 -27.679 1.00 85.81 319 SER A C 1
ATOM 2538 O O . SER A 1 319 ? 3.802 3.820 -28.069 1.00 85.81 319 SER A O 1
ATOM 2540 N N . LYS A 1 320 ? 4.998 5.662 -28.505 1.00 84.81 320 LYS A N 1
ATOM 2541 C CA . LYS A 1 320 ? 5.274 5.303 -29.905 1.00 84.81 320 LYS A CA 1
ATOM 2542 C C . LYS A 1 320 ? 6.337 4.213 -30.013 1.00 84.81 320 LYS A C 1
ATOM 2544 O O . LYS A 1 320 ? 6.353 3.468 -30.989 1.00 84.81 320 LYS A O 1
ATOM 2549 N N . HIS A 1 321 ? 7.228 4.112 -29.029 1.00 86.75 321 HIS A N 1
ATOM 2550 C CA . HIS A 1 321 ? 8.280 3.108 -29.042 1.00 86.75 321 HIS A CA 1
ATOM 2551 C C . HIS A 1 321 ? 7.723 1.733 -28.646 1.00 86.75 321 HIS A C 1
ATOM 2553 O O . HIS A 1 321 ? 7.131 1.571 -27.579 1.00 86.75 321 HIS A O 1
ATOM 2559 N N . ARG A 1 322 ? 7.934 0.712 -29.491 1.00 84.62 322 ARG A N 1
ATOM 2560 C CA . ARG A 1 322 ? 7.361 -0.634 -29.292 1.00 84.62 322 ARG A CA 1
ATOM 2561 C C . ARG A 1 322 ? 7.751 -1.254 -27.949 1.00 84.62 322 ARG A C 1
ATOM 2563 O O . ARG A 1 322 ? 6.880 -1.793 -27.281 1.00 84.62 322 ARG A O 1
ATOM 2570 N N . LYS A 1 323 ? 9.010 -1.110 -27.516 1.00 85.94 323 LYS A N 1
ATOM 2571 C CA . LYS A 1 323 ? 9.499 -1.668 -26.240 1.00 85.94 323 LYS A CA 1
ATOM 2572 C C . LYS A 1 323 ? 8.953 -0.960 -24.994 1.00 85.94 323 LYS A C 1
ATOM 2574 O O . LYS A 1 323 ? 9.136 -1.454 -23.892 1.00 85.94 323 LYS A O 1
ATOM 2579 N N . ASN A 1 324 ? 8.284 0.181 -25.148 1.00 89.62 324 ASN A N 1
ATOM 2580 C CA . ASN A 1 324 ? 7.688 0.913 -24.026 1.00 89.62 324 ASN A CA 1
ATOM 2581 C C . ASN A 1 324 ? 6.227 0.535 -23.793 1.00 89.62 324 ASN A C 1
ATOM 2583 O O . ASN A 1 324 ? 5.614 1.029 -22.850 1.00 89.62 324 ASN A O 1
ATOM 2587 N N . ARG A 1 325 ? 5.666 -0.301 -24.670 1.00 91.06 325 ARG A N 1
ATOM 2588 C CA . ARG A 1 325 ? 4.300 -0.803 -24.593 1.00 91.06 325 ARG A CA 1
ATOM 2589 C C . ARG A 1 325 ? 4.352 -2.251 -24.153 1.00 91.06 325 ARG A C 1
ATOM 2591 O O . ARG A 1 325 ? 4.808 -3.107 -24.906 1.00 91.06 325 ARG A O 1
ATOM 2598 N N . PHE A 1 326 ? 3.913 -2.511 -22.935 1.00 92.75 326 PHE A N 1
ATOM 2599 C CA . PHE A 1 326 ? 3.933 -3.851 -22.369 1.00 92.75 326 PHE A CA 1
ATOM 2600 C C . PHE A 1 326 ? 2.877 -4.001 -21.283 1.00 92.75 326 PHE A C 1
ATOM 2602 O O . PHE A 1 326 ? 2.357 -3.020 -20.742 1.00 92.75 326 PHE A O 1
ATOM 2609 N N . VAL A 1 327 ? 2.558 -5.254 -20.985 1.00 92.62 327 VAL A N 1
ATOM 2610 C CA . VAL A 1 327 ? 1.641 -5.639 -19.917 1.00 92.62 327 VAL A CA 1
ATOM 2611 C C . VAL A 1 327 ? 2.427 -6.414 -18.874 1.00 92.62 327 VAL A C 1
ATOM 2613 O O . VAL A 1 327 ? 3.171 -7.325 -19.220 1.00 92.62 327 VAL A O 1
ATOM 2616 N N . VAL A 1 328 ? 2.264 -6.060 -17.605 1.00 93.38 328 VAL A N 1
ATOM 2617 C CA . VAL A 1 328 ? 2.774 -6.856 -16.486 1.00 93.38 328 VAL A CA 1
ATOM 2618 C C . VAL A 1 328 ? 1.649 -7.760 -16.009 1.00 93.38 328 VAL A C 1
ATOM 2620 O O . VAL A 1 328 ? 0.628 -7.273 -15.526 1.00 93.38 328 VAL A O 1
ATOM 2623 N N . GLU A 1 329 ? 1.821 -9.065 -16.159 1.00 92.50 329 GLU A N 1
ATOM 2624 C CA . GLU A 1 329 ? 0.920 -10.084 -15.635 1.00 92.50 329 GLU A CA 1
ATOM 2625 C C . GLU A 1 329 ? 1.434 -10.559 -14.278 1.00 92.50 329 GLU A C 1
ATOM 2627 O O . GLU A 1 329 ? 2.446 -11.251 -14.194 1.00 92.50 329 GLU A O 1
ATOM 2632 N N . ASN A 1 330 ? 0.728 -10.176 -13.219 1.00 90.69 330 ASN A N 1
ATOM 2633 C CA . ASN A 1 330 ? 1.013 -10.583 -11.853 1.00 90.69 330 ASN A CA 1
ATOM 2634 C C . ASN A 1 330 ? 0.105 -11.735 -11.432 1.00 90.69 330 ASN A C 1
ATOM 2636 O O . ASN A 1 330 ? -1.101 -11.726 -11.711 1.00 90.69 330 ASN A O 1
ATOM 2640 N N . GLU A 1 331 ? 0.658 -12.651 -10.645 1.00 89.44 331 GLU A N 1
ATOM 2641 C CA . GLU A 1 331 ? -0.132 -13.624 -9.903 1.00 89.44 331 GLU A CA 1
ATOM 2642 C C . GLU A 1 331 ? -0.998 -12.967 -8.811 1.00 89.44 331 GLU A C 1
ATOM 2644 O O . GLU A 1 331 ? -1.014 -11.748 -8.601 1.00 89.44 331 GLU A O 1
ATOM 2649 N N . VAL A 1 332 ? -1.791 -13.792 -8.128 1.00 89.31 332 VAL A N 1
ATOM 2650 C CA . VAL A 1 332 ? -2.577 -13.346 -6.977 1.00 89.31 332 VAL A CA 1
ATOM 2651 C C . VAL A 1 332 ? -1.611 -12.869 -5.883 1.00 89.31 332 VAL A C 1
ATOM 2653 O O . VAL A 1 332 ? -0.679 -13.603 -5.567 1.00 89.31 332 VAL A O 1
ATOM 2656 N N . PRO A 1 333 ? -1.825 -11.688 -5.270 1.00 86.50 333 PRO A N 1
ATOM 2657 C CA . PRO A 1 333 ? -0.952 -11.210 -4.202 1.00 86.50 333 PRO A CA 1
ATOM 2658 C C . PRO A 1 333 ? -0.879 -12.208 -3.041 1.00 86.50 333 PRO A C 1
ATOM 2660 O O . PRO A 1 333 ? -1.899 -12.471 -2.396 1.00 86.50 333 PRO A O 1
ATOM 2663 N N . ASP A 1 334 ? 0.322 -12.713 -2.771 1.00 87.50 334 ASP A N 1
ATOM 2664 C CA . ASP A 1 334 ? 0.627 -13.615 -1.661 1.00 87.50 334 ASP A CA 1
ATOM 2665 C C . ASP A 1 334 ? 1.400 -12.877 -0.553 1.00 87.50 334 ASP A C 1
ATOM 2667 O O . ASP A 1 334 ? 2.061 -11.868 -0.791 1.00 87.50 334 ASP A O 1
ATOM 2671 N N . ALA A 1 335 ? 1.289 -13.363 0.683 1.00 87.00 335 ALA A N 1
ATOM 2672 C CA . ALA A 1 335 ? 1.994 -12.820 1.843 1.00 87.00 335 ALA A CA 1
ATOM 2673 C C . ALA A 1 335 ? 3.457 -13.292 1.934 1.00 87.00 335 ALA A C 1
ATOM 2675 O O . ALA A 1 335 ? 4.203 -12.806 2.785 1.00 87.00 335 ALA A O 1
ATOM 2676 N N . ASN A 1 336 ? 3.871 -14.248 1.097 1.00 89.62 336 ASN A N 1
ATOM 2677 C CA . ASN A 1 336 ? 5.250 -14.711 1.049 1.00 89.62 336 ASN A CA 1
ATOM 2678 C C . ASN A 1 336 ? 6.182 -13.609 0.516 1.00 89.62 336 ASN A C 1
ATOM 2680 O O . ASN A 1 336 ? 6.167 -13.281 -0.663 1.00 89.62 336 ASN A O 1
ATOM 2684 N N . MET A 1 337 ? 7.041 -13.073 1.385 1.00 86.19 337 MET A N 1
ATOM 2685 C CA . MET A 1 337 ? 7.969 -11.986 1.045 1.00 86.19 337 MET A CA 1
ATOM 2686 C C . MET A 1 337 ? 9.215 -12.444 0.271 1.00 86.19 337 MET A C 1
ATOM 2688 O O . MET A 1 337 ? 10.000 -11.602 -0.158 1.00 86.19 337 MET A O 1
ATOM 2692 N N . PHE A 1 338 ? 9.437 -13.753 0.114 1.00 88.38 338 PHE A N 1
ATOM 2693 C CA . PHE A 1 338 ? 10.635 -14.308 -0.535 1.00 88.38 338 PHE A CA 1
ATOM 2694 C C . PHE A 1 338 ? 10.367 -14.864 -1.934 1.00 88.38 338 PHE A C 1
ATOM 2696 O O . PHE A 1 338 ? 11.311 -15.119 -2.679 1.00 88.38 338 PHE A O 1
ATOM 2703 N N . ALA A 1 339 ? 9.097 -15.024 -2.305 1.00 90.12 339 ALA A N 1
ATOM 2704 C CA . ALA A 1 339 ? 8.691 -15.490 -3.619 1.00 90.12 339 ALA A CA 1
ATOM 2705 C C . ALA A 1 339 ? 7.850 -14.423 -4.314 1.00 90.12 339 ALA A C 1
ATOM 2707 O O . ALA A 1 339 ? 6.935 -13.851 -3.733 1.00 90.12 339 ALA A O 1
ATOM 2708 N N . TYR A 1 340 ? 8.173 -14.168 -5.572 1.00 91.56 340 TYR A N 1
ATOM 2709 C CA . TYR A 1 340 ? 7.378 -13.338 -6.459 1.00 91.56 340 TYR A CA 1
ATOM 2710 C C . TYR A 1 340 ? 7.533 -13.900 -7.864 1.00 91.56 340 TYR A C 1
ATOM 2712 O O . TYR A 1 340 ? 8.658 -14.182 -8.281 1.00 91.56 340 TYR A O 1
ATOM 2720 N N . SER A 1 341 ? 6.410 -14.075 -8.557 1.00 90.25 341 SER A N 1
ATOM 2721 C CA . SER A 1 341 ? 6.370 -14.520 -9.942 1.00 90.25 341 SER A CA 1
ATOM 2722 C C . SER A 1 341 ? 5.419 -13.629 -10.730 1.00 90.25 341 SER A C 1
ATOM 2724 O O . SER A 1 341 ? 4.258 -13.431 -10.360 1.00 90.25 341 SER A O 1
ATOM 2726 N N . ALA A 1 342 ? 5.936 -13.064 -11.812 1.00 93.12 342 ALA A N 1
ATOM 2727 C CA . ALA A 1 342 ? 5.165 -12.320 -12.791 1.00 93.12 342 ALA A CA 1
ATOM 2728 C C . ALA A 1 342 ? 5.799 -12.474 -14.177 1.00 93.12 342 ALA A C 1
ATOM 2730 O O . ALA A 1 342 ? 6.904 -12.998 -14.330 1.00 93.12 342 ALA A O 1
ATOM 2731 N N . ALA A 1 343 ? 5.101 -12.008 -15.207 1.00 93.06 343 ALA A N 1
ATOM 2732 C CA . ALA A 1 343 ? 5.623 -11.974 -16.566 1.00 93.06 343 ALA A CA 1
ATOM 2733 C C . ALA A 1 343 ? 5.336 -10.625 -17.224 1.00 93.06 343 ALA A C 1
ATOM 2735 O O . ALA A 1 343 ? 4.219 -10.114 -17.163 1.00 93.06 343 ALA A O 1
ATOM 2736 N N . ILE A 1 344 ? 6.332 -10.066 -17.905 1.00 93.38 344 ILE A N 1
ATOM 2737 C CA . ILE A 1 344 ? 6.141 -8.931 -18.806 1.00 93.38 344 ILE A CA 1
ATOM 2738 C C . ILE A 1 344 ? 5.869 -9.464 -20.202 1.00 93.38 344 ILE A C 1
ATOM 2740 O O . ILE A 1 344 ? 6.671 -10.213 -20.757 1.00 93.38 344 ILE A O 1
ATOM 2744 N N . VAL A 1 345 ? 4.749 -9.047 -20.776 1.00 93.12 345 VAL A N 1
ATOM 2745 C CA . VAL A 1 345 ? 4.312 -9.416 -22.118 1.00 93.12 345 VAL A CA 1
ATOM 2746 C C . VAL A 1 345 ? 4.427 -8.196 -23.023 1.00 93.12 345 VAL A C 1
ATOM 2748 O O . VAL A 1 345 ? 3.770 -7.178 -22.796 1.00 93.12 345 VAL A O 1
ATOM 2751 N N . PHE A 1 346 ? 5.253 -8.299 -24.062 1.00 91.19 346 PHE A N 1
ATOM 2752 C CA . PHE A 1 346 ? 5.355 -7.298 -25.122 1.00 91.19 346 PHE A CA 1
ATOM 2753 C C . PHE A 1 346 ? 4.462 -7.726 -26.296 1.00 91.19 346 PHE A C 1
ATOM 2755 O O . PHE A 1 346 ? 4.795 -8.708 -26.963 1.00 91.19 346 PHE A O 1
ATOM 2762 N N . PRO A 1 347 ? 3.330 -7.043 -26.550 1.00 86.31 347 PRO A N 1
ATOM 2763 C CA . PRO A 1 347 ? 2.432 -7.408 -27.641 1.00 86.31 347 PRO A CA 1
ATOM 2764 C C . PRO A 1 347 ? 3.033 -7.078 -29.016 1.00 86.31 347 PRO A C 1
ATOM 2766 O O . PRO A 1 347 ? 3.670 -6.033 -29.207 1.00 86.31 347 PRO A O 1
ATOM 2769 N N . ASP A 1 348 ? 2.777 -7.942 -29.998 1.00 79.75 348 ASP A N 1
ATOM 2770 C CA . ASP A 1 348 ? 3.170 -7.741 -31.394 1.00 79.75 348 ASP A CA 1
ATOM 2771 C C . ASP A 1 348 ? 2.146 -6.860 -32.124 1.00 79.75 348 ASP A C 1
ATOM 2773 O O . ASP A 1 348 ? 1.265 -7.313 -32.847 1.00 79.75 348 ASP A O 1
ATOM 2777 N N . LEU A 1 349 ? 2.280 -5.549 -31.930 1.00 67.44 349 LEU A N 1
ATOM 2778 C CA . LEU A 1 349 ? 1.314 -4.542 -32.395 1.00 67.44 349 LEU A CA 1
ATOM 2779 C C . LEU A 1 349 ? 1.271 -4.339 -33.923 1.00 67.44 349 LEU A C 1
ATOM 2781 O O . LEU A 1 349 ? 0.419 -3.598 -34.409 1.00 67.44 349 LEU A O 1
ATOM 2785 N N . ASP A 1 350 ? 2.160 -4.993 -34.675 1.00 59.66 350 ASP A N 1
ATOM 2786 C CA . ASP A 1 350 ? 2.164 -4.976 -36.144 1.00 59.66 350 ASP A CA 1
ATOM 2787 C C . ASP A 1 350 ? 1.102 -5.933 -36.731 1.00 59.66 350 ASP A C 1
ATOM 2789 O O . ASP A 1 350 ? 0.706 -5.795 -37.887 1.00 59.66 350 ASP A O 1
ATOM 2793 N N . VAL A 1 351 ? 0.596 -6.879 -35.930 1.00 53.38 351 VAL A N 1
ATOM 2794 C CA . VAL A 1 351 ? -0.358 -7.910 -36.376 1.00 53.38 351 VAL A CA 1
ATOM 2795 C C . VAL A 1 351 ? -1.820 -7.487 -36.131 1.00 53.38 351 VAL A C 1
ATOM 2797 O O . VAL A 1 351 ? -2.722 -7.900 -36.859 1.00 53.38 351 VAL A O 1
ATOM 2800 N N . ASP A 1 352 ? -2.069 -6.573 -35.188 1.00 46.03 352 ASP A N 1
ATOM 2801 C CA . ASP A 1 352 ? -3.424 -6.155 -34.789 1.00 46.03 352 ASP A CA 1
ATOM 2802 C C . ASP A 1 352 ? -4.140 -5.251 -35.811 1.00 46.03 352 ASP A C 1
ATOM 2804 O O . ASP A 1 352 ? -5.371 -5.212 -35.842 1.00 46.03 352 ASP A O 1
ATOM 2808 N N . GLN A 1 353 ? -3.415 -4.557 -36.700 1.00 44.97 353 GLN A N 1
ATOM 2809 C CA . GLN A 1 353 ? -4.051 -3.825 -37.811 1.00 44.97 353 GLN A CA 1
ATOM 2810 C C . GLN A 1 353 ? -4.485 -4.748 -38.962 1.00 44.97 353 GLN A C 1
ATOM 2812 O O . GLN A 1 353 ? -5.409 -4.400 -39.694 1.00 44.97 353 GLN A O 1
ATOM 2817 N N . ALA A 1 354 ? -3.880 -5.934 -39.097 1.00 39.22 354 ALA A N 1
ATOM 2818 C CA . ALA A 1 354 ? -4.277 -6.943 -40.081 1.00 39.22 354 ALA A CA 1
ATOM 2819 C C . ALA A 1 354 ? -5.328 -7.931 -39.526 1.00 39.22 354 ALA A C 1
ATOM 2821 O O . ALA A 1 354 ? -6.194 -8.391 -40.267 1.00 39.22 354 ALA A O 1
ATOM 2822 N N . LEU A 1 355 ? -5.311 -8.213 -38.216 1.00 44.81 355 LEU A N 1
ATOM 2823 C CA . LEU A 1 355 ? -6.198 -9.190 -37.563 1.00 44.81 355 LEU A CA 1
ATOM 2824 C C . LEU A 1 355 ? -7.536 -8.629 -37.062 1.00 44.81 355 LEU A C 1
ATOM 2826 O O . LEU A 1 355 ? -8.368 -9.397 -36.579 1.00 44.81 355 LEU A O 1
ATOM 2830 N N . ALA A 1 356 ? -7.829 -7.340 -37.265 1.00 42.69 356 ALA A N 1
ATOM 2831 C CA . ALA A 1 356 ? -9.198 -6.836 -37.111 1.00 42.69 356 ALA A CA 1
ATOM 2832 C C . ALA A 1 356 ? -10.206 -7.546 -38.052 1.00 42.69 356 ALA A C 1
ATOM 2834 O O . ALA A 1 356 ? -11.413 -7.412 -37.856 1.00 42.69 356 ALA A O 1
ATOM 2835 N N . HIS A 1 357 ? -9.725 -8.344 -39.021 1.00 38.94 357 HIS A N 1
ATOM 2836 C CA . HIS A 1 357 ? -10.550 -9.197 -39.876 1.00 38.94 357 HIS A CA 1
ATOM 2837 C C . HIS A 1 357 ? -10.370 -10.717 -39.737 1.00 38.94 357 HIS A C 1
ATOM 2839 O O . HIS A 1 357 ? -11.199 -11.434 -40.293 1.00 38.94 357 HIS A O 1
ATOM 2845 N N . GLU A 1 358 ? -9.416 -11.248 -38.965 1.00 33.53 358 GLU A N 1
ATOM 2846 C CA . GLU A 1 358 ? -9.278 -12.707 -38.831 1.00 33.53 358 GLU A CA 1
ATOM 2847 C C . GLU A 1 358 ? -8.942 -13.147 -37.406 1.00 33.53 358 GLU A C 1
ATOM 2849 O O . GLU A 1 358 ? -7.864 -12.924 -36.872 1.00 33.53 358 GLU A O 1
ATOM 2854 N N . GLN A 1 359 ? -9.901 -13.841 -36.793 1.00 38.34 359 GLN A N 1
ATOM 2855 C CA . GLN A 1 359 ? -9.696 -14.633 -35.588 1.00 38.34 359 GLN A CA 1
ATOM 2856 C C . GLN A 1 359 ? -8.784 -15.832 -35.906 1.00 38.34 359 GLN A C 1
ATOM 2858 O O . GLN A 1 359 ? -9.264 -16.886 -36.331 1.00 38.34 359 GLN A O 1
ATOM 2863 N N . THR A 1 360 ? -7.485 -15.716 -35.654 1.00 34.53 360 THR A N 1
ATOM 2864 C CA . THR A 1 360 ? -6.602 -16.874 -35.437 1.00 34.53 360 THR A CA 1
ATOM 2865 C C . THR A 1 360 ? -6.902 -17.390 -34.014 1.00 34.53 360 THR A C 1
ATOM 2867 O O . THR A 1 360 ? -6.858 -16.636 -33.051 1.00 34.53 360 THR A O 1
ATOM 2870 N N . LYS A 1 361 ? -7.440 -18.591 -33.738 1.00 35.78 361 LYS A N 1
ATOM 2871 C CA . LYS A 1 361 ? -7.101 -19.959 -34.174 1.00 35.78 361 LYS A CA 1
ATOM 2872 C C . LYS A 1 361 ? -5.607 -20.253 -34.059 1.00 35.78 361 LYS A C 1
ATOM 2874 O O . LYS A 1 361 ? -4.974 -20.538 -35.055 1.00 35.78 361 LYS A O 1
ATOM 2879 N N . ASP A 1 362 ? -5.067 -20.084 -32.855 1.00 31.91 362 ASP A N 1
ATOM 2880 C CA . ASP A 1 362 ? -4.171 -21.021 -32.158 1.00 31.91 362 ASP A CA 1
ATOM 2881 C C . ASP A 1 362 ? -3.667 -20.349 -30.872 1.00 31.91 362 ASP A C 1
ATOM 2883 O O . ASP A 1 362 ? -3.419 -19.149 -30.841 1.00 31.91 362 ASP A O 1
ATOM 2887 N N . GLY A 1 363 ? -3.559 -21.101 -29.775 1.00 39.47 363 GLY A N 1
ATOM 2888 C CA . GLY A 1 363 ? -3.200 -20.606 -28.436 1.00 39.47 363 GLY A CA 1
ATOM 2889 C C . GLY A 1 363 ? -1.745 -20.146 -28.267 1.00 39.47 363 G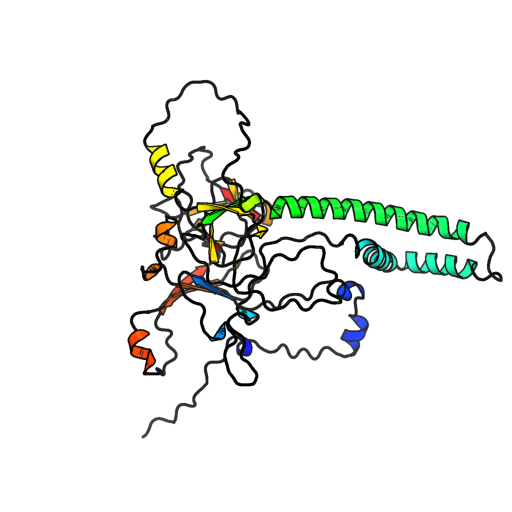LY A C 1
ATOM 2890 O O . GLY A 1 363 ? -1.192 -20.295 -27.182 1.00 39.47 363 GLY A O 1
ATOM 2891 N N . HIS A 1 364 ? -1.120 -19.603 -29.309 1.00 39.03 364 HIS A N 1
ATOM 2892 C CA . HIS A 1 364 ? 0.147 -18.890 -29.206 1.00 39.03 364 HIS A CA 1
ATOM 2893 C C . HIS A 1 364 ? -0.160 -17.411 -28.974 1.00 39.03 364 HIS A C 1
ATOM 2895 O O . HIS A 1 364 ? -0.522 -16.691 -29.900 1.00 39.03 364 HIS A O 1
ATOM 2901 N N . GLN A 1 365 ? -0.010 -16.934 -27.737 1.00 46.34 365 GLN A N 1
ATOM 2902 C CA . GLN A 1 365 ? 0.141 -15.497 -27.525 1.00 46.34 365 GLN A CA 1
ATOM 2903 C C . GLN A 1 365 ? 1.463 -15.078 -28.186 1.00 46.34 365 GLN A C 1
ATOM 2905 O O . GLN A 1 365 ? 2.533 -15.287 -27.619 1.00 46.34 365 GLN A O 1
ATOM 2910 N N . ALA A 1 366 ? 1.382 -14.567 -29.415 1.00 51.69 366 ALA A N 1
ATOM 2911 C CA . ALA A 1 366 ? 2.503 -14.071 -30.207 1.00 51.69 366 ALA A CA 1
ATOM 2912 C C . ALA A 1 366 ? 3.012 -12.746 -29.617 1.00 51.69 366 ALA A C 1
ATOM 2914 O O . ALA A 1 366 ? 2.674 -11.658 -30.072 1.00 51.69 366 ALA A O 1
ATOM 2915 N N . GLY A 1 367 ? 3.733 -12.844 -28.507 1.00 64.62 367 GLY A N 1
ATOM 2916 C CA . GLY A 1 367 ? 4.369 -11.715 -27.852 1.00 64.62 367 GLY A CA 1
ATOM 2917 C C . GLY A 1 367 ? 5.577 -12.193 -27.064 1.00 64.62 367 GLY A C 1
ATOM 2918 O O . GLY A 1 367 ? 5.555 -13.257 -26.442 1.00 64.62 367 GLY A O 1
ATOM 2919 N N . HIS A 1 368 ? 6.651 -11.410 -27.097 1.00 86.06 368 HIS A N 1
ATOM 2920 C CA . HIS A 1 368 ? 7.854 -11.697 -26.323 1.00 86.06 368 HIS A CA 1
ATOM 2921 C C . HIS A 1 368 ? 7.518 -11.622 -24.824 1.00 86.06 368 HIS A C 1
ATOM 2923 O O . HIS A 1 368 ? 7.064 -10.583 -24.341 1.00 86.06 368 HIS A O 1
ATOM 2929 N N . ARG A 1 369 ? 7.712 -12.728 -24.094 1.00 90.88 369 ARG A N 1
ATOM 2930 C CA . ARG A 1 369 ? 7.439 -12.842 -22.654 1.00 90.88 369 ARG A CA 1
ATOM 2931 C C . ARG A 1 369 ? 8.741 -12.879 -21.862 1.00 90.88 369 ARG A C 1
ATOM 2933 O O . ARG A 1 369 ? 9.630 -13.661 -22.183 1.00 90.88 369 ARG A O 1
ATOM 2940 N N . VAL A 1 370 ? 8.830 -12.068 -20.814 1.00 93.19 370 VAL A N 1
ATOM 2941 C CA . VAL A 1 370 ? 10.000 -11.980 -19.929 1.00 93.19 370 VAL A CA 1
ATOM 2942 C C . VAL A 1 370 ? 9.561 -12.301 -18.504 1.00 93.19 370 VAL A C 1
ATOM 2944 O O . VAL A 1 370 ? 8.692 -11.594 -17.990 1.00 93.19 370 VAL A O 1
ATOM 2947 N N . PRO A 1 371 ? 10.109 -13.346 -17.863 1.00 94.81 371 PRO A N 1
ATOM 2948 C CA . PRO A 1 371 ? 9.791 -13.647 -16.474 1.00 94.81 371 PRO A CA 1
ATOM 2949 C C . PRO A 1 371 ? 10.342 -12.558 -15.547 1.00 94.81 371 PRO A C 1
ATOM 2951 O O . PRO A 1 371 ? 11.393 -11.969 -15.808 1.00 94.81 371 PRO A O 1
ATOM 2954 N N . VAL A 1 372 ? 9.612 -12.295 -14.469 1.00 92.81 372 VAL A N 1
ATOM 2955 C CA . VAL A 1 372 ? 9.985 -11.360 -13.410 1.00 92.81 372 VAL A CA 1
ATOM 2956 C C . VAL A 1 372 ? 10.002 -12.126 -12.102 1.00 92.81 372 VAL A C 1
ATOM 2958 O O . VAL A 1 372 ? 8.966 -12.599 -11.630 1.00 92.81 372 VAL A O 1
ATOM 2961 N N . ASP A 1 373 ? 11.189 -12.196 -11.516 1.00 92.69 373 ASP A N 1
ATOM 2962 C CA . ASP A 1 373 ? 11.426 -12.868 -10.248 1.00 92.69 373 ASP A CA 1
ATOM 2963 C C . ASP A 1 373 ? 11.655 -11.848 -9.133 1.00 92.69 373 ASP A C 1
ATOM 2965 O O . ASP A 1 373 ? 11.917 -10.662 -9.377 1.00 92.69 373 ASP A O 1
ATOM 2969 N N . MET A 1 374 ? 11.657 -12.343 -7.893 1.00 91.75 374 MET A N 1
ATOM 2970 C CA . MET A 1 374 ? 11.952 -11.564 -6.690 1.00 91.75 374 MET A CA 1
ATOM 2971 C C . MET A 1 374 ? 13.203 -10.679 -6.861 1.00 91.75 374 MET A C 1
ATOM 2973 O O . MET A 1 374 ? 13.160 -9.502 -6.521 1.00 91.75 374 MET A O 1
ATOM 2977 N N . ASN A 1 375 ? 14.281 -11.160 -7.490 1.00 91.75 375 ASN A N 1
ATOM 2978 C CA . ASN A 1 375 ? 15.526 -10.395 -7.699 1.00 91.75 375 ASN A CA 1
ATOM 2979 C C . ASN A 1 375 ? 15.357 -9.048 -8.428 1.00 91.75 375 ASN A C 1
ATOM 2981 O O . ASN A 1 375 ? 16.224 -8.185 -8.301 1.00 91.75 375 ASN A O 1
ATOM 2985 N N . SER A 1 376 ? 14.256 -8.862 -9.159 1.00 91.50 376 SER A N 1
ATOM 2986 C CA . SER A 1 376 ? 13.943 -7.647 -9.922 1.00 91.50 376 SER A CA 1
ATOM 2987 C C . SER A 1 376 ? 12.838 -6.778 -9.314 1.00 91.50 376 SER A C 1
ATOM 2989 O O . SER A 1 376 ? 12.372 -5.822 -9.940 1.00 91.50 376 SER A O 1
ATOM 2991 N N . VAL A 1 377 ? 12.433 -7.095 -8.081 1.00 92.19 377 VAL A N 1
ATOM 2992 C CA . VAL A 1 377 ? 11.366 -6.412 -7.348 1.00 92.19 377 VAL A CA 1
ATOM 2993 C C . VAL A 1 377 ? 11.890 -5.769 -6.069 1.00 92.19 377 VAL A C 1
ATOM 2995 O O . VAL A 1 377 ? 12.727 -6.330 -5.358 1.00 92.19 377 VAL A O 1
ATOM 2998 N N . LEU A 1 378 ? 11.352 -4.590 -5.767 1.00 92.94 378 LEU A N 1
ATOM 2999 C CA . LEU A 1 378 ? 11.482 -3.890 -4.498 1.00 92.94 378 LEU A CA 1
ATOM 3000 C C . LEU A 1 378 ? 10.173 -4.014 -3.723 1.00 92.94 378 LEU A C 1
ATOM 3002 O O . LEU A 1 378 ? 9.099 -3.794 -4.283 1.00 92.94 378 LEU A O 1
ATOM 3006 N N . LEU A 1 379 ? 10.267 -4.343 -2.437 1.00 93.38 379 LEU A N 1
ATOM 3007 C CA . LEU A 1 379 ? 9.105 -4.482 -1.565 1.00 93.38 379 LEU A CA 1
ATOM 3008 C C . LEU A 1 379 ? 8.883 -3.207 -0.761 1.00 93.38 379 LEU A C 1
ATOM 3010 O O . LEU A 1 379 ? 9.827 -2.534 -0.334 1.00 93.38 379 LEU A O 1
ATOM 3014 N N . ARG A 1 380 ? 7.620 -2.890 -0.486 1.00 92.31 380 ARG A N 1
ATOM 3015 C CA . ARG A 1 380 ? 7.285 -1.789 0.415 1.00 92.31 380 ARG A CA 1
ATOM 3016 C C . ARG A 1 380 ? 7.950 -1.983 1.780 1.00 92.31 380 ARG A C 1
ATOM 3018 O O . ARG A 1 380 ? 7.834 -3.038 2.390 1.00 92.31 380 ARG A O 1
ATOM 3025 N N . GLY A 1 381 ? 8.576 -0.927 2.298 1.00 87.19 381 GLY A N 1
ATOM 3026 C CA . GLY A 1 381 ? 9.235 -0.941 3.611 1.00 87.19 381 GLY A CA 1
ATOM 3027 C C . GLY A 1 381 ? 10.737 -1.221 3.562 1.00 87.19 381 GLY A C 1
ATOM 3028 O O . GLY A 1 381 ? 11.425 -0.929 4.542 1.00 87.19 381 GLY A O 1
ATOM 3029 N N . THR A 1 382 ? 11.267 -1.686 2.426 1.00 91.62 382 THR A N 1
ATOM 3030 C CA . THR A 1 382 ? 12.718 -1.680 2.193 1.00 91.62 382 THR A CA 1
ATOM 3031 C C . THR A 1 382 ? 13.211 -0.259 1.948 1.00 91.62 382 THR A C 1
ATOM 3033 O O . THR A 1 382 ? 12.454 0.592 1.467 1.00 91.62 382 THR A O 1
ATOM 3036 N N . VAL A 1 383 ? 14.476 -0.004 2.265 1.00 90.62 383 VAL A N 1
ATOM 3037 C CA . VAL A 1 383 ? 15.137 1.276 1.984 1.00 90.62 383 VAL A CA 1
ATOM 3038 C C . VAL A 1 383 ? 16.123 1.064 0.847 1.00 90.62 383 VAL A C 1
ATOM 3040 O O . VAL A 1 383 ? 16.877 0.092 0.852 1.00 90.62 383 VAL A O 1
ATOM 3043 N N . PHE A 1 384 ? 16.078 1.942 -0.150 1.00 86.31 384 PHE A N 1
ATOM 3044 C CA . PHE A 1 384 ? 17.034 1.928 -1.248 1.00 86.31 384 PHE A CA 1
ATOM 3045 C C . PHE A 1 384 ? 18.382 2.455 -0.745 1.00 86.31 384 PHE A C 1
ATOM 3047 O O . PHE A 1 384 ? 18.424 3.540 -0.173 1.00 86.31 384 PHE A O 1
ATOM 3054 N N . GLY A 1 385 ? 19.463 1.696 -0.926 1.00 77.88 385 GLY A N 1
ATOM 3055 C CA . GLY A 1 385 ? 20.781 2.031 -0.381 1.00 77.88 385 GLY A CA 1
ATOM 3056 C C . GLY A 1 385 ? 21.914 1.792 -1.377 1.00 77.88 385 GLY A C 1
ATOM 3057 O O . GLY A 1 385 ? 21.767 1.046 -2.346 1.00 77.88 385 GLY A O 1
ATOM 3058 N N . THR A 1 386 ? 23.074 2.397 -1.122 1.00 67.06 386 THR A N 1
ATOM 3059 C CA . THR A 1 386 ? 24.321 2.141 -1.860 1.00 67.06 386 THR A CA 1
ATOM 3060 C C . THR A 1 386 ? 25.371 1.494 -0.950 1.00 67.06 386 THR A C 1
ATOM 3062 O O . THR A 1 386 ? 25.472 1.853 0.222 1.00 67.06 386 THR A O 1
ATOM 3065 N N . PRO A 1 387 ? 26.187 0.554 -1.462 1.00 58.28 387 PRO A N 1
ATOM 3066 C CA . PRO A 1 387 ? 27.162 -0.189 -0.659 1.00 58.28 387 PRO A CA 1
ATOM 3067 C C . PRO A 1 387 ? 28.342 0.673 -0.194 1.00 58.28 387 PRO A C 1
ATOM 3069 O O . PRO A 1 387 ? 28.943 0.382 0.836 1.00 58.28 387 PRO A O 1
ATOM 3072 N N . ASN A 1 388 ? 28.641 1.762 -0.905 1.00 49.91 388 ASN A N 1
ATOM 3073 C CA . ASN A 1 388 ? 29.645 2.735 -0.499 1.00 49.91 388 ASN A CA 1
ATOM 3074 C C . ASN A 1 388 ? 28.926 3.975 0.030 1.00 49.91 388 ASN A C 1
ATOM 3076 O O . ASN A 1 388 ? 28.130 4.578 -0.688 1.00 49.91 388 ASN A O 1
ATOM 3080 N N . GLY A 1 389 ? 29.226 4.385 1.265 1.00 45.69 389 GLY A N 1
ATOM 3081 C CA . GLY A 1 389 ? 28.749 5.631 1.883 1.00 45.69 389 GLY A CA 1
ATOM 3082 C C . GLY A 1 389 ? 29.259 6.913 1.205 1.00 45.69 389 GLY A C 1
ATOM 3083 O O . GLY A 1 389 ? 29.389 7.946 1.859 1.00 45.69 389 GLY A O 1
ATOM 3084 N N . SER A 1 390 ? 29.581 6.858 -0.088 1.00 39.31 390 SER A N 1
ATOM 3085 C CA . SER A 1 390 ? 29.766 8.028 -0.929 1.00 39.31 390 SER A CA 1
ATOM 3086 C C . SER A 1 390 ? 28.425 8.747 -1.029 1.00 39.31 390 SER A C 1
ATOM 3088 O O . SER A 1 390 ? 27.469 8.226 -1.603 1.00 39.31 390 SER A O 1
ATOM 3090 N N . SER A 1 391 ? 28.372 9.969 -0.504 1.00 39.56 391 SER A N 1
ATOM 3091 C CA . SER A 1 391 ? 27.325 10.966 -0.753 1.00 39.56 391 SER A CA 1
ATOM 3092 C C . SER A 1 391 ? 27.327 11.452 -2.210 1.00 39.56 391 SER A C 1
ATOM 3094 O O . SER A 1 391 ? 27.109 12.632 -2.486 1.00 39.56 391 SER A O 1
ATOM 3096 N N . ASP A 1 392 ? 27.618 10.553 -3.141 1.00 32.84 392 ASP A N 1
ATOM 3097 C CA . ASP A 1 392 ? 27.627 10.810 -4.560 1.00 32.84 392 ASP A CA 1
ATOM 3098 C C . ASP A 1 392 ? 26.179 10.783 -5.031 1.00 32.84 392 ASP A C 1
ATOM 3100 O O . ASP A 1 392 ? 25.593 9.769 -5.406 1.00 32.84 392 ASP A O 1
ATOM 3104 N N . SER A 1 393 ? 25.610 11.983 -5.008 1.00 35.34 393 SER A N 1
ATOM 3105 C CA . SER A 1 393 ? 24.429 12.419 -5.758 1.00 35.34 393 SER A CA 1
ATOM 3106 C C . SER A 1 393 ? 24.430 12.038 -7.256 1.00 35.34 393 SER A C 1
ATOM 3108 O O . SER A 1 393 ? 23.455 12.285 -7.950 1.00 35.34 393 SER A O 1
ATOM 3110 N N . SER A 1 394 ? 25.471 11.379 -7.772 1.00 28.92 394 SER A N 1
ATOM 3111 C CA . SER A 1 394 ? 25.632 10.985 -9.176 1.00 28.92 394 SER A CA 1
ATOM 3112 C C . SER A 1 394 ? 24.818 9.749 -9.594 1.00 28.92 394 SER A C 1
ATOM 3114 O O . SER A 1 394 ? 24.800 9.381 -10.772 1.00 28.92 394 SER A O 1
ATOM 3116 N N . PHE A 1 395 ? 24.076 9.120 -8.677 1.00 33.91 395 PHE A N 1
ATOM 3117 C CA . PHE A 1 395 ? 23.190 8.004 -9.008 1.00 33.91 395 PHE A CA 1
ATOM 3118 C C . PHE A 1 395 ? 21.859 8.533 -9.570 1.00 33.91 395 PHE A C 1
ATOM 3120 O O . PHE A 1 395 ? 20.890 8.790 -8.855 1.00 33.91 395 PHE A O 1
ATOM 3127 N N . SER A 1 396 ? 21.832 8.710 -10.899 1.00 32.28 396 SER A N 1
ATOM 3128 C CA . SER A 1 396 ? 20.647 9.133 -11.653 1.00 32.28 396 SER A CA 1
ATOM 3129 C C . SER A 1 396 ? 19.475 8.182 -11.402 1.00 32.28 396 SER A C 1
ATOM 3131 O O . SER A 1 396 ? 19.564 6.999 -11.728 1.00 32.28 396 SER A O 1
ATOM 3133 N N . PRO A 1 397 ? 18.364 8.652 -10.839 1.00 35.66 397 PRO A N 1
ATOM 3134 C CA . PRO A 1 397 ? 17.418 7.762 -10.212 1.00 35.66 397 PRO A CA 1
ATOM 3135 C C . PRO A 1 397 ? 16.459 7.233 -11.271 1.00 35.66 397 PRO A C 1
ATOM 3137 O O . PRO A 1 397 ? 15.983 7.966 -12.141 1.00 35.66 397 PRO A O 1
ATOM 3140 N N . ALA A 1 398 ? 16.256 5.927 -11.238 1.00 36.09 398 ALA A N 1
ATOM 3141 C CA . ALA A 1 398 ? 15.652 5.207 -12.336 1.00 36.09 398 ALA A CA 1
ATOM 3142 C C . ALA A 1 398 ? 14.152 4.995 -12.111 1.00 36.09 398 ALA A C 1
ATOM 3144 O O . ALA A 1 398 ? 13.700 4.912 -10.964 1.00 36.09 398 ALA A O 1
ATOM 3145 N N . PRO A 1 399 ? 13.366 4.933 -13.195 1.00 42.25 399 PRO A N 1
ATOM 3146 C CA . PRO A 1 399 ? 11.956 4.638 -13.104 1.00 42.25 399 PRO A CA 1
ATOM 3147 C C . PRO A 1 399 ? 11.783 3.198 -12.625 1.00 42.25 399 PRO A C 1
ATOM 3149 O O . PRO A 1 399 ? 12.395 2.250 -13.110 1.00 42.25 399 PRO A O 1
ATOM 3152 N N . ILE A 1 400 ? 10.925 3.050 -11.642 1.00 55.94 400 ILE A N 1
ATOM 3153 C CA . ILE A 1 400 ? 10.500 1.795 -11.069 1.00 55.94 400 ILE A CA 1
ATOM 3154 C C . ILE A 1 400 ? 8.991 1.778 -11.247 1.00 55.94 400 ILE A C 1
ATOM 3156 O O . ILE A 1 400 ? 8.306 2.778 -10.998 1.00 55.94 400 ILE A O 1
ATOM 3160 N N . LEU A 1 401 ? 8.481 0.661 -11.744 1.00 51.94 401 LEU A N 1
ATOM 3161 C CA . LEU A 1 401 ? 7.080 0.532 -12.074 1.00 51.94 401 LEU A CA 1
ATOM 3162 C C . LEU A 1 401 ? 6.335 -0.067 -10.893 1.00 51.94 401 LEU A C 1
ATOM 3164 O O . LEU A 1 401 ? 6.661 -1.165 -10.453 1.00 51.94 401 LEU A O 1
ATOM 3168 N N . ARG A 1 402 ? 5.303 0.620 -10.402 1.00 60.81 402 ARG A N 1
ATOM 3169 C CA . ARG A 1 402 ? 4.416 0.013 -9.409 1.00 60.81 402 ARG A CA 1
ATOM 3170 C C . ARG A 1 402 ? 3.577 -1.088 -10.062 1.00 60.81 402 ARG A C 1
ATOM 3172 O O . ARG A 1 402 ? 2.721 -0.778 -10.895 1.00 60.81 402 ARG A O 1
ATOM 3179 N N . SER A 1 403 ? 3.816 -2.331 -9.655 1.00 32.47 403 SER A N 1
ATOM 3180 C CA . SER A 1 403 ? 3.165 -3.549 -10.161 1.00 32.47 403 SER A CA 1
ATOM 3181 C C . SER A 1 403 ? 1.938 -3.973 -9.363 1.00 32.47 403 SER A C 1
ATOM 3183 O O . SER A 1 403 ? 1.839 -3.627 -8.162 1.00 32.47 403 SER A O 1
#

Radius of gyration: 27.66 Å; Cα contacts (8 Å, |Δi|>4): 565; chains: 1; bounding box: 72×67×92 Å

Secondary structure (DSSP, 8-state):
-PPPP--------GGGSS--------HHHHHHT--GGGGGSPPPPP---EEEEESSPPPGGGEEEPTTS-EEEEEE-TTTEEPPS--------TTTHHHHHHHHHHTSHHHHHHHHHHHHHTSTTT-SS-HHHHHHHHHHHHHHHHHHHHHHHHHHHHHHHHHHT-EEEEE-TTT-----EEPPPPPS---TTS-------SPPP---HHHH--------------S-----HHHHHHHHHHHTTEEEEEGGG--TT-EEE--TTPBP-S-EEE---S-SSS-EEEEE-TTTT---SEEEEE--GGGTT--SHHHHH-TTSGGG-EEEEE----S-SS--EEEEEEE-TTTHHHHTT---------EEEEEEEGGGEE-TT-EEE-SS----TT-PPPEEEE-

Sequence (403 aa):
MAPPPTIRQEAIPLWKQYPKHSGKSSRLDRITGFDVLSLFDPPKPKQLARQVFINLSLPSQAWKSNKKGEVLVGHPTEAWEHPSNQIKTAKYSLLTFIPRNLLEQFRRIANVFFLSLVILQFIPKFSQVSPALAALPLLSVLAITAIKDAYEDVRRHAADYKTNHQLVQTISSSTYTNQNITTPAKSSFKINWFHKKPDSELLPPKKHWCSRRRKVFPADFRRTTPPGSQSSTVDAAAEESNTAGFEPTCWQDLRVGDFVRLKNDDSVPADMIICATSDKEENVCFIETKNLDGETNLKSRHALPSLSHLRSAHDCANSKHRKNRFVVENEVPDANMFAYSAAIVFPDLDVDQALAHEQTKDGHQAGHRVPVDMNSVLLRGTVFGTPNGSSDSSFSPAPILRS

Mean predicted aligned error: 13.56 Å

Solvent-accessible surface area (backbone atoms only — not comparable to full-atom values): 24094 Å² total; per-residue (Å²): 133,82,80,78,86,80,80,85,75,77,82,66,54,78,90,64,70,53,80,76,82,78,70,80,71,50,77,62,57,61,65,77,64,63,54,76,68,58,78,77,48,77,83,78,77,82,79,50,47,37,70,42,44,32,66,42,81,77,59,77,78,40,30,37,60,48,100,86,67,51,71,38,83,87,42,65,30,78,64,47,48,39,78,41,52,51,64,76,80,44,86,60,38,91,81,49,34,64,65,50,52,51,53,60,54,51,69,39,67,67,50,47,50,53,49,49,57,33,57,47,25,69,40,75,93,64,41,86,60,61,45,69,69,63,35,45,65,59,53,50,54,54,47,55,51,50,53,52,54,49,54,54,37,52,52,34,46,54,52,31,51,53,56,30,60,36,73,44,34,26,54,31,72,90,67,37,76,71,63,52,46,51,46,75,70,78,67,87,77,71,88,81,84,83,71,86,76,77,90,75,72,90,63,76,78,80,71,53,72,79,44,65,58,75,84,76,73,79,76,73,87,75,75,87,71,82,92,83,77,90,76,68,81,68,60,60,57,54,55,52,60,58,48,51,56,54,36,62,34,28,36,31,73,48,48,59,46,40,44,30,39,56,52,80,72,35,67,37,86,48,44,28,38,33,23,21,37,48,45,83,85,78,23,51,46,33,32,35,38,44,78,78,76,61,43,85,61,71,44,78,34,39,31,39,78,88,36,47,79,31,54,38,44,62,50,58,40,37,50,84,42,70,84,39,26,37,34,41,42,37,54,54,82,68,88,56,91,82,66,48,64,33,35,39,37,33,69,54,74,82,51,58,79,67,42,80,78,49,89,74,90,62,98,65,79,72,39,62,70,43,82,42,48,46,56,30,48,46,52,54,59,25,29,32,42,66,96,59,90,65,88,64,82,78,58,52,49,20,36,26,35,28,108